Protein 4P0G (pdb70)

Sequence (429 aa):
APTALERVQKEGVLRVITRNSPATYFQDRNGETGFEYELAKRFAERLGVELKIETADNLDDLYAQLSSREGGPALAAAGLTPGREDDASVRYSHTYLDVTPQIIYRNGQQRPTRPEDLVGKRIMVLKGSSHAEQLAELKKQYPELKYEESDAVEVVDLLRMVDVGDIDLTLVDSNELAMMNQVYFPNVRVAFDFGEARGLAWALPGGDDDDSLMNEVNAFLDQAKKEGLLQRLKDRYYGHVDVLGYVGAYTFAQQHLQQRLPRYESHFKQSGKQLDTTDWRLLAAIGYQESLWQPGATSKTGVRGLMMLTNRTAQQAMGVSNRLDPKQSIQQGGSKYFVQIRSSELPESIKEPDRSWFALAAYNIGGAHLEDARKMAEKEGLNPNKWLDVKKMLPRLAQKQWYAKTRYGYARGGEETVHFVQNVRRYYDILTWVTQPQ

Structure (mmCIF, N/CA/C/O backbone):
data_4P0G
#
_entry.id   4P0G
#
_cell.length_a   58.325
_cell.length_b   82.239
_cell.length_c   95.207
_cell.angle_alpha   90.000
_cell.angle_beta   90.000
_cell.angle_gamma   90.000
#
_symmetry.space_group_name_H-M   'P 21 21 21'
#
loop_
_entity.id
_entity.type
_entity.pdbx_description
1 polymer 'Membrane-bound lytic murein transglycosylase F'
2 branched '2-acetamido-2-deoxy-beta-D-glucopyranose-(1-4)-N-acetyl-beta-muramic acid'
3 non-polymer 4-O-(4-O-SULFONYL-N-ACETYLGLUCOSAMININYL)-5-METHYLHYDROXY-L-PROLINE-TAURINE
4 non-polymer 'MAGNESIUM ION'
5 non-polymer 'CHLORIDE ION'
6 water water
#
loop_
_atom_site.group_PDB
_atom_site.id
_atom_site.type_symbol
_atom_site.label_atom_id
_atom_site.label_alt_id
_atom_site.label_comp_id
_atom_site.label_asym_id
_atom_site.label_entity_id
_atom_site.label_seq_id
_atom_site.pdbx_PDB_ins_code
_atom_site.Cartn_x
_atom_site.Cartn_y
_atom_site.Cartn_z
_atom_site.occupancy
_atom_site.B_iso_or_equiv
_atom_site.auth_seq_id
_atom_site.auth_comp_id
_atom_site.auth_asym_id
_atom_site.auth_atom_id
_atom_site.pdbx_PDB_model_num
ATOM 1 N N . ALA A 1 7 ? 21.752 32.480 3.080 1.00 43.75 32 ALA A N 1
ATOM 2 C CA . ALA A 1 7 ? 21.055 31.925 1.924 1.00 53.34 32 ALA A CA 1
ATOM 3 C C . ALA A 1 7 ? 20.708 30.456 2.165 1.00 45.15 32 ALA A C 1
ATOM 4 O O . ALA A 1 7 ? 21.431 29.756 2.875 1.00 41.09 32 ALA A O 1
ATOM 6 N N . PRO A 1 8 ? 19.590 29.985 1.587 1.00 42.86 33 PRO A N 1
ATOM 7 C CA . PRO A 1 8 ? 19.205 28.588 1.816 1.00 40.21 33 PRO A CA 1
ATOM 8 C C . PRO A 1 8 ? 20.146 27.587 1.155 1.00 33.51 33 PRO A C 1
ATOM 9 O O . PRO A 1 8 ? 20.567 27.780 0.015 1.00 31.04 33 PRO A O 1
ATOM 13 N N . THR A 1 9 ? 20.472 26.526 1.883 1.00 32.76 34 THR A N 1
ATOM 14 C CA . THR A 1 9 ? 21.279 25.443 1.338 1.00 26.64 34 THR A CA 1
ATOM 15 C C . THR A 1 9 ? 20.480 24.642 0.317 1.00 28.55 34 THR A C 1
ATOM 16 O O . THR A 1 9 ? 19.265 24.810 0.190 1.00 23.28 34 THR A O 1
ATOM 20 N N . ALA A 1 10 ? 21.171 23.770 -0.409 1.00 25.90 35 ALA A N 1
ATOM 21 C CA . ALA A 1 10 ? 20.521 22.904 -1.383 1.00 31.66 35 ALA A CA 1
ATOM 22 C C . ALA A 1 10 ? 19.454 22.053 -0.700 1.00 24.33 35 ALA A C 1
ATOM 23 O O . ALA A 1 10 ? 18.345 21.897 -1.217 1.00 24.26 35 ALA A O 1
ATOM 25 N N . LEU A 1 11 ? 19.796 21.518 0.469 1.00 23.54 36 LEU A N 1
ATOM 26 C CA . LEU A 1 11 ? 18.879 20.672 1.225 1.00 22.77 36 LEU A CA 1
ATOM 27 C C . LEU A 1 11 ? 17.683 21.479 1.715 1.00 29.63 36 LEU A C 1
ATOM 28 O O . LEU A 1 11 ? 16.548 21.000 1.700 1.00 24.88 36 LEU A O 1
ATOM 33 N N . GLU A 1 12 ? 17.943 22.711 2.142 1.00 29.56 37 GLU A N 1
ATOM 34 C CA . GLU A 1 12 ? 16.885 23.585 2.630 1.00 27.66 37 GLU A CA 1
ATOM 35 C C . GLU A 1 12 ? 15.929 23.976 1.504 1.00 26.61 37 GLU A C 1
ATOM 36 O O . GLU A 1 12 ? 14.719 24.051 1.714 1.00 27.83 37 GLU A O 1
ATOM 42 N N . ARG A 1 13 ? 16.465 24.220 0.311 1.00 26.25 38 ARG A N 1
ATOM 43 C CA . ARG A 1 13 ? 15.624 24.519 -0.841 1.00 23.02 38 ARG A CA 1
ATOM 44 C C . ARG A 1 13 ? 14.650 23.368 -1.095 1.00 33.02 38 ARG A C 1
ATOM 45 O O . ARG A 1 13 ? 13.450 23.584 -1.273 1.00 29.35 38 ARG A O 1
ATOM 53 N N . VAL A 1 14 ? 15.178 22.147 -1.110 1.00 29.67 39 VAL A N 1
ATOM 54 C CA . VAL A 1 14 ? 14.364 20.958 -1.346 1.00 26.94 39 VAL A CA 1
ATOM 55 C C . VAL A 1 14 ? 13.276 20.829 -0.284 1.00 29.94 39 VAL A C 1
ATOM 56 O O . VAL A 1 14 ? 12.097 20.675 -0.608 1.00 26.79 39 VAL A O 1
ATOM 60 N N . GLN A 1 15 ? 13.684 20.895 0.978 1.00 21.73 40 GLN A N 1
ATOM 61 C CA . GLN A 1 15 ? 12.762 20.773 2.104 1.00 27.42 40 GLN A CA 1
ATOM 62 C C . GLN A 1 15 ? 11.688 21.850 2.057 1.00 27.69 40 GLN A C 1
ATOM 63 O O . GLN A 1 15 ? 10.509 21.572 2.271 1.00 31.22 40 GLN A O 1
ATOM 69 N N . LYS A 1 16 ? 12.099 23.080 1.766 1.00 27.14 41 LYS A N 1
ATOM 70 C CA . LYS A 1 16 ? 11.164 24.192 1.687 1.00 32.21 41 LYS A CA 1
ATOM 71 C C . LYS A 1 16 ? 10.145 23.964 0.580 1.00 28.83 41 LYS A C 1
ATOM 72 O O . LYS A 1 16 ? 8.941 24.117 0.794 1.00 29.84 41 LYS A O 1
ATOM 78 N N . GLU A 1 17 ? 10.631 23.589 -0.600 1.00 26.22 42 GLU A N 1
ATOM 79 C CA . GLU A 1 17 ? 9.767 23.371 -1.759 1.00 27.90 42 GLU A CA 1
ATOM 80 C C . GLU A 1 17 ? 8.934 22.094 -1.613 1.00 22.10 42 GLU A C 1
ATOM 81 O O . GLU A 1 17 ? 7.918 21.936 -2.278 1.00 31.28 42 GLU A O 1
ATOM 87 N N . GLY A 1 18 ? 9.362 21.195 -0.732 1.00 23.88 43 GLY A N 1
ATOM 88 C CA . GLY A 1 18 ? 8.625 19.972 -0.470 1.00 19.59 43 GLY A CA 1
ATOM 89 C C . GLY A 1 18 ? 8.766 18.935 -1.574 1.00 23.27 43 GLY A C 1
ATOM 90 O O . GLY A 1 18 ? 8.034 17.946 -1.604 1.00 20.45 43 GLY A O 1
ATOM 91 N N . VAL A 1 19 ? 9.721 19.160 -2.474 1.00 20.38 44 VAL A N 1
ATOM 92 C CA . VAL A 1 19 ? 9.909 18.315 -3.652 1.00 18.18 44 VAL A CA 1
ATOM 93 C C . VAL A 1 19 ? 11.392 18.095 -3.933 1.00 20.81 44 VAL A C 1
ATOM 94 O O . VAL A 1 19 ? 12.182 19.037 -3.880 1.00 20.31 44 VAL A O 1
ATOM 98 N N . LEU A 1 20 ? 11.753 16.847 -4.226 1.00 14.65 45 LEU A N 1
ATOM 99 C CA . LEU A 1 20 ? 13.078 16.515 -4.758 1.00 14.28 45 LEU A CA 1
ATOM 100 C C . LEU A 1 20 ? 12.976 16.253 -6.262 1.00 13.45 45 LEU A C 1
ATOM 101 O O . LEU A 1 20 ? 12.383 15.264 -6.690 1.00 14.09 45 LEU A O 1
ATOM 106 N N . ARG A 1 21 ? 13.552 17.145 -7.062 1.00 12.38 46 ARG A N 1
ATOM 107 C CA . ARG A 1 21 ? 13.583 16.967 -8.508 1.00 9.78 46 ARG A CA 1
ATOM 108 C C . ARG A 1 21 ? 14.810 16.148 -8.898 1.00 12.64 46 ARG A C 1
ATOM 109 O O . ARG A 1 21 ? 15.948 16.520 -8.598 1.00 11.54 46 ARG A O 1
ATOM 117 N N . VAL A 1 22 ? 14.553 15.026 -9.560 1.00 11.00 47 VAL A N 1
ATOM 118 C CA . VAL A 1 22 ? 15.589 14.078 -9.959 1.00 12.40 47 VAL A CA 1
ATOM 119 C C . VAL A 1 22 ? 15.573 13.903 -11.469 1.00 10.40 47 VAL A C 1
ATOM 120 O O . VAL A 1 22 ? 14.530 13.588 -12.050 1.00 11.12 47 VAL A O 1
ATOM 124 N N . ILE A 1 23 ? 16.717 14.113 -12.114 1.00 11.29 48 ILE A N 1
ATOM 125 C CA . ILE A 1 23 ? 16.781 13.932 -13.553 1.00 8.68 48 ILE A CA 1
ATOM 126 C C . ILE A 1 23 ? 17.397 12.571 -13.885 1.00 11.94 48 ILE A C 1
ATOM 127 O O . ILE A 1 23 ? 18.329 12.110 -13.231 1.00 10.66 48 ILE A O 1
ATOM 132 N N . THR A 1 24 ? 16.844 11.918 -14.899 1.00 8.72 49 THR A N 1
ATOM 133 C CA . THR A 1 24 ? 17.265 10.574 -15.251 1.00 9.17 49 THR A CA 1
ATOM 134 C C . THR A 1 24 ? 17.069 10.336 -16.747 1.00 11.90 49 THR A C 1
ATOM 135 O O . THR A 1 24 ? 16.706 11.252 -17.487 1.00 11.23 49 THR A O 1
ATOM 139 N N . ARG A 1 25 ? 17.319 9.109 -17.187 1.00 11.07 50 ARG A N 1
ATOM 140 C CA . ARG A 1 25 ? 16.996 8.708 -18.554 1.00 7.04 50 ARG A CA 1
ATOM 141 C C . ARG A 1 25 ? 15.648 7.987 -18.574 1.00 10.41 50 ARG A C 1
ATOM 142 O O . ARG A 1 25 ? 15.223 7.418 -17.568 1.00 8.78 50 ARG A O 1
ATOM 150 N N . ASN A 1 26 ? 14.974 8.025 -19.720 1.00 8.17 51 ASN A N 1
ATOM 151 C CA . ASN A 1 26 ? 13.750 7.265 -19.921 1.00 8.53 51 ASN A CA 1
ATOM 152 C C . ASN A 1 26 ? 14.110 5.909 -20.500 1.00 9.18 51 ASN A C 1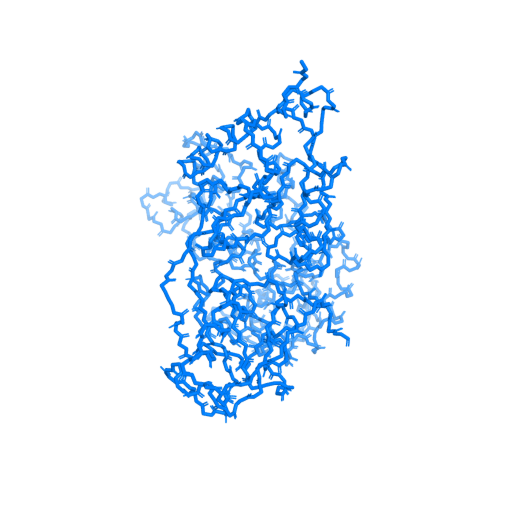
ATOM 153 O O . ASN A 1 26 ? 14.315 5.773 -21.704 1.00 11.51 51 ASN A O 1
ATOM 158 N N . SER A 1 27 ? 14.203 4.912 -19.626 1.00 9.74 52 SER A N 1
ATOM 159 C CA . SER A 1 27 ? 14.565 3.560 -20.026 1.00 10.02 52 SER A CA 1
ATOM 160 C C . SER A 1 27 ? 14.230 2.612 -18.886 1.00 9.94 52 SER A C 1
ATOM 161 O O . SER A 1 27 ? 14.283 3.007 -17.721 1.00 9.43 52 SER A O 1
ATOM 164 N N . PRO A 1 28 ? 13.889 1.354 -19.208 1.00 9.28 53 PRO A N 1
ATOM 165 C CA . PRO A 1 28 ? 13.572 0.399 -18.135 1.00 11.13 53 PRO A CA 1
ATOM 166 C C . PRO A 1 28 ? 14.625 0.318 -17.028 1.00 11.13 53 PRO A C 1
ATOM 167 O O . PRO A 1 28 ? 14.260 0.154 -15.870 1.00 10.42 53 PRO A O 1
ATOM 171 N N . ALA A 1 29 ? 15.900 0.444 -17.372 1.00 8.78 54 ALA A N 1
ATOM 172 C CA . ALA A 1 29 ? 16.968 0.383 -16.375 1.00 9.46 54 ALA A CA 1
ATOM 173 C C . ALA A 1 29 ? 16.896 1.509 -15.345 1.00 9.88 54 ALA A C 1
ATOM 174 O O . ALA A 1 29 ? 17.314 1.336 -14.204 1.00 11.29 54 ALA A O 1
ATOM 176 N N . THR A 1 30 ? 16.394 2.668 -15.747 1.00 8.80 55 THR A N 1
ATOM 177 C CA . THR A 1 30 ? 16.461 3.846 -14.885 1.00 6.78 55 THR A CA 1
ATOM 178 C C . THR A 1 30 ? 15.087 4.324 -14.419 1.00 8.21 55 THR A C 1
ATOM 179 O O . THR A 1 30 ? 14.841 4.447 -13.213 1.00 10.04 55 THR A O 1
ATOM 183 N N . TYR A 1 31 ? 14.208 4.599 -15.373 1.00 10.49 56 TYR A N 1
ATOM 184 C CA . TYR A 1 31 ? 12.870 5.130 -15.115 1.00 8.53 56 TYR A CA 1
ATOM 185 C C . TYR A 1 31 ? 11.991 4.823 -16.323 1.00 12.61 56 TYR A C 1
ATOM 186 O O . TYR A 1 31 ? 12.377 5.101 -17.453 1.00 11.47 56 TYR A O 1
ATOM 195 N N . PHE A 1 32 ? 10.810 4.260 -16.083 1.00 9.58 57 PHE A N 1
ATOM 196 C CA . PHE A 1 32 ? 9.981 3.741 -17.157 1.00 12.06 57 PHE A CA 1
ATOM 197 C C . PHE A 1 32 ? 8.518 3.813 -16.779 1.00 10.69 57 PHE A C 1
ATOM 198 O O . PHE A 1 32 ? 8.137 3.454 -15.660 1.00 10.24 57 PHE A O 1
ATOM 206 N N . GLN A 1 33 ? 7.712 4.285 -17.726 1.00 12.02 58 GLN A N 1
ATOM 207 C CA . GLN A 1 33 ? 6.279 4.455 -17.540 1.00 10.39 58 GLN A CA 1
ATOM 208 C C . GLN A 1 33 ? 5.514 3.356 -18.253 1.00 14.11 58 GLN A C 1
ATOM 209 O O . GLN A 1 33 ? 5.826 2.998 -19.387 1.00 16.54 58 GLN A O 1
ATOM 215 N N . ASP A 1 34 ? 4.512 2.826 -17.568 1.00 17.55 59 ASP A N 1
ATOM 216 C CA . ASP A 1 34 ? 3.603 1.849 -18.136 1.00 17.01 59 ASP A CA 1
ATOM 217 C C . ASP A 1 34 ? 2.262 2.068 -17.444 1.00 20.49 59 ASP A C 1
ATOM 218 O O . ASP A 1 34 ? 2.229 2.560 -16.320 1.00 30.99 59 ASP A O 1
ATOM 223 N N . ARG A 1 35 ? 1.168 1.746 -18.127 1.00 26.87 60 ARG A N 1
ATOM 224 C CA . ARG A 1 35 ? -0.178 1.975 -17.596 1.00 26.08 60 ARG A CA 1
ATOM 225 C C . ARG A 1 35 ? -0.328 1.667 -16.104 1.00 35.86 60 ARG A C 1
ATOM 226 O O . ARG A 1 35 ? -1.059 2.355 -15.395 1.00 34.13 60 ARG A O 1
ATOM 234 N N . ASN A 1 36 ? 0.379 0.644 -15.629 1.00 44.78 61 ASN A N 1
ATOM 235 C CA . ASN A 1 36 ? 0.266 0.213 -14.236 1.00 36.00 61 ASN A CA 1
ATOM 236 C C . ASN A 1 36 ? 1.164 0.987 -13.267 1.00 40.40 61 ASN A C 1
ATOM 237 O O . ASN A 1 36 ? 1.151 0.714 -12.064 1.00 38.72 61 ASN A O 1
ATOM 242 N N . GLY A 1 37 ? 1.942 1.940 -13.782 1.00 35.85 62 GLY A N 1
ATOM 243 C CA . GLY A 1 37 ? 2.753 2.792 -12.929 1.00 21.90 62 GLY A CA 1
ATOM 244 C C . GLY A 1 37 ? 4.120 3.186 -13.461 1.00 26.89 62 GLY A C 1
ATOM 245 O O . GLY A 1 37 ? 4.346 3.270 -14.665 1.00 23.99 62 GLY A O 1
ATOM 246 N N . GLU A 1 38 ? 5.021 3.469 -12.525 1.00 14.66 63 GLU A N 1
ATOM 247 C CA . GLU A 1 38 ? 6.398 3.834 -12.826 1.00 11.58 63 GLU A CA 1
ATOM 248 C C . GLU A 1 38 ? 7.326 2.825 -12.163 1.00 11.39 63 GLU A C 1
ATOM 249 O O . GLU A 1 38 ? 7.085 2.397 -11.034 1.00 13.25 63 GLU A O 1
ATOM 255 N N . THR A 1 39 ? 8.387 2.449 -12.874 1.00 10.91 64 THR A N 1
ATOM 256 C CA . THR A 1 39 ? 9.381 1.514 -12.364 1.00 12.06 64 THR A CA 1
ATOM 257 C C . THR A 1 39 ? 10.761 1.976 -12.797 1.00 10.39 64 THR A C 1
ATOM 258 O O . THR A 1 39 ? 10.881 2.945 -13.545 1.00 11.36 64 THR A O 1
ATOM 262 N N . GLY A 1 40 ? 11.784 1.265 -12.330 1.00 10.01 65 GLY A N 1
ATOM 263 C CA . GLY A 1 40 ? 13.164 1.563 -12.659 1.00 8.14 65 GLY A CA 1
ATOM 264 C C . GLY A 1 40 ? 14.042 1.512 -11.424 1.00 8.61 65 GLY A C 1
ATOM 265 O O . GLY A 1 40 ? 13.621 1.872 -10.336 1.00 9.49 65 GLY A O 1
ATOM 266 N N . PHE A 1 41 ? 15.276 1.066 -11.600 1.00 8.84 66 PHE A N 1
ATOM 267 C CA . PHE A 1 41 ? 16.219 0.984 -10.491 1.00 9.45 66 PHE A CA 1
ATOM 268 C C . PHE A 1 41 ? 16.418 2.361 -9.864 1.00 9.61 66 PHE A C 1
ATOM 269 O O . PHE A 1 41 ? 16.332 2.525 -8.637 1.00 11.49 66 PHE A O 1
ATOM 277 N N . GLU A 1 42 ? 16.691 3.354 -10.706 1.00 8.79 67 GLU A N 1
ATOM 278 C CA . GLU A 1 42 ? 16.938 4.709 -10.225 1.00 10.85 67 GLU A CA 1
ATOM 279 C C . GLU A 1 42 ? 15.656 5.340 -9.672 1.00 9.99 67 GLU A C 1
ATOM 280 O O . GLU A 1 42 ? 15.672 6.015 -8.642 1.00 11.77 67 GLU A O 1
ATOM 286 N N . TYR A 1 43 ? 14.540 5.107 -10.352 1.00 10.11 68 TYR A N 1
ATOM 287 C CA . TYR A 1 43 ? 13.254 5.609 -9.878 1.00 8.95 68 TYR A CA 1
ATOM 288 C C . TYR A 1 43 ? 12.952 5.147 -8.447 1.00 8.85 68 TYR A C 1
ATOM 289 O O . TYR A 1 43 ? 12.620 5.957 -7.589 1.00 10.28 68 TYR A O 1
ATOM 298 N N . GLU A 1 44 ? 13.079 3.848 -8.190 1.00 12.63 69 GLU A N 1
ATOM 299 C CA . GLU A 1 44 ? 12.748 3.313 -6.878 1.00 12.98 69 GLU A CA 1
ATOM 300 C C . GLU A 1 44 ? 13.737 3.796 -5.821 1.00 11.87 69 GLU A C 1
ATOM 301 O O . GLU A 1 44 ? 13.358 4.111 -4.695 1.00 14.33 69 GLU A O 1
ATOM 307 N N . LEU A 1 45 ? 15.007 3.875 -6.187 1.00 10.44 70 LEU A N 1
ATOM 308 C CA . LEU A 1 45 ? 16.031 4.289 -5.235 1.00 11.63 70 LEU A CA 1
ATOM 309 C C . LEU A 1 45 ? 15.848 5.764 -4.865 1.00 11.16 70 LEU A C 1
ATOM 310 O O . LEU A 1 45 ? 15.949 6.149 -3.691 1.00 13.76 70 LEU A O 1
ATOM 315 N N . ALA A 1 46 ? 15.538 6.589 -5.863 1.00 11.61 71 ALA A N 1
ATOM 316 C CA . ALA A 1 46 ? 15.312 8.018 -5.646 1.00 11.50 71 ALA A CA 1
ATOM 317 C C . ALA A 1 46 ? 14.016 8.278 -4.888 1.00 12.66 71 ALA A C 1
ATOM 318 O O . ALA A 1 46 ? 13.914 9.229 -4.113 1.00 14.46 71 ALA A O 1
ATOM 320 N N . LYS A 1 47 ? 13.017 7.440 -5.135 1.00 11.94 72 LYS A N 1
ATOM 321 C CA . LYS A 1 47 ? 11.759 7.524 -4.410 1.00 13.71 72 LYS A CA 1
ATOM 322 C C . LYS A 1 47 ? 11.985 7.245 -2.924 1.00 14.96 72 LYS A C 1
ATOM 323 O O . LYS A 1 47 ? 11.433 7.936 -2.068 1.00 18.97 72 LYS A O 1
ATOM 329 N N . ARG A 1 48 ? 12.814 6.251 -2.613 1.00 14.98 73 ARG A N 1
ATOM 330 C CA . ARG A 1 48 ? 13.145 5.973 -1.216 1.00 17.94 73 ARG A CA 1
ATOM 331 C C . ARG A 1 48 ? 13.909 7.138 -0.586 1.00 20.01 73 ARG A C 1
ATOM 332 O O . ARG A 1 48 ? 13.685 7.473 0.576 1.00 20.97 73 ARG A O 1
ATOM 340 N N . PHE A 1 49 ? 14.811 7.759 -1.339 1.00 13.57 74 PHE A N 1
ATOM 341 C CA . PHE A 1 49 ? 15.550 8.901 -0.817 1.00 16.21 74 PHE A CA 1
ATOM 342 C C . PHE A 1 49 ? 14.619 10.087 -0.530 1.00 15.83 74 PHE A C 1
ATOM 343 O O . PHE A 1 49 ? 14.738 10.730 0.509 1.00 19.70 74 PHE A O 1
ATOM 351 N N . ALA A 1 50 ? 13.684 10.371 -1.435 1.00 12.88 75 ALA A N 1
ATOM 352 C CA . ALA A 1 50 ? 12.736 11.464 -1.236 1.00 15.03 75 ALA A CA 1
ATOM 353 C C . ALA A 1 50 ? 11.900 11.224 0.018 1.00 18.10 75 ALA A C 1
ATOM 354 O O . ALA A 1 50 ? 11.601 12.158 0.766 1.00 18.23 75 ALA A O 1
ATOM 356 N N . GLU A 1 51 ? 11.543 9.963 0.243 1.00 21.09 76 GLU A N 1
ATOM 357 C CA . GLU A 1 51 ? 10.781 9.571 1.423 1.00 22.04 76 GLU A CA 1
ATOM 358 C C . GLU A 1 51 ? 11.605 9.803 2.689 1.00 23.10 76 GLU A C 1
ATOM 359 O O . GLU A 1 51 ? 11.089 10.294 3.704 1.00 23.36 76 GLU A O 1
ATOM 365 N N . ARG A 1 52 ? 12.889 9.470 2.622 1.00 22.87 77 ARG A N 1
ATOM 366 C CA . ARG A 1 52 ? 13.801 9.712 3.734 1.00 18.84 77 ARG A CA 1
ATOM 367 C C . ARG A 1 52 ? 13.810 11.192 4.096 1.00 23.62 77 ARG A C 1
ATOM 368 O O . ARG A 1 52 ? 13.834 11.554 5.273 1.00 28.37 77 ARG A O 1
ATOM 376 N N . LEU A 1 53 ? 13.787 12.039 3.075 1.00 19.76 78 LEU A N 1
ATOM 377 C CA . LEU A 1 53 ? 13.803 13.485 3.262 1.00 21.00 78 LEU A CA 1
ATOM 378 C C . LEU A 1 53 ? 12.430 14.037 3.614 1.00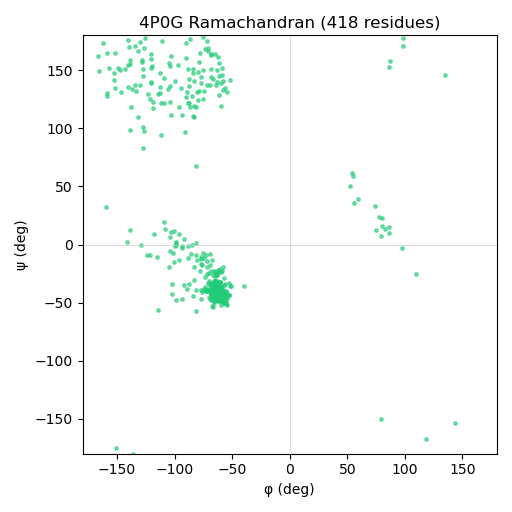 20.27 78 LEU A C 1
ATOM 379 O O . LEU A 1 53 ? 12.307 15.194 4.028 1.00 25.16 78 LEU A O 1
ATOM 384 N N . GLY A 1 54 ? 11.400 13.218 3.432 1.00 20.24 79 GLY A N 1
ATOM 385 C CA . GLY A 1 54 ? 10.037 13.634 3.697 1.00 24.86 79 GLY A CA 1
ATOM 386 C C . GLY A 1 54 ? 9.512 14.581 2.637 1.00 26.10 79 GLY A C 1
ATOM 387 O O . GLY A 1 54 ? 8.726 15.472 2.935 1.00 19.47 79 GLY A O 1
ATOM 388 N N . VAL A 1 55 ? 9.952 14.394 1.396 1.00 20.10 80 VAL A N 1
ATOM 389 C CA . VAL A 1 55 ? 9.495 15.230 0.292 1.00 19.22 80 VAL A CA 1
ATOM 390 C C . VAL A 1 55 ? 8.965 14.376 -0.856 1.00 16.97 80 VAL A C 1
ATOM 391 O O . VAL A 1 55 ? 9.130 13.157 -0.871 1.00 19.76 80 VAL A O 1
ATOM 395 N N . GLU A 1 56 ? 8.316 15.036 -1.802 1.00 17.20 81 GLU A N 1
ATOM 396 C CA . GLU A 1 56 ? 7.774 14.377 -2.980 1.00 21.15 81 GLU A CA 1
ATOM 397 C C . GLU A 1 56 ? 8.861 14.206 -4.033 1.00 17.75 81 GLU A C 1
ATOM 398 O O . GLU A 1 56 ? 9.678 15.099 -4.229 1.00 22.13 81 GLU A O 1
ATOM 404 N N . LEU A 1 57 ? 8.861 13.063 -4.708 1.00 18.02 82 LEU A N 1
ATOM 405 C CA . LEU A 1 57 ? 9.749 12.860 -5.842 1.00 13.81 82 LEU A CA 1
ATOM 406 C C . LEU A 1 57 ? 9.116 13.417 -7.106 1.00 15.60 82 LEU A C 1
ATOM 407 O O . LEU A 1 57 ? 7.964 13.112 -7.423 1.00 17.58 82 LEU A O 1
ATOM 412 N N . LYS A 1 58 ? 9.863 14.257 -7.817 1.00 15.52 83 LYS A N 1
ATOM 413 C CA . LYS A 1 58 ? 9.488 14.669 -9.162 1.00 12.19 83 LYS A CA 1
ATOM 414 C C . LYS A 1 58 ? 10.562 14.229 -10.152 1.00 17.05 83 LYS A C 1
ATOM 415 O O . LYS A 1 58 ? 11.705 14.669 -10.070 1.00 14.27 83 LYS A O 1
ATOM 421 N N . ILE A 1 59 ? 10.184 13.362 -11.083 1.00 13.50 84 ILE A N 1
ATOM 422 C CA . ILE A 1 59 ? 11.106 12.874 -12.100 1.00 12.66 84 ILE A CA 1
ATOM 423 C C . ILE A 1 59 ? 11.109 13.766 -13.327 1.00 12.33 84 ILE A C 1
ATOM 424 O O . ILE A 1 59 ? 10.056 14.119 -13.863 1.00 13.00 84 ILE A O 1
ATOM 429 N N . GLU A 1 60 ? 12.313 14.128 -13.757 1.00 9.55 85 GLU A N 1
ATOM 430 C CA . GLU A 1 60 ? 12.535 14.795 -15.022 1.00 12.93 85 GLU A CA 1
ATOM 431 C C . GLU A 1 60 ? 13.448 13.889 -15.834 1.00 16.00 85 GLU A C 1
ATOM 432 O O . GLU A 1 60 ? 14.183 13.085 -15.257 1.00 13.10 85 GLU A O 1
ATOM 438 N N . THR A 1 61 ? 13.371 13.976 -17.158 1.00 12.83 86 THR A N 1
ATOM 439 C CA . THR A 1 61 ? 14.201 13.133 -18.011 1.00 10.48 86 THR A CA 1
ATOM 440 C C . THR A 1 61 ? 14.957 13.946 -19.055 1.00 11.51 86 THR A C 1
ATOM 441 O O . THR A 1 61 ? 14.579 15.078 -19.397 1.00 11.12 86 THR A O 1
ATOM 445 N N . ALA A 1 62 ? 16.054 13.356 -19.525 1.00 10.00 87 ALA A N 1
ATOM 446 C CA . ALA A 1 62 ? 16.895 13.937 -20.562 1.00 11.16 87 ALA A CA 1
ATOM 447 C C . ALA A 1 62 ? 17.077 12.916 -21.670 1.00 10.30 87 ALA A C 1
ATOM 448 O O . ALA A 1 62 ? 17.052 11.707 -21.416 1.00 9.45 87 ALA A O 1
ATOM 450 N N . ASP A 1 63 ? 17.270 13.394 -22.895 1.00 10.40 88 ASP A N 1
ATOM 451 C CA . ASP A 1 63 ? 17.317 12.503 -24.048 1.00 9.35 88 ASP A CA 1
ATOM 452 C C . ASP A 1 63 ? 18.703 11.947 -24.349 1.00 8.66 88 ASP A C 1
ATOM 453 O O . ASP A 1 63 ? 18.846 11.041 -25.172 1.00 10.44 88 ASP A O 1
ATOM 458 N N . ASN A 1 64 ? 19.713 12.503 -23.698 1.00 10.59 89 ASN A N 1
ATOM 459 C CA . ASN A 1 64 ? 21.091 12.045 -23.824 1.00 10.82 89 ASN A CA 1
ATOM 460 C C . ASN A 1 64 ? 21.887 12.598 -22.643 1.00 11.77 89 ASN A C 1
ATOM 461 O O . ASN A 1 64 ? 21.363 13.387 -21.856 1.00 11.17 89 ASN A O 1
ATOM 466 N N . LEU A 1 65 ? 23.137 12.180 -22.495 1.00 9.64 90 LEU A N 1
ATOM 467 C CA . LEU A 1 65 ? 23.904 12.555 -21.318 1.00 8.86 90 LEU A CA 1
ATOM 468 C C . LEU A 1 65 ? 24.306 14.028 -21.306 1.00 10.48 90 LEU A C 1
ATOM 469 O O . LEU A 1 65 ? 24.323 14.667 -20.249 1.00 11.42 90 LEU A O 1
ATOM 474 N N . ASP A 1 66 ? 24.651 14.566 -22.467 1.00 14.51 91 ASP A N 1
ATOM 475 C CA . ASP A 1 66 ? 25.016 15.974 -22.544 1.00 11.26 91 ASP A CA 1
ATOM 476 C C . ASP A 1 66 ? 23.869 16.834 -22.008 1.00 11.18 91 ASP A C 1
ATOM 477 O O . ASP A 1 66 ? 24.090 17.726 -21.179 1.00 11.23 91 ASP A O 1
ATOM 482 N N . ASP A 1 67 ? 22.646 16.536 -22.450 1.00 12.50 92 ASP A N 1
ATOM 483 C CA . ASP A 1 67 ? 21.447 17.254 -21.995 1.00 12.03 92 ASP A CA 1
ATOM 484 C C . ASP A 1 67 ? 21.237 17.065 -20.493 1.00 14.67 92 ASP A C 1
ATOM 485 O O . ASP A 1 67 ? 20.889 18.010 -19.777 1.00 12.43 92 ASP A O 1
ATOM 490 N N . LEU A 1 68 ? 21.428 15.833 -20.025 1.00 11.65 93 LEU A N 1
ATOM 491 C CA . LEU A 1 68 ? 21.272 15.525 -18.609 1.00 11.48 93 LEU A CA 1
ATOM 492 C C . LEU A 1 68 ? 22.188 16.401 -17.765 1.00 11.56 93 LEU A C 1
ATOM 493 O O . LEU A 1 68 ? 21.759 17.026 -16.795 1.00 11.06 93 LEU A O 1
ATOM 498 N N . TYR A 1 69 ? 23.460 16.450 -18.136 1.00 10.90 94 TYR A N 1
ATOM 499 C CA . TYR A 1 69 ? 24.424 17.216 -17.376 1.00 9.92 94 TYR A CA 1
ATOM 500 C C . TYR A 1 69 ? 24.192 18.723 -17.546 1.00 12.16 94 TYR A C 1
ATOM 501 O O . TYR A 1 69 ? 24.406 19.486 -16.607 1.00 13.46 94 TYR A O 1
ATOM 510 N N . ALA A 1 70 ? 23.736 19.142 -18.723 1.00 12.32 95 ALA A N 1
ATOM 511 C CA . ALA A 1 70 ? 23.401 20.552 -18.949 1.00 15.46 95 ALA A CA 1
ATOM 512 C C . ALA A 1 70 ? 22.251 20.987 -18.049 1.00 15.37 95 ALA A C 1
ATOM 513 O O . ALA A 1 70 ? 22.271 22.077 -17.474 1.00 15.10 95 ALA A O 1
ATOM 515 N N . GLN A 1 71 ? 21.239 20.134 -17.931 1.00 13.03 96 GLN A N 1
ATOM 516 C CA . GLN A 1 71 ? 20.105 20.429 -17.062 1.00 14.50 96 GLN A CA 1
ATOM 517 C C . GLN A 1 71 ? 20.557 20.556 -15.614 1.00 12.89 96 GLN A C 1
ATOM 518 O O . GLN A 1 71 ? 20.160 21.481 -14.901 1.00 13.03 96 GLN A O 1
ATOM 524 N N . LEU A 1 72 ? 21.401 19.626 -15.176 1.00 11.44 97 LEU A N 1
ATOM 525 C CA . LEU A 1 72 ? 21.876 19.622 -13.801 1.00 10.12 97 LEU A CA 1
ATOM 526 C C . LEU A 1 72 ? 22.648 20.905 -13.468 1.00 11.84 97 LEU A C 1
ATOM 527 O O . LEU A 1 72 ? 22.565 21.405 -12.344 1.00 13.55 97 LEU A O 1
ATOM 532 N N . SER A 1 73 ? 23.341 21.458 -14.461 1.00 15.02 98 SER A N 1
ATOM 533 C CA A SER A 1 73 ? 24.180 22.636 -14.265 0.57 15.90 98 SER A CA 1
ATOM 534 C CA B SER A 1 73 ? 24.177 22.635 -14.244 0.43 15.93 98 SER A CA 1
ATOM 535 C C . SER A 1 73 ? 23.472 23.945 -14.598 1.00 16.79 98 SER A C 1
ATOM 536 O O . SER A 1 73 ? 24.076 25.008 -14.529 1.00 16.58 98 SER A O 1
ATOM 541 N N . ARG A 1 74 ? 22.193 23.879 -14.960 1.00 12.75 99 ARG A N 1
ATOM 542 C CA . ARG A 1 74 ? 21.466 25.102 -15.306 1.00 15.16 99 ARG A CA 1
ATOM 543 C C . ARG A 1 74 ? 20.819 25.748 -14.087 1.00 12.90 99 ARG A C 1
ATOM 544 O O . ARG A 1 74 ? 20.450 25.082 -13.114 1.00 12.89 99 ARG A O 1
ATOM 552 N N . GLU A 1 75 ? 20.685 27.067 -14.151 1.00 16.32 100 GLU A N 1
ATOM 553 C CA . GLU A 1 75 ? 19.956 27.800 -13.134 1.00 14.71 100 GLU A CA 1
ATOM 554 C C . GLU A 1 75 ? 18.523 27.297 -13.142 1.00 11.33 100 GLU A C 1
ATOM 555 O O . GLU A 1 75 ? 17.897 27.226 -14.197 1.00 12.99 100 GLU A O 1
ATOM 561 N N . GLY A 1 76 ? 18.029 26.927 -11.965 1.00 18.37 101 GLY A N 1
ATOM 562 C CA . GLY A 1 76 ? 16.686 26.403 -11.825 1.00 22.19 101 GLY A CA 1
ATOM 563 C C . GLY A 1 76 ? 16.601 24.922 -12.143 1.00 16.53 101 GLY A C 1
ATOM 564 O O . GLY A 1 76 ? 15.504 24.380 -12.305 1.00 14.24 101 GLY A O 1
ATOM 565 N N . GLY A 1 77 ? 17.755 24.265 -12.225 1.00 14.45 102 GLY A N 1
ATOM 566 C CA . GLY A 1 77 ? 17.816 22.847 -12.552 1.00 15.40 102 GLY A CA 1
ATOM 567 C C . GLY A 1 77 ? 17.418 21.918 -11.417 1.00 11.19 102 GLY A C 1
ATOM 568 O O . GLY A 1 77 ? 17.104 22.359 -10.309 1.00 14.30 102 GLY A O 1
ATOM 569 N N . PRO A 1 78 ? 17.441 20.604 -11.687 1.00 11.69 103 PRO A N 1
ATOM 570 C CA . PRO A 1 78 ? 17.055 19.593 -10.703 1.00 11.60 103 PRO A CA 1
ATOM 571 C C . PRO A 1 78 ? 18.086 19.457 -9.591 1.00 13.80 103 PRO A C 1
ATOM 572 O O . PRO A 1 78 ? 19.203 19.968 -9.723 1.00 11.71 103 PRO A O 1
ATOM 576 N N . ALA A 1 79 ? 17.712 18.779 -8.510 1.00 11.99 104 ALA A N 1
ATOM 577 C CA . ALA A 1 79 ? 18.582 18.626 -7.343 1.00 13.33 104 ALA A CA 1
ATOM 578 C C . ALA A 1 79 ? 19.742 17.667 -7.604 1.00 11.90 104 ALA A C 1
ATOM 579 O O . ALA A 1 79 ? 20.866 17.913 -7.170 1.00 12.15 104 ALA A O 1
ATOM 581 N N . LEU A 1 80 ? 19.461 16.574 -8.310 1.00 10.27 105 LEU A N 1
ATOM 582 C CA . LEU A 1 80 ? 20.475 15.561 -8.595 1.00 9.31 105 LEU A CA 1
ATOM 583 C C . LEU A 1 80 ? 20.070 14.734 -9.805 1.00 12.52 105 LEU A C 1
ATOM 584 O O . LEU A 1 80 ? 18.917 14.777 -10.246 1.00 10.82 105 LEU A O 1
ATOM 589 N N . ALA A 1 81 ? 21.039 14.003 -10.344 1.00 10.84 106 ALA A N 1
ATOM 590 C CA . ALA A 1 81 ? 20.813 13.086 -11.450 1.00 10.38 106 ALA A CA 1
ATOM 591 C C . ALA A 1 81 ? 21.059 11.659 -10.967 1.00 10.98 106 ALA A C 1
ATOM 592 O O . ALA A 1 81 ? 22.091 11.369 -10.355 1.00 10.07 106 ALA A O 1
ATOM 594 N N . ALA A 1 82 ? 20.087 10.789 -11.236 1.00 8.97 107 ALA A N 1
ATOM 595 C CA . ALA A 1 82 ? 20.141 9.376 -10.878 1.00 8.89 107 ALA A CA 1
ATOM 596 C C . ALA A 1 82 ? 19.855 8.603 -12.157 1.00 11.54 107 ALA A C 1
ATOM 597 O O . ALA A 1 82 ? 18.706 8.505 -12.581 1.00 10.58 107 ALA A O 1
ATOM 599 N N . ALA A 1 83 ? 20.904 8.081 -12.785 1.00 7.35 108 ALA A N 1
ATOM 600 C CA . ALA A 1 83 ? 20.794 7.645 -14.166 1.00 7.70 108 ALA A CA 1
ATOM 601 C C . ALA A 1 83 ? 21.872 6.654 -14.574 1.00 7.46 108 ALA A C 1
ATOM 602 O O . ALA A 1 83 ? 22.269 6.630 -15.729 1.00 10.12 108 ALA A O 1
ATOM 604 N N . GLY A 1 84 ? 22.332 5.818 -13.650 1.00 6.62 109 GLY A N 1
ATOM 605 C CA . GLY A 1 84 ? 23.361 4.849 -13.977 1.00 9.81 109 GLY A CA 1
ATOM 606 C C . GLY A 1 84 ? 24.631 5.511 -14.486 1.00 9.64 109 GLY A C 1
ATOM 607 O O . GLY A 1 84 ? 25.292 5.006 -15.384 1.00 10.13 109 GLY A O 1
ATOM 608 N N . LEU A 1 85 ? 24.988 6.634 -13.877 1.00 8.33 110 LEU A N 1
ATOM 609 C CA . LEU A 1 85 ? 26.106 7.456 -14.344 1.00 10.62 110 LEU A CA 1
ATOM 610 C C . LEU A 1 85 ? 27.468 6.944 -13.900 1.00 11.47 110 LEU A C 1
ATOM 611 O O . LEU A 1 85 ? 27.688 6.662 -12.714 1.00 10.58 110 LEU A O 1
ATOM 616 N N . THR A 1 86 ? 28.385 6.855 -14.857 1.00 11.44 111 THR A N 1
ATOM 617 C CA . THR A 1 86 ? 29.784 6.559 -14.572 1.00 8.13 111 THR A CA 1
ATOM 618 C C . THR A 1 86 ? 30.554 7.877 -14.492 1.00 12.16 111 THR A C 1
ATOM 619 O O . THR A 1 86 ? 30.607 8.621 -15.467 1.00 12.75 111 THR A O 1
ATOM 623 N N . PRO A 1 87 ? 31.144 8.176 -13.327 1.00 12.64 112 PRO A N 1
ATOM 624 C CA . PRO A 1 87 ? 31.941 9.401 -13.217 1.00 15.01 112 PRO A CA 1
ATOM 625 C C . PRO A 1 87 ? 33.077 9.436 -14.240 1.00 18.71 112 PRO A C 1
ATOM 626 O O . PRO A 1 87 ? 33.687 8.407 -14.508 1.00 18.06 112 PRO A O 1
ATOM 630 N N . GLY A 1 88 ? 33.339 10.607 -14.812 1.00 20.07 113 GLY A N 1
ATOM 631 C CA . GLY A 1 88 ? 34.377 10.748 -15.819 1.00 30.18 113 GLY A CA 1
ATOM 632 C C . GLY A 1 88 ? 35.753 10.549 -15.217 1.00 23.64 113 GLY A C 1
ATOM 633 O O . GLY A 1 88 ? 35.915 10.596 -14.000 1.00 22.42 113 GLY A O 1
ATOM 634 N N . ARG A 1 89 ? 36.749 10.328 -16.064 1.00 37.60 114 ARG A N 1
ATOM 635 C CA . ARG A 1 89 ? 38.092 10.066 -15.567 1.00 41.04 114 ARG A CA 1
ATOM 636 C C . ARG A 1 89 ? 38.680 11.301 -14.889 1.00 44.73 114 ARG A C 1
ATOM 637 O O . ARG A 1 89 ? 39.434 11.180 -13.921 1.00 39.19 114 ARG A O 1
ATOM 645 N N . GLU A 1 90 ? 38.322 12.482 -15.390 1.00 37.92 115 GLU A N 1
ATOM 646 C CA . GLU A 1 90 ? 38.809 13.742 -14.825 1.00 40.55 115 GLU A CA 1
ATOM 647 C C . GLU A 1 90 ? 37.711 14.503 -14.087 1.00 31.32 115 GLU A C 1
ATOM 648 O O . GLU A 1 90 ? 36.555 14.504 -14.514 1.00 28.34 115 GLU A O 1
ATOM 654 N N . ASP A 1 91 ? 38.083 15.155 -12.988 1.00 26.12 116 ASP A N 1
ATOM 655 C CA . ASP A 1 91 ? 37.185 16.079 -12.303 1.00 29.43 116 ASP A CA 1
ATOM 656 C C . ASP A 1 91 ? 36.799 17.231 -13.223 1.00 28.28 116 ASP A C 1
ATOM 657 O O . ASP A 1 91 ? 37.592 17.683 -14.050 1.00 23.74 116 ASP A O 1
ATOM 662 N N . ASP A 1 92 ? 35.563 17.688 -13.078 1.00 22.82 117 ASP A N 1
ATOM 663 C CA . ASP A 1 92 ? 35.095 18.888 -13.747 1.00 17.44 117 ASP A CA 1
ATOM 664 C C . ASP A 1 92 ? 34.289 19.665 -12.727 1.00 16.76 117 ASP A C 1
ATOM 665 O O . ASP A 1 92 ? 33.473 19.086 -12.016 1.00 19.88 117 ASP A O 1
ATOM 670 N N . ALA A 1 93 ? 34.525 20.970 -12.640 1.00 16.38 118 ALA A N 1
ATOM 671 C CA . ALA A 1 93 ? 33.888 21.797 -11.626 1.00 15.20 118 ALA A CA 1
ATOM 672 C C . ALA A 1 93 ? 32.360 21.803 -11.727 1.00 13.89 118 ALA A C 1
ATOM 673 O O . ALA A 1 93 ? 31.675 22.128 -10.759 1.00 18.09 118 ALA A O 1
ATOM 675 N N . SER A 1 94 ? 31.835 21.463 -12.899 1.00 16.82 119 SER A N 1
ATOM 676 C CA . SER A 1 94 ? 30.399 21.551 -13.146 1.00 15.69 119 SER A CA 1
ATOM 677 C C . SER A 1 94 ? 29.602 20.445 -12.466 1.00 16.88 119 SER A C 1
ATOM 678 O O . SER A 1 94 ? 28.371 20.507 -12.422 1.00 15.87 119 SER A O 1
ATOM 681 N N . VAL A 1 95 ? 30.282 19.428 -11.947 1.00 15.54 120 VAL A N 1
ATOM 682 C CA . VAL A 1 95 ? 29.567 18.252 -11.453 1.00 16.94 120 VAL A CA 1
ATOM 683 C C . VAL A 1 95 ? 30.341 17.531 -10.353 1.00 16.50 120 VAL A C 1
ATOM 684 O O . VAL A 1 95 ? 31.576 17.451 -10.377 1.00 15.90 120 VAL A O 1
ATOM 688 N N . ARG A 1 96 ? 29.591 17.046 -9.366 1.00 13.39 121 ARG A N 1
ATOM 689 C CA . ARG A 1 96 ? 30.137 16.274 -8.258 1.00 10.69 121 ARG A CA 1
ATOM 690 C C . ARG A 1 96 ? 29.373 14.967 -8.116 1.00 15.49 121 ARG A C 1
ATOM 691 O O . ARG A 1 96 ? 28.162 14.937 -8.329 1.00 14.49 121 ARG A O 1
ATOM 699 N N . TYR A 1 97 ? 30.069 13.898 -7.736 1.00 11.88 122 TYR A N 1
ATOM 700 C CA . TYR A 1 97 ? 29.437 12.589 -7.650 1.00 11.83 122 TYR A CA 1
ATOM 701 C C . TYR A 1 97 ? 29.336 12.085 -6.220 1.00 15.38 122 TYR A C 1
ATOM 702 O O . TYR A 1 97 ? 30.190 12.367 -5.367 1.00 13.08 122 TYR A O 1
ATOM 711 N N . SER A 1 98 ? 28.268 11.333 -5.980 1.00 13.69 123 SER A N 1
ATOM 712 C CA . SER A 1 98 ? 28.045 10.645 -4.715 1.00 13.94 123 SER A CA 1
ATOM 713 C C . SER A 1 98 ? 28.993 9.477 -4.561 1.00 11.54 123 SER A C 1
ATOM 714 O O . SER A 1 98 ? 29.741 9.150 -5.484 1.00 12.35 123 SER A O 1
ATOM 717 N N . HIS A 1 99 ? 28.945 8.838 -3.397 1.00 13.02 124 HIS A N 1
ATOM 718 C CA . HIS A 1 99 ? 29.536 7.520 -3.234 1.00 15.32 124 HIS A CA 1
ATOM 719 C C . HIS A 1 99 ? 28.883 6.569 -4.224 1.00 14.75 124 HIS A C 1
ATOM 720 O O . HIS A 1 99 ? 27.727 6.756 -4.596 1.00 11.36 124 HIS A O 1
ATOM 727 N N . THR A 1 100 ? 29.606 5.542 -4.638 1.00 16.94 125 THR A N 1
ATOM 728 C CA . THR A 1 100 ? 29.076 4.651 -5.663 1.00 13.50 125 THR A CA 1
ATOM 729 C C . THR A 1 100 ? 28.178 3.586 -5.036 1.00 17.83 125 THR A C 1
ATOM 730 O O . THR A 1 100 ? 28.354 3.210 -3.872 1.00 19.05 125 THR A O 1
ATOM 734 N N . TYR A 1 101 ? 27.201 3.122 -5.809 1.00 13.71 126 TYR A N 1
ATOM 735 C CA . TYR A 1 101 ? 26.164 2.234 -5.286 1.00 11.83 126 TYR A CA 1
ATOM 736 C C . TYR A 1 101 ? 25.964 0.977 -6.126 1.00 12.46 126 TYR A C 1
ATOM 737 O O . TYR A 1 101 ? 25.138 0.130 -5.796 1.00 16.75 126 TYR A O 1
ATOM 746 N N . LEU A 1 102 ? 26.719 0.844 -7.209 1.00 12.15 127 LEU A N 1
ATOM 747 C CA . LEU A 1 102 ? 26.663 -0.367 -8.005 1.00 11.61 127 LEU A CA 1
ATOM 748 C C . LEU A 1 102 ? 27.930 -0.477 -8.826 1.00 13.10 127 LEU A C 1
ATOM 749 O O . LEU A 1 102 ? 28.303 0.468 -9.504 1.00 14.78 127 LEU A O 1
ATOM 754 N N . ASP A 1 103 ? 28.602 -1.624 -8.735 1.00 13.62 128 ASP A N 1
ATOM 755 C CA . ASP A 1 103 ? 29.749 -1.908 -9.586 1.00 10.25 128 ASP A CA 1
ATOM 756 C C . ASP A 1 103 ? 29.286 -2.601 -10.857 1.00 13.79 128 ASP A C 1
ATOM 757 O O . ASP A 1 103 ? 28.584 -3.610 -10.799 1.00 15.05 128 ASP A O 1
ATOM 762 N N . VAL A 1 104 ? 29.677 -2.046 -11.999 1.00 12.57 129 VAL A N 1
ATOM 763 C CA . VAL A 1 104 ? 29.366 -2.634 -13.294 1.00 11.35 129 VAL A CA 1
ATOM 764 C C . VAL A 1 104 ? 30.644 -2.771 -14.105 1.00 12.19 129 VAL A C 1
ATOM 765 O O . VAL A 1 104 ? 31.633 -2.092 -13.842 1.00 14.82 129 VAL A O 1
ATOM 769 N N . THR A 1 105 ? 30.608 -3.654 -15.091 1.00 13.71 130 THR A N 1
ATOM 770 C CA . THR A 1 105 ? 31.758 -3.902 -15.948 1.00 13.13 130 THR A CA 1
ATOM 771 C C . THR A 1 105 ? 31.407 -3.555 -17.393 1.00 11.01 130 THR A C 1
ATOM 772 O O . THR A 1 105 ? 30.437 -4.096 -17.940 1.00 10.19 130 THR A O 1
ATOM 776 N N . PRO A 1 106 ? 32.173 -2.641 -18.016 1.00 12.27 131 PRO A N 1
ATOM 777 C CA . PRO A 1 106 ? 31.904 -2.390 -19.436 1.00 9.00 131 PRO A CA 1
ATOM 778 C C . PRO A 1 106 ? 32.178 -3.620 -20.267 1.00 12.79 131 PRO A C 1
ATOM 779 O O . PRO A 1 106 ? 33.178 -4.308 -20.033 1.00 10.51 131 PRO A O 1
ATOM 783 N N . GLN A 1 107 ? 31.290 -3.903 -21.215 1.00 8.08 132 GLN A N 1
ATOM 784 C CA . GLN A 1 107 ? 31.433 -5.077 -22.058 1.00 9.07 132 GLN A CA 1
ATOM 785 C C . GLN A 1 107 ? 31.208 -4.732 -23.516 1.00 11.01 132 GLN A C 1
ATOM 786 O O . GLN A 1 107 ? 30.248 -4.048 -23.871 1.00 11.54 132 GLN A O 1
ATOM 792 N N . ILE A 1 108 ? 32.121 -5.197 -24.359 1.00 9.62 133 ILE A N 1
ATOM 793 C CA . ILE A 1 108 ? 31.927 -5.156 -25.797 1.00 11.32 133 ILE A CA 1
ATOM 794 C C . ILE A 1 108 ? 30.919 -6.242 -26.145 1.00 11.29 133 ILE A C 1
ATOM 795 O O . ILE A 1 108 ? 31.038 -7.381 -25.683 1.00 10.20 133 ILE A O 1
ATOM 800 N N . ILE A 1 109 ? 29.924 -5.868 -26.944 1.00 10.89 134 ILE A N 1
ATOM 801 C CA . ILE A 1 109 ? 28.830 -6.747 -27.338 1.00 9.48 134 ILE A CA 1
ATOM 802 C C . ILE A 1 109 ? 28.913 -7.040 -28.824 1.00 10.32 134 ILE A C 1
ATOM 803 O O . ILE A 1 109 ? 29.060 -6.114 -29.619 1.00 11.00 134 ILE A O 1
ATOM 808 N N . TYR A 1 110 ? 28.829 -8.315 -29.199 1.00 9.62 135 TYR A N 1
ATOM 809 C CA . TYR A 1 110 ? 28.837 -8.694 -30.616 1.00 10.32 135 TYR A CA 1
ATOM 810 C C . TYR A 1 110 ? 27.630 -9.560 -30.980 1.00 12.70 135 TYR A C 1
ATOM 811 O O . TYR A 1 110 ? 26.803 -9.892 -30.128 1.00 9.78 135 TYR A O 1
ATOM 820 N N . ARG A 1 111 ? 27.532 -9.916 -32.258 1.00 11.64 136 ARG A N 1
ATOM 821 C CA . ARG A 1 111 ? 26.404 -10.696 -32.760 1.00 11.72 136 ARG A CA 1
ATOM 822 C C . ARG A 1 111 ? 26.808 -12.142 -32.996 1.00 13.87 136 ARG A C 1
ATOM 823 O O . ARG A 1 111 ? 27.742 -12.411 -33.752 1.00 12.35 136 ARG A O 1
ATOM 831 N N . ASN A 1 112 ? 26.109 -13.065 -32.346 1.00 11.75 137 ASN A N 1
ATOM 832 C CA . ASN A 1 112 ? 26.307 -14.489 -32.594 1.00 12.79 137 ASN A CA 1
ATOM 833 C C . ASN A 1 112 ? 26.145 -14.765 -34.084 1.00 11.31 137 ASN A C 1
ATOM 834 O O . ASN A 1 112 ? 25.181 -14.315 -34.695 1.00 11.96 137 ASN A O 1
ATOM 839 N N . GLY A 1 113 ? 27.093 -15.497 -34.666 1.00 9.98 138 GLY A N 1
ATOM 840 C CA . GLY A 1 113 ? 27.137 -15.692 -36.108 1.00 13.09 138 GLY A CA 1
ATOM 841 C C . GLY A 1 113 ? 28.300 -14.966 -36.758 1.00 19.44 138 GLY A C 1
ATOM 842 O O . GLY A 1 113 ? 28.749 -15.348 -37.839 1.00 17.37 138 GLY A O 1
ATOM 843 N N . GLN A 1 114 ? 28.767 -13.903 -36.107 1.00 10.95 139 GLN A N 1
ATOM 844 C CA . GLN A 1 114 ? 29.984 -13.202 -36.516 1.00 10.62 139 GLN A CA 1
ATOM 845 C C . GLN A 1 114 ? 31.138 -13.588 -35.599 1.00 12.99 139 GLN A C 1
ATOM 846 O O . GLN A 1 114 ? 30.920 -14.098 -34.509 1.00 12.50 139 GLN A O 1
ATOM 852 N N . GLN A 1 115 ? 32.368 -13.344 -36.034 1.00 12.72 140 GLN A N 1
ATOM 853 C CA . GLN A 1 115 ? 33.524 -13.699 -35.225 1.00 13.30 140 GLN A CA 1
ATOM 854 C C . GLN A 1 115 ? 33.642 -12.762 -34.032 1.00 14.85 140 GLN A C 1
ATOM 855 O O . GLN A 1 115 ? 33.463 -11.548 -34.150 1.00 15.18 140 GLN A O 1
ATOM 861 N N . ARG A 1 116 ? 33.943 -13.354 -32.882 1.00 11.18 141 ARG A N 1
ATOM 862 C CA . ARG A 1 116 ? 34.007 -12.639 -31.618 1.00 12.36 141 ARG A CA 1
ATOM 863 C C . ARG A 1 116 ? 35.339 -11.911 -31.454 1.00 16.31 141 ARG A C 1
ATOM 864 O O . ARG A 1 116 ? 36.390 -12.549 -31.406 1.00 14.78 141 ARG A O 1
ATOM 872 N N . PRO A 1 117 ? 35.310 -10.575 -31.350 1.00 14.68 142 PRO A N 1
ATOM 873 C CA . PRO A 1 117 ? 36.569 -9.909 -31.003 1.00 13.98 142 PRO A CA 1
ATOM 874 C C . PRO A 1 117 ? 36.933 -10.265 -29.563 1.00 15.66 142 PRO A C 1
ATOM 875 O O . PRO A 1 117 ? 36.016 -10.409 -28.761 1.00 16.15 142 PRO A O 1
ATOM 879 N N . THR A 1 118 ? 38.214 -10.435 -29.240 1.00 14.67 143 THR A N 1
ATOM 880 C CA . THR A 1 118 ? 38.589 -10.924 -27.916 1.00 14.56 143 THR A CA 1
ATOM 881 C C . THR A 1 118 ? 39.497 -9.973 -27.154 1.00 14.05 143 THR A C 1
ATOM 882 O O . THR A 1 118 ? 39.760 -10.189 -25.975 1.00 18.02 143 THR A O 1
ATOM 886 N N . ARG A 1 119 ? 39.990 -8.937 -27.826 1.00 15.75 144 ARG A N 1
ATOM 887 C CA . ARG A 1 119 ? 40.785 -7.920 -27.150 1.00 17.94 144 ARG A CA 1
ATOM 888 C C . ARG A 1 119 ? 40.645 -6.572 -27.851 1.00 14.98 144 ARG A C 1
ATOM 889 O O . ARG A 1 119 ? 40.151 -6.508 -28.973 1.00 17.02 144 ARG A O 1
ATOM 897 N N . PRO A 1 120 ? 41.059 -5.487 -27.176 1.00 18.85 145 PRO A N 1
ATOM 898 C CA . PRO A 1 120 ? 40.850 -4.140 -27.713 1.00 16.52 145 PRO A CA 1
ATOM 899 C C . PRO A 1 120 ? 41.342 -3.941 -29.149 1.00 18.73 145 PRO A C 1
ATOM 900 O O . PRO A 1 120 ? 40.683 -3.225 -29.890 1.00 15.59 145 PRO A O 1
ATOM 904 N N . GLU A 1 121 ? 42.450 -4.563 -29.543 1.00 20.69 146 GLU A N 1
ATOM 905 C CA . GLU A 1 121 ? 42.972 -4.365 -30.899 1.00 18.32 146 GLU A CA 1
ATOM 906 C C . GLU A 1 121 ? 42.006 -4.879 -31.970 1.00 18.24 146 GLU A C 1
ATOM 907 O O . GLU A 1 121 ? 42.017 -4.396 -33.102 1.00 22.28 146 GLU A O 1
ATOM 913 N N . ASP A 1 122 ? 41.173 -5.852 -31.610 1.00 15.14 147 ASP A N 1
ATOM 914 C CA . ASP A 1 122 ? 40.208 -6.440 -32.538 1.00 15.78 147 ASP A CA 1
ATOM 915 C C . ASP A 1 122 ? 39.043 -5.499 -32.855 1.00 19.48 147 ASP A C 1
ATOM 916 O O . ASP A 1 122 ? 38.226 -5.794 -33.727 1.00 19.70 147 ASP A O 1
ATOM 921 N N . LEU A 1 123 ? 38.946 -4.387 -32.137 1.00 16.29 148 LEU A N 1
ATOM 922 C CA . LEU A 1 123 ? 37.838 -3.459 -32.348 1.00 13.44 148 LEU A CA 1
ATOM 923 C C . LEU A 1 123 ? 38.056 -2.625 -33.604 1.00 19.16 148 LEU A C 1
ATOM 924 O O . LEU A 1 123 ? 37.122 -2.024 -34.130 1.00 14.46 148 LEU A O 1
ATOM 929 N N . VAL A 1 124 ? 39.291 -2.597 -34.092 1.00 18.02 149 VAL A N 1
ATOM 930 C CA . VAL A 1 124 ? 39.577 -1.923 -35.353 1.00 19.12 149 VAL A CA 1
ATOM 931 C C . VAL A 1 124 ? 38.885 -2.671 -36.495 1.00 17.30 149 VAL A C 1
ATOM 932 O O . VAL A 1 124 ? 38.773 -3.907 -36.474 1.00 15.19 149 VAL A O 1
ATOM 936 N N . GLY A 1 125 ? 38.378 -1.915 -37.467 1.00 17.40 150 GLY A N 1
ATOM 937 C CA . GLY A 1 125 ? 37.757 -2.489 -38.644 1.00 21.27 150 GLY A CA 1
ATOM 938 C C . GLY A 1 125 ? 36.329 -2.951 -38.429 1.00 18.67 150 GLY A C 1
ATOM 939 O O . GLY A 1 125 ? 35.831 -3.797 -39.166 1.00 21.98 150 GLY A O 1
ATOM 940 N N . LYS A 1 126 ? 35.674 -2.387 -37.418 1.00 15.28 151 LYS A N 1
ATOM 941 C CA . LYS A 1 126 ? 34.307 -2.759 -37.066 1.00 19.14 151 LYS A CA 1
ATOM 942 C C . LYS A 1 126 ? 33.366 -1.565 -37.154 1.00 12.69 151 LYS A C 1
ATOM 943 O O . LYS A 1 126 ? 33.784 -0.420 -36.964 1.00 14.58 151 LYS A O 1
ATOM 949 N N . ARG A 1 127 ? 32.098 -1.847 -37.436 1.00 15.91 152 ARG A N 1
ATOM 950 C CA . ARG A 1 127 ? 31.032 -0.860 -37.294 1.00 11.37 152 ARG A CA 1
ATOM 951 C C . ARG A 1 127 ? 30.593 -0.850 -35.830 1.00 13.16 152 ARG A C 1
ATOM 952 O O . ARG A 1 127 ? 29.997 -1.816 -35.357 1.00 12.79 152 ARG A O 1
ATOM 960 N N . ILE A 1 128 ? 30.913 0.230 -35.125 1.00 14.41 153 ILE A N 1
ATOM 961 C CA . ILE A 1 128 ? 30.627 0.371 -33.701 1.00 11.73 153 ILE A CA 1
ATOM 962 C C . ILE A 1 128 ? 29.748 1.580 -33.464 1.00 13.91 153 ILE A C 1
ATOM 963 O O . ILE A 1 128 ? 29.957 2.625 -34.083 1.00 13.76 153 ILE A O 1
ATOM 968 N N . MET A 1 129 ? 28.770 1.451 -32.574 1.00 12.96 154 MET A N 1
ATOM 969 C CA . MET A 1 129 ? 28.029 2.621 -32.121 1.00 13.42 154 MET A CA 1
ATOM 970 C C . MET A 1 129 ? 27.862 2.605 -30.607 1.00 11.39 154 MET A C 1
ATOM 971 O O . MET A 1 129 ? 27.586 1.567 -30.008 1.00 12.69 154 MET A O 1
ATOM 976 N N . VAL A 1 130 ? 28.056 3.774 -30.007 1.00 10.58 155 VAL A N 1
ATOM 977 C CA . VAL A 1 130 ? 27.914 3.969 -28.574 1.00 10.06 155 VAL A CA 1
ATOM 978 C C . VAL A 1 130 ? 27.105 5.237 -28.313 1.00 10.72 155 VAL A C 1
ATOM 979 O O . VAL A 1 130 ? 26.824 6.001 -29.238 1.00 12.25 155 VAL A O 1
ATOM 983 N N . LEU A 1 131 ? 26.720 5.459 -27.065 1.00 9.18 156 LEU A N 1
ATOM 984 C CA . LEU A 1 131 ? 25.998 6.677 -26.717 1.00 10.85 156 LEU A CA 1
ATOM 985 C C . LEU A 1 131 ? 26.963 7.849 -26.592 1.00 12.39 156 LEU A C 1
ATOM 986 O O . LEU A 1 131 ? 27.996 7.763 -25.917 1.00 12.17 156 LEU A O 1
ATOM 991 N N . LYS A 1 132 ? 26.600 8.954 -27.228 1.00 12.43 157 LYS A N 1
ATOM 992 C CA . LYS A 1 132 ? 27.386 10.182 -27.144 1.00 13.19 157 LYS A CA 1
ATOM 993 C C . LYS A 1 132 ? 27.441 10.716 -25.713 1.00 11.16 157 LYS A C 1
ATOM 994 O O . LYS A 1 132 ? 26.452 10.677 -24.976 1.00 14.72 157 LYS A O 1
ATOM 1000 N N . GLY A 1 133 ? 28.613 11.205 -25.325 1.00 13.29 158 GLY A N 1
ATOM 1001 C CA . GLY A 1 133 ? 28.807 11.787 -24.012 1.00 15.52 158 GLY A CA 1
ATOM 1002 C C . GLY A 1 133 ? 28.996 10.764 -22.905 1.00 12.55 158 GLY A C 1
ATOM 1003 O O . GLY A 1 133 ? 29.034 11.124 -21.732 1.00 17.07 158 GLY A O 1
ATOM 1004 N N . SER A 1 134 ? 29.121 9.495 -23.282 1.00 11.95 159 SER A N 1
ATOM 1005 C CA . SER A 1 134 ? 29.230 8.415 -22.307 1.00 16.13 159 SER A CA 1
ATOM 1006 C C . SER A 1 134 ? 30.680 8.117 -21.917 1.00 14.78 159 SER A C 1
ATOM 1007 O O . SER A 1 134 ? 31.625 8.474 -22.637 1.00 14.98 159 SER A O 1
ATOM 1010 N N . SER A 1 135 ? 30.839 7.451 -20.776 1.00 14.27 160 SER A N 1
ATOM 1011 C CA . SER A 1 135 ? 32.131 6.903 -20.366 1.00 14.08 160 SER A CA 1
ATOM 1012 C C . SER A 1 135 ? 32.612 5.860 -21.384 1.00 16.78 160 SER A C 1
ATOM 1013 O O . SER A 1 135 ? 33.811 5.719 -21.640 1.00 15.39 160 SER A O 1
ATOM 1016 N N . HIS A 1 136 ? 31.669 5.140 -21.985 1.00 10.63 161 HIS A N 1
ATOM 1017 C CA . HIS A 1 136 ? 31.993 4.174 -23.029 1.00 10.77 161 HIS A CA 1
ATOM 1018 C C . HIS A 1 136 ? 32.639 4.836 -24.246 1.00 16.77 161 HIS A C 1
ATOM 1019 O O . HIS A 1 136 ? 33.614 4.329 -24.802 1.00 14.30 161 HIS A O 1
ATOM 1026 N N . ALA A 1 137 ? 32.090 5.967 -24.665 1.00 11.22 162 ALA A N 1
ATOM 1027 C CA . ALA A 1 137 ? 32.697 6.738 -25.744 1.00 13.41 162 ALA A CA 1
ATOM 1028 C C . ALA A 1 137 ? 34.117 7.185 -25.369 1.00 12.59 162 ALA A C 1
ATOM 1029 O O . ALA A 1 137 ? 35.020 7.144 -26.208 1.00 16.57 162 ALA A O 1
ATOM 1031 N N . GLU A 1 138 ? 34.304 7.624 -24.128 1.00 16.08 163 GLU A N 1
ATOM 1032 C CA . GLU A 1 138 ? 35.635 8.021 -23.645 1.00 16.10 163 GLU A CA 1
ATOM 1033 C C . GLU A 1 138 ? 36.601 6.841 -23.727 1.00 17.35 163 GLU A C 1
ATOM 1034 O O . GLU A 1 138 ? 37.765 6.999 -24.097 1.00 18.98 163 GLU A O 1
ATOM 1040 N N . GLN A 1 139 ? 36.124 5.658 -23.353 1.00 15.96 164 GLN A N 1
ATOM 1041 C CA . GLN A 1 139 ? 36.953 4.458 -23.425 1.00 18.04 164 GLN A CA 1
ATOM 1042 C C . GLN A 1 139 ? 37.492 4.246 -24.833 1.00 13.38 164 GLN A C 1
ATOM 1043 O O . GLN A 1 139 ? 38.667 3.905 -25.021 1.00 17.36 164 GLN A O 1
ATOM 1049 N N . LEU A 1 140 ? 36.627 4.430 -25.822 1.00 14.57 165 LEU A N 1
ATOM 1050 C CA . LEU A 1 140 ? 37.005 4.224 -27.213 1.00 15.76 165 LEU A CA 1
ATOM 1051 C C . LEU A 1 140 ? 37.891 5.362 -27.707 1.00 17.60 165 LEU A C 1
ATOM 1052 O O . LEU A 1 140 ? 38.800 5.135 -28.505 1.00 18.99 165 LEU A O 1
ATOM 1057 N N . ALA A 1 141 ? 37.620 6.583 -27.249 1.00 14.80 166 ALA A N 1
ATOM 1058 C CA . ALA A 1 141 ? 38.462 7.716 -27.633 1.00 16.82 166 ALA A CA 1
ATOM 1059 C C . ALA A 1 141 ? 39.891 7.463 -27.162 1.00 20.48 166 ALA A C 1
ATOM 1060 O O . ALA A 1 141 ? 40.858 7.729 -27.881 1.00 22.03 166 ALA A O 1
ATOM 1062 N N . GLU A 1 142 ? 40.015 6.931 -25.951 1.00 16.82 167 GLU A N 1
ATOM 1063 C CA . GLU A 1 142 ? 41.322 6.637 -25.382 1.00 18.37 167 GLU A CA 1
ATOM 1064 C C . GLU A 1 142 ? 41.998 5.529 -26.187 1.00 26.13 167 GLU A C 1
ATOM 1065 O O . GLU A 1 142 ? 43.196 5.592 -26.469 1.00 21.90 167 GLU A O 1
ATOM 1071 N N . LEU A 1 143 ? 41.224 4.518 -26.572 1.00 15.97 168 LEU A N 1
ATOM 1072 C CA . LEU A 1 143 ? 41.760 3.426 -27.378 1.00 19.37 168 LEU A CA 1
ATOM 1073 C C . LEU A 1 143 ? 42.238 3.929 -28.741 1.00 21.41 168 LEU A C 1
ATOM 1074 O O . LEU A 1 143 ? 43.245 3.451 -29.272 1.00 22.88 168 LEU A O 1
ATOM 1079 N N . LYS A 1 144 ? 41.517 4.897 -29.300 1.00 16.69 169 LYS A N 1
ATOM 1080 C CA . LYS A 1 144 ? 41.822 5.408 -30.635 1.00 17.49 169 LYS A CA 1
ATOM 1081 C C . LYS A 1 144 ? 43.190 6.087 -30.665 1.00 23.47 169 LYS A C 1
ATOM 1082 O O . LYS A 1 144 ? 43.824 6.168 -31.712 1.00 22.38 169 LYS A O 1
ATOM 1088 N N . LYS A 1 145 ? 43.638 6.584 -29.520 1.00 23.37 170 LYS A N 1
ATOM 1089 C CA . LYS A 1 145 ? 44.980 7.156 -29.428 1.00 27.03 170 LYS A CA 1
ATOM 1090 C C . LYS A 1 145 ? 46.031 6.078 -29.652 1.00 33.22 170 LYS A C 1
ATOM 1091 O O . LYS A 1 145 ? 47.109 6.355 -30.177 1.00 31.44 170 LYS A O 1
ATOM 1097 N N . GLN A 1 146 ? 45.708 4.850 -29.255 1.00 26.82 171 GLN A N 1
ATOM 1098 C CA . GLN A 1 146 ? 46.633 3.727 -29.394 1.00 26.18 171 GLN A CA 1
ATOM 1099 C C . GLN A 1 146 ? 46.484 3.065 -30.759 1.00 27.70 171 GLN A C 1
ATOM 1100 O O . GLN A 1 146 ? 47.459 2.580 -31.335 1.00 26.34 171 GLN A O 1
ATOM 1106 N N . TYR A 1 147 ? 45.253 3.045 -31.265 1.00 20.74 172 TYR A N 1
ATOM 1107 C CA . TYR A 1 147 ? 44.940 2.450 -32.562 1.00 14.98 172 TYR A CA 1
ATOM 1108 C C . TYR A 1 147 ? 44.190 3.463 -33.423 1.00 27.31 172 TYR A C 1
ATOM 1109 O O . TYR A 1 147 ? 42.961 3.441 -33.471 1.00 21.04 172 TYR A O 1
ATOM 1118 N N . PRO A 1 148 ? 44.927 4.368 -34.098 1.00 25.66 173 PRO A N 1
ATOM 1119 C CA . PRO A 1 148 ? 44.307 5.453 -34.873 1.00 21.81 173 PRO A CA 1
ATOM 1120 C C . PRO A 1 148 ? 43.349 5.004 -35.973 1.00 21.76 173 PRO A C 1
ATOM 1121 O O . PRO A 1 148 ? 42.538 5.810 -36.422 1.00 29.97 173 PRO A O 1
ATOM 1125 N N . GLU A 1 149 ? 43.439 3.754 -36.409 1.00 21.36 174 GLU A N 1
ATOM 1126 C CA . GLU A 1 149 ? 42.513 3.244 -37.414 1.00 20.57 174 GLU A CA 1
ATOM 1127 C C . GLU A 1 149 ? 41.141 2.913 -36.806 1.00 15.65 174 GLU A C 1
ATOM 1128 O O . GLU A 1 149 ? 40.185 2.662 -37.539 1.00 23.45 174 GLU A O 1
ATOM 1134 N N . LEU A 1 150 ? 41.054 2.914 -35.476 1.00 25.70 175 LEU A N 1
ATOM 1135 C CA . LEU A 1 150 ? 39.786 2.651 -34.796 1.00 19.97 175 LEU A CA 1
ATOM 1136 C C . LEU A 1 150 ? 38.712 3.629 -35.257 1.00 16.92 175 LEU A C 1
ATOM 1137 O O . LEU A 1 150 ? 38.958 4.826 -35.342 1.00 21.23 175 LEU A O 1
ATOM 1142 N N . LYS A 1 151 ? 37.526 3.109 -35.550 1.00 18.19 176 LYS A N 1
ATOM 1143 C CA . LYS A 1 151 ? 36.387 3.943 -35.915 1.00 20.16 176 LYS A CA 1
ATOM 1144 C C . LYS A 1 151 ? 35.169 3.551 -35.089 1.00 19.30 176 LYS A C 1
ATOM 1145 O O . LYS A 1 151 ? 34.905 2.371 -34.876 1.00 15.52 176 LYS A O 1
ATOM 1151 N N . TYR A 1 152 ? 34.439 4.555 -34.621 1.00 18.81 177 TYR A N 1
ATOM 1152 C CA . TYR A 1 152 ? 33.193 4.326 -33.900 1.00 13.30 177 TYR A CA 1
ATOM 1153 C C . TYR A 1 152 ? 32.283 5.524 -34.082 1.00 16.88 177 TYR A C 1
ATOM 1154 O O . TYR A 1 152 ? 32.751 6.656 -34.239 1.00 18.46 177 TYR A O 1
ATOM 1163 N N . GLU A 1 153 ? 30.984 5.254 -34.094 1.00 14.32 178 GLU A N 1
ATOM 1164 C CA . GLU A 1 153 ? 29.966 6.293 -34.184 1.00 13.62 178 GLU A CA 1
ATOM 1165 C C . GLU A 1 153 ? 29.327 6.521 -32.816 1.00 16.94 178 GLU A C 1
ATOM 1166 O O . GLU A 1 153 ? 29.334 5.627 -31.952 1.00 12.96 178 GLU A O 1
ATOM 1172 N N . GLU A 1 154 ? 28.814 7.735 -32.614 1.00 15.84 179 GLU A N 1
ATOM 1173 C CA . GLU A 1 154 ? 28.165 8.122 -31.367 1.00 12.24 179 GLU A CA 1
ATOM 1174 C C . GLU A 1 154 ? 26.754 8.604 -31.664 1.00 16.13 179 GLU A C 1
ATOM 1175 O O . GLU A 1 154 ? 26.554 9.443 -32.547 1.00 19.18 179 GLU A O 1
ATOM 1181 N N . SER A 1 155 ? 25.778 8.070 -30.936 1.00 12.65 180 SER A N 1
ATOM 1182 C CA . SER A 1 155 ? 24.397 8.528 -31.051 1.00 12.62 180 SER A CA 1
ATOM 1183 C C . SER A 1 155 ? 23.996 9.366 -29.847 1.00 11.28 180 SER A C 1
ATOM 1184 O O . SER A 1 155 ? 24.255 8.974 -28.711 1.00 13.26 180 SER A O 1
ATOM 1187 N N . ASP A 1 156 ? 23.351 10.507 -30.097 1.00 12.85 181 ASP A N 1
ATOM 1188 C CA . ASP A 1 156 ? 22.802 11.334 -29.019 1.00 15.66 181 ASP A CA 1
ATOM 1189 C C . ASP A 1 156 ? 21.274 11.301 -28.990 1.00 11.79 181 ASP A C 1
ATOM 1190 O O . ASP A 1 156 ? 20.652 12.180 -28.395 1.00 15.19 181 ASP A O 1
ATOM 1195 N N . ALA A 1 157 ? 20.665 10.293 -29.616 1.00 11.94 182 ALA A N 1
ATOM 1196 C CA . ALA A 1 157 ? 19.207 10.257 -29.717 1.00 12.96 182 ALA A CA 1
ATOM 1197 C C . ALA A 1 157 ? 18.586 8.875 -29.500 1.00 10.18 182 ALA A C 1
ATOM 1198 O O . ALA A 1 157 ? 17.403 8.688 -29.783 1.00 12.67 182 ALA A O 1
ATOM 1200 N N . VAL A 1 158 ? 19.361 7.918 -28.993 1.00 8.83 183 VAL A N 1
ATOM 1201 C CA . VAL A 1 158 ? 18.807 6.611 -28.644 1.00 11.13 183 VAL A CA 1
ATOM 1202 C C . VAL A 1 158 ? 19.207 6.206 -27.239 1.00 9.83 183 VAL A C 1
ATOM 1203 O O . VAL A 1 158 ? 19.988 6.893 -26.581 1.00 11.35 183 VAL A O 1
ATOM 1207 N N . GLU A 1 159 ? 18.648 5.082 -26.807 1.00 12.09 184 GLU A N 1
ATOM 1208 C CA . GLU A 1 159 ? 18.955 4.480 -25.516 1.00 10.31 184 GLU A CA 1
ATOM 1209 C C . GLU A 1 159 ? 19.717 3.178 -25.725 1.00 9.94 184 GLU A C 1
ATOM 1210 O O . GLU A 1 159 ? 19.913 2.737 -26.855 1.00 10.53 184 GLU A O 1
ATOM 1216 N N . VAL A 1 160 ? 20.156 2.555 -24.636 1.00 8.96 185 VAL A N 1
ATOM 1217 C CA . VAL A 1 160 ? 21.021 1.397 -24.774 1.00 7.91 185 VAL A CA 1
ATOM 1218 C C . VAL A 1 160 ? 20.269 0.232 -25.432 1.00 9.81 185 VAL A C 1
ATOM 1219 O O . VAL A 1 160 ? 20.860 -0.555 -26.166 1.00 9.47 185 VAL A O 1
ATOM 1223 N N . VAL A 1 161 ? 18.962 0.135 -25.204 1.00 8.68 186 VAL A N 1
ATOM 1224 C CA . VAL A 1 161 ? 18.180 -0.930 -25.826 1.00 10.07 186 VAL A CA 1
ATOM 1225 C C . VAL A 1 161 ? 18.267 -0.848 -27.353 1.00 8.42 186 VAL A C 1
ATOM 1226 O O . VAL A 1 161 ? 18.333 -1.874 -28.035 1.00 9.66 186 VAL A O 1
ATOM 1230 N N . ASP A 1 162 ? 18.308 0.375 -27.877 1.00 9.33 187 ASP A N 1
ATOM 1231 C CA . ASP A 1 162 ? 18.417 0.587 -29.318 1.00 7.82 187 ASP A CA 1
ATOM 1232 C C . ASP A 1 162 ? 19.774 0.159 -29.882 1.00 9.95 187 ASP A C 1
ATOM 1233 O O . ASP A 1 162 ? 19.835 -0.406 -30.968 1.00 10.09 187 ASP A O 1
ATOM 1238 N N . LEU A 1 163 ? 20.852 0.431 -29.153 1.00 9.53 188 LEU A N 1
ATOM 1239 C CA . LEU A 1 163 ? 22.181 -0.013 -29.563 1.00 8.33 188 LEU A CA 1
ATOM 1240 C C . LEU A 1 163 ? 22.240 -1.533 -29.617 1.00 9.48 188 LEU A C 1
ATOM 1241 O O . LEU A 1 163 ? 22.772 -2.115 -30.560 1.00 9.05 188 LEU A O 1
ATOM 1246 N N . LEU A 1 164 ? 21.706 -2.178 -28.585 1.00 8.51 189 LEU A N 1
ATOM 1247 C CA . LEU A 1 164 ? 21.750 -3.625 -28.523 1.00 7.81 189 LEU A CA 1
ATOM 1248 C C . LEU A 1 164 ? 20.901 -4.227 -29.643 1.00 9.62 189 LEU A C 1
ATOM 1249 O O . LEU A 1 164 ? 21.295 -5.217 -30.255 1.00 9.81 189 LEU A O 1
ATOM 1254 N N . ARG A 1 165 ? 19.764 -3.604 -29.949 1.00 9.11 190 ARG A N 1
ATOM 1255 C CA . ARG A 1 165 ? 18.944 -4.036 -31.082 1.00 8.64 190 ARG A CA 1
ATOM 1256 C C . ARG A 1 165 ? 19.739 -3.940 -32.390 1.00 10.02 190 ARG A C 1
ATOM 1257 O O . ARG A 1 165 ? 19.648 -4.823 -33.230 1.00 11.10 190 ARG A O 1
ATOM 1265 N N . MET A 1 166 ? 20.526 -2.876 -32.554 1.00 10.61 191 MET A N 1
ATOM 1266 C CA . MET A 1 166 ? 21.328 -2.718 -33.768 1.00 13.00 191 MET A CA 1
ATOM 1267 C C . MET A 1 166 ? 22.294 -3.879 -33.947 1.00 13.34 191 MET A C 1
ATOM 1268 O O . MET A 1 166 ? 22.503 -4.351 -35.062 1.00 11.26 191 MET A O 1
ATOM 1273 N N . VAL A 1 167 ? 22.889 -4.336 -32.854 1.00 11.61 192 VAL A N 1
ATOM 1274 C CA . VAL A 1 167 ? 23.771 -5.499 -32.923 1.00 10.43 192 VAL A CA 1
ATOM 1275 C C . VAL A 1 167 ? 22.948 -6.736 -33.257 1.00 13.08 192 VAL A C 1
ATOM 1276 O O . VAL A 1 167 ? 23.331 -7.542 -34.110 1.00 11.90 192 VAL A O 1
ATOM 1280 N N . ASP A 1 168 ? 21.805 -6.874 -32.594 1.00 9.89 193 ASP A N 1
ATOM 1281 C CA . ASP A 1 168 ? 20.979 -8.065 -32.733 1.00 10.04 193 ASP A CA 1
ATOM 1282 C C . ASP A 1 168 ? 20.558 -8.330 -34.173 1.00 10.36 193 ASP A C 1
ATOM 1283 O O . ASP A 1 168 ? 20.533 -9.478 -34.611 1.00 13.32 193 ASP A O 1
ATOM 1288 N N . VAL A 1 169 ? 20.236 -7.268 -34.903 1.00 12.24 194 VAL A N 1
ATOM 1289 C CA . VAL A 1 169 ? 19.728 -7.408 -36.264 1.00 16.06 194 VAL A CA 1
ATOM 1290 C C . VAL A 1 169 ? 20.804 -7.169 -37.319 1.00 15.18 194 VAL A C 1
ATOM 1291 O O . VAL A 1 169 ? 20.529 -7.247 -38.511 1.00 17.24 194 VAL A O 1
ATOM 1295 N N . GLY A 1 170 ? 22.016 -6.853 -36.880 1.00 13.14 195 GLY A N 1
ATOM 1296 C CA . GLY A 1 170 ? 23.144 -6.681 -37.783 1.00 14.31 195 GLY A CA 1
ATOM 1297 C C . GLY A 1 170 ? 23.324 -5.302 -38.401 1.00 18.45 195 GLY A C 1
ATOM 1298 O O . GLY A 1 170 ? 24.082 -5.160 -39.366 1.00 18.72 195 GLY A O 1
ATOM 1299 N N . ASP A 1 171 ? 22.652 -4.290 -37.857 1.00 14.80 196 ASP A N 1
ATOM 1300 C CA . ASP A 1 171 ? 22.825 -2.907 -38.325 1.00 13.23 196 ASP A CA 1
ATOM 1301 C C . ASP A 1 171 ? 24.233 -2.396 -38.028 1.00 16.82 196 ASP A C 1
ATOM 1302 O O . ASP A 1 171 ? 24.782 -1.583 -38.776 1.00 17.01 196 ASP A O 1
ATOM 1307 N N . ILE A 1 172 ? 24.787 -2.843 -36.904 1.00 14.95 197 ILE A N 1
ATOM 1308 C CA . ILE A 1 172 ? 26.174 -2.574 -36.552 1.00 11.89 197 ILE A CA 1
ATOM 1309 C C . ILE A 1 172 ? 26.825 -3.893 -36.135 1.00 14.27 197 ILE A C 1
ATOM 1310 O O . ILE A 1 172 ? 26.127 -4.889 -35.915 1.00 14.59 197 ILE A O 1
ATOM 1315 N N . ASP A 1 173 ? 28.152 -3.907 -36.050 1.00 13.69 198 ASP A N 1
ATOM 1316 C CA . ASP A 1 173 ? 28.876 -5.090 -35.595 1.00 13.43 198 ASP A CA 1
ATOM 1317 C C . ASP A 1 173 ? 28.956 -5.167 -34.072 1.00 10.74 198 ASP A C 1
ATOM 1318 O O . ASP A 1 173 ? 28.769 -6.232 -33.491 1.00 10.64 198 ASP A O 1
ATOM 1323 N N . LEU A 1 174 ? 29.260 -4.038 -33.442 1.00 10.18 199 LEU A N 1
ATOM 1324 C CA . LEU A 1 174 ? 29.526 -4.009 -32.009 1.00 10.09 199 LEU A CA 1
ATOM 1325 C C . LEU A 1 174 ? 28.957 -2.793 -31.303 1.00 12.93 199 LEU A C 1
ATOM 1326 O O . LEU A 1 174 ? 28.784 -1.731 -31.892 1.00 12.01 199 LEU A O 1
ATOM 1331 N N . THR A 1 175 ? 28.692 -2.952 -30.013 1.00 10.04 200 THR A N 1
ATOM 1332 C CA . THR A 1 175 ? 28.536 -1.798 -29.144 1.00 9.25 200 THR A CA 1
ATOM 1333 C C . THR A 1 175 ? 29.284 -2.061 -27.839 1.00 12.54 200 THR A C 1
ATOM 1334 O O . THR A 1 175 ? 29.930 -3.108 -27.666 1.00 11.94 200 THR A O 1
ATOM 1338 N N . LEU A 1 176 ? 29.220 -1.076 -26.948 1.00 10.57 201 LEU A N 1
ATOM 1339 C CA . LEU A 1 176 ? 29.908 -1.098 -25.670 1.00 10.70 201 LEU A CA 1
ATOM 1340 C C . LEU A 1 176 ? 28.935 -0.565 -24.634 1.00 10.98 201 LEU A C 1
ATOM 1341 O O . LEU A 1 176 ? 28.462 0.564 -24.747 1.00 10.41 201 LEU A O 1
ATOM 1346 N N . VAL A 1 177 ? 28.604 -1.404 -23.657 1.00 9.82 202 VAL A N 1
ATOM 1347 C CA . VAL A 1 177 ? 27.592 -1.075 -22.659 1.00 7.75 202 VAL A CA 1
ATOM 1348 C C . VAL A 1 177 ? 28.023 -1.555 -21.280 1.00 8.78 202 VAL A C 1
ATOM 1349 O O . VAL A 1 177 ? 28.994 -2.289 -21.164 1.00 10.87 202 VAL A O 1
ATOM 1353 N N . ASP A 1 178 ? 27.310 -1.145 -20.233 1.00 10.69 203 ASP A N 1
ATOM 1354 C CA . ASP A 1 178 ? 27.590 -1.684 -18.903 1.00 11.56 203 ASP A CA 1
ATOM 1355 C C . ASP A 1 178 ? 26.957 -3.066 -18.748 1.00 8.65 203 ASP A C 1
ATOM 1356 O O . ASP A 1 178 ? 25.920 -3.366 -19.327 1.00 9.82 203 ASP A O 1
ATOM 1361 N N . SER A 1 179 ? 27.610 -3.913 -17.964 1.00 8.50 204 SER A N 1
ATOM 1362 C CA . SER A 1 179 ? 27.175 -5.286 -17.787 1.00 10.54 204 SER A CA 1
ATOM 1363 C C . SER A 1 179 ? 25.733 -5.390 -17.287 1.00 8.61 204 SER A C 1
ATOM 1364 O O . SER A 1 179 ? 25.027 -6.323 -17.637 1.00 9.70 204 SER A O 1
ATOM 1367 N N . ASN A 1 180 ? 25.299 -4.449 -16.457 1.00 10.43 205 ASN A N 1
ATOM 1368 C CA . ASN A 1 180 ? 23.929 -4.490 -15.957 1.00 9.36 205 ASN A CA 1
ATOM 1369 C C . ASN A 1 180 ? 22.921 -4.205 -17.081 1.00 9.62 205 ASN A C 1
ATOM 1370 O O . ASN A 1 180 ? 21.828 -4.779 -17.104 1.00 9.91 205 ASN A O 1
ATOM 1375 N N . GLU A 1 181 ? 23.309 -3.344 -18.019 1.00 9.28 206 GLU A N 1
ATOM 1376 C CA . GLU A 1 181 ? 22.484 -3.043 -19.191 1.00 10.88 206 GLU A CA 1
ATOM 1377 C C . GLU A 1 181 ? 22.369 -4.252 -20.113 1.00 8.40 206 GLU A C 1
ATOM 1378 O O . GLU A 1 181 ? 21.303 -4.523 -20.675 1.00 8.88 206 GLU A O 1
ATOM 1384 N N . LEU A 1 182 ? 23.465 -4.981 -20.281 1.00 8.90 207 LEU A N 1
ATOM 1385 C CA . LEU A 1 182 ? 23.432 -6.201 -21.064 1.00 9.53 207 LEU A CA 1
ATOM 1386 C C . LEU A 1 182 ? 22.500 -7.217 -20.399 1.00 9.01 207 LEU A C 1
ATOM 1387 O O . LEU A 1 182 ? 21.630 -7.800 -21.054 1.00 10.02 207 LEU A O 1
ATOM 1392 N N . ALA A 1 183 ? 22.658 -7.416 -19.097 1.00 12.23 208 ALA A N 1
ATOM 1393 C CA . ALA A 1 183 ? 21.833 -8.393 -18.382 1.00 12.49 208 ALA A CA 1
ATOM 1394 C C . ALA A 1 183 ? 20.338 -8.071 -18.497 1.00 12.10 208 ALA A C 1
ATOM 1395 O O . ALA A 1 183 ? 19.508 -8.962 -18.669 1.00 12.50 208 ALA A O 1
ATOM 1397 N N . MET A 1 184 ? 19.992 -6.794 -18.403 1.00 13.88 209 MET A N 1
ATOM 1398 C CA A MET A 1 184 ? 18.596 -6.344 -18.506 0.37 13.29 209 MET A CA 1
ATOM 1399 C CA B ME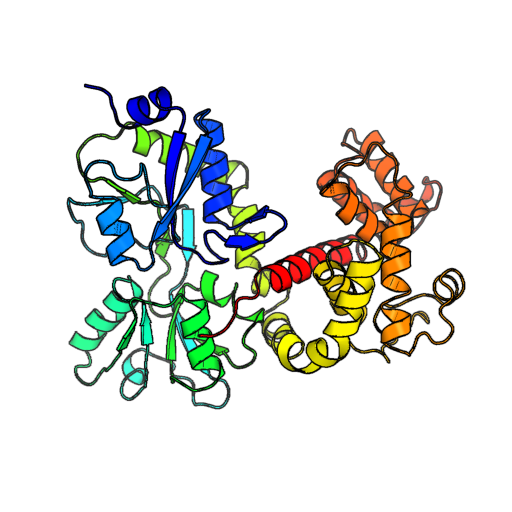T A 1 184 ? 18.609 -6.397 -18.501 0.63 13.38 209 MET A CA 1
ATOM 1400 C C . MET A 1 184 ? 18.031 -6.615 -19.893 1.00 14.04 209 MET A C 1
ATOM 1401 O O . MET A 1 184 ? 16.864 -6.966 -20.036 1.00 10.45 209 MET A O 1
ATOM 1410 N N . ASN A 1 185 ? 18.856 -6.439 -20.915 1.00 10.20 210 ASN A N 1
ATOM 1411 C CA . ASN A 1 185 ? 18.375 -6.491 -22.283 1.00 8.27 210 ASN A CA 1
ATOM 1412 C C . ASN A 1 185 ? 18.638 -7.785 -23.031 1.00 11.29 210 ASN A C 1
ATOM 1413 O O . ASN A 1 185 ? 18.123 -7.974 -24.136 1.00 7.30 210 ASN A O 1
ATOM 1418 N N . GLN A 1 186 ? 19.410 -8.687 -22.429 1.00 8.75 211 GLN A N 1
ATOM 1419 C CA . GLN A 1 186 ? 19.735 -9.951 -23.075 1.00 10.53 211 GLN A CA 1
ATOM 1420 C C . GLN A 1 186 ? 18.462 -10.706 -23.429 1.00 7.79 211 GLN A C 1
ATOM 1421 O O . GLN A 1 186 ? 18.431 -11.457 -24.397 1.00 10.82 211 GLN A O 1
ATOM 1427 N N . VAL A 1 187 ? 17.411 -10.473 -22.649 1.00 8.34 212 VAL A N 1
ATOM 1428 C CA . VAL A 1 187 ? 16.152 -11.190 -22.794 1.00 8.00 212 VAL A CA 1
ATOM 1429 C C . VAL A 1 187 ? 15.336 -10.731 -24.003 1.00 7.74 212 VAL A C 1
ATOM 1430 O O . VAL A 1 187 ? 14.330 -11.358 -24.332 1.00 9.07 212 VAL A O 1
ATOM 1434 N N . TYR A 1 188 ? 15.772 -9.665 -24.672 1.00 9.78 213 TYR A N 1
ATOM 1435 C CA . TYR A 1 188 ? 15.050 -9.157 -25.842 1.00 8.25 213 TYR A CA 1
ATOM 1436 C C . TYR A 1 188 ? 15.757 -9.507 -27.144 1.00 8.55 213 TYR A C 1
ATOM 1437 O O . TYR A 1 188 ? 15.145 -9.483 -28.210 1.00 11.35 213 TYR A O 1
ATOM 1446 N N . PHE A 1 189 ? 17.041 -9.832 -27.055 1.00 8.70 214 PHE A N 1
ATOM 1447 C CA . PHE A 1 189 ? 17.891 -9.927 -28.239 1.00 9.50 214 PHE A CA 1
ATOM 1448 C C . PHE A 1 189 ? 18.587 -11.273 -28.304 1.00 9.86 214 PHE A C 1
ATOM 1449 O O . PHE A 1 189 ? 19.612 -11.478 -27.659 1.00 9.65 214 PHE A O 1
ATOM 1457 N N . PRO A 1 190 ? 18.021 -12.205 -29.088 1.00 9.38 215 PRO A N 1
ATOM 1458 C CA . PRO A 1 190 ? 18.534 -13.577 -29.087 1.00 11.41 215 PRO A CA 1
ATOM 1459 C C . PRO A 1 190 ? 19.949 -13.705 -29.635 1.00 10.39 215 PRO A C 1
ATOM 1460 O O . PRO A 1 190 ? 20.617 -14.674 -29.288 1.00 12.35 215 PRO A O 1
ATOM 1464 N N . ASN A 1 191 ? 20.396 -12.755 -30.455 1.00 11.06 216 ASN A N 1
ATOM 1465 C CA . ASN A 1 191 ? 21.717 -12.858 -31.076 1.00 11.74 216 ASN A CA 1
ATOM 1466 C C . ASN A 1 191 ? 22.845 -12.119 -30.352 1.00 15.49 216 ASN A C 1
ATOM 1467 O O . ASN A 1 191 ? 24.011 -12.356 -30.652 1.00 13.13 216 ASN A O 1
ATOM 1472 N N . VAL A 1 192 ? 22.541 -11.237 -29.404 1.00 12.26 217 VAL A N 1
ATOM 1473 C CA . VAL A 1 192 ? 23.631 -10.492 -28.779 1.00 9.24 217 VAL A CA 1
ATOM 1474 C C . VAL A 1 192 ? 24.361 -11.360 -27.768 1.00 12.33 217 VAL A C 1
ATOM 1475 O O . VAL A 1 192 ? 23.772 -12.201 -27.088 1.00 11.63 217 VAL A O 1
ATOM 1479 N N . ARG A 1 193 ? 25.668 -11.146 -27.717 1.00 12.72 218 ARG A N 1
ATOM 1480 C CA . ARG A 1 193 ? 26.568 -11.902 -26.872 1.00 8.62 218 ARG A CA 1
ATOM 1481 C C . ARG A 1 193 ? 27.635 -10.974 -26.339 1.00 14.23 218 ARG A C 1
ATOM 1482 O O . ARG A 1 193 ? 28.015 -10.009 -27.007 1.00 12.16 218 ARG A O 1
ATOM 1490 N N . VAL A 1 194 ? 28.145 -11.285 -25.155 1.00 11.52 219 VAL A N 1
ATOM 1491 C CA . VAL A 1 194 ? 29.305 -10.584 -24.626 1.00 13.06 219 VAL A CA 1
ATOM 1492 C C . VAL A 1 194 ? 30.568 -11.056 -25.354 1.00 12.44 219 VAL A C 1
ATOM 1493 O O . VAL A 1 194 ? 30.860 -12.249 -25.389 1.00 14.66 219 VAL A O 1
ATOM 1497 N N . ALA A 1 195 ? 31.318 -10.118 -25.921 1.00 11.31 220 ALA A N 1
ATOM 1498 C CA . ALA A 1 195 ? 32.595 -10.440 -26.545 1.00 14.53 220 ALA A CA 1
ATOM 1499 C C . ALA A 1 195 ? 33.701 -10.537 -25.489 1.00 13.18 220 ALA A C 1
ATOM 1500 O O . ALA A 1 195 ? 34.394 -11.554 -25.388 1.00 15.32 220 ALA A O 1
ATOM 1502 N N . PHE A 1 196 ? 33.881 -9.463 -24.728 1.00 10.91 221 PHE A N 1
ATOM 1503 C CA . PHE A 1 196 ? 34.841 -9.439 -23.631 1.00 15.92 221 PHE A CA 1
ATOM 1504 C C . PHE A 1 196 ? 34.608 -8.227 -22.730 1.00 14.95 221 PHE A C 1
ATOM 1505 O O . PHE A 1 196 ? 33.919 -7.274 -23.108 1.00 14.55 221 PHE A O 1
ATOM 1513 N N . ASP A 1 197 ? 35.158 -8.302 -21.522 1.00 11.66 222 ASP A N 1
ATOM 1514 C CA . ASP A 1 197 ? 35.104 -7.211 -20.564 1.00 12.68 222 ASP A CA 1
ATOM 1515 C C . ASP A 1 197 ? 36.164 -6.186 -20.928 1.00 16.51 222 ASP A C 1
ATOM 1516 O O . ASP A 1 197 ? 37.342 -6.523 -21.036 1.00 17.46 222 ASP A O 1
ATOM 1521 N N . PHE A 1 198 ? 35.745 -4.940 -21.118 1.00 12.41 223 PHE A N 1
ATOM 1522 C CA . PHE A 1 198 ? 36.633 -3.885 -21.601 1.00 14.45 223 PHE A CA 1
ATOM 1523 C C . PHE A 1 198 ? 36.866 -2.861 -20.495 1.00 18.60 223 PHE A C 1
ATOM 1524 O O . PHE A 1 198 ? 36.069 -1.942 -20.307 1.00 20.82 223 PHE A O 1
ATOM 1532 N N . GLY A 1 199 ? 37.957 -3.044 -19.757 1.00 17.46 224 GLY A N 1
ATOM 1533 C CA . GLY A 1 199 ? 38.281 -2.201 -18.623 1.00 22.60 224 GLY A CA 1
ATOM 1534 C C . GLY A 1 199 ? 37.869 -2.806 -17.293 1.00 23.46 224 GLY A C 1
ATOM 1535 O O . GLY A 1 199 ? 37.167 -3.818 -17.231 1.00 22.03 224 GLY A O 1
ATOM 1536 N N . GLU A 1 200 ? 38.314 -2.175 -16.213 1.00 19.44 225 GLU A N 1
ATOM 1537 C CA . GLU A 1 200 ? 38.009 -2.649 -14.877 1.00 21.06 225 GLU A CA 1
ATOM 1538 C C . GLU A 1 200 ? 36.594 -2.249 -14.486 1.00 17.98 225 GLU A C 1
ATOM 1539 O O . GLU A 1 200 ? 36.032 -1.305 -15.041 1.00 17.19 225 GLU A O 1
ATOM 1545 N N . ALA A 1 201 ? 36.020 -2.982 -13.542 1.00 15.83 226 ALA A N 1
ATOM 1546 C CA . ALA A 1 201 ? 34.713 -2.631 -13.007 1.00 14.05 226 ALA A CA 1
ATOM 1547 C C . ALA A 1 201 ? 34.759 -1.236 -12.408 1.00 23.90 226 ALA A C 1
ATOM 1548 O O . ALA A 1 201 ? 35.776 -0.813 -11.851 1.00 17.24 226 ALA A O 1
ATOM 1550 N N . ARG A 1 202 ? 33.654 -0.517 -12.528 1.00 16.47 227 ARG A N 1
ATOM 1551 C CA . ARG A 1 202 ? 33.576 0.824 -11.970 1.00 19.16 227 ARG A CA 1
ATOM 1552 C C . ARG A 1 202 ? 32.228 1.059 -11.325 1.00 13.32 227 ARG A C 1
ATOM 1553 O O . ARG A 1 202 ? 31.240 0.382 -11.640 1.00 14.64 227 ARG A O 1
ATOM 1561 N N . GLY A 1 203 ? 32.210 2.035 -10.423 1.00 13.04 228 GLY A N 1
ATOM 1562 C CA . GLY A 1 203 ? 31.043 2.325 -9.616 1.00 11.52 228 GLY A CA 1
ATOM 1563 C C . GLY A 1 203 ? 30.171 3.409 -10.213 1.00 12.15 228 GLY A C 1
ATOM 1564 O O . GLY A 1 203 ? 30.671 4.447 -10.662 1.00 13.39 228 GLY A O 1
ATOM 1565 N N . LEU A 1 204 ? 28.864 3.160 -10.217 1.00 11.95 229 LEU A N 1
ATOM 1566 C CA . LEU A 1 204 ? 27.889 4.152 -10.657 1.00 9.89 229 LEU A CA 1
ATOM 1567 C C . LEU A 1 204 ? 27.582 5.063 -9.486 1.00 8.16 229 LEU A C 1
ATOM 1568 O O . LEU A 1 204 ? 27.620 4.633 -8.339 1.00 11.26 229 LEU A O 1
ATOM 1573 N N . ALA A 1 205 ? 27.293 6.322 -9.776 1.00 10.57 230 ALA A N 1
ATOM 1574 C CA . ALA A 1 205 ? 27.087 7.315 -8.731 1.00 11.53 230 ALA A CA 1
ATOM 1575 C C . ALA A 1 205 ? 26.059 8.354 -9.171 1.00 11.18 230 ALA A C 1
ATOM 1576 O O . ALA A 1 205 ? 25.929 8.636 -10.358 1.00 11.68 230 ALA A O 1
ATOM 1578 N N . TRP A 1 206 ? 25.333 8.924 -8.211 1.00 11.53 231 TRP A N 1
ATOM 1579 C CA . TRP A 1 206 ? 24.454 10.046 -8.496 1.00 10.99 231 TRP A CA 1
ATOM 1580 C C . TRP A 1 206 ? 25.293 11.300 -8.682 1.00 13.88 231 TRP A C 1
ATOM 1581 O O . TRP A 1 206 ? 26.374 11.418 -8.105 1.00 12.66 231 TRP A O 1
ATOM 1592 N N . ALA A 1 207 ? 24.797 12.217 -9.505 1.00 10.71 232 ALA A N 1
ATOM 1593 C CA . ALA A 1 207 ? 25.496 13.457 -9.814 1.00 10.37 232 ALA A CA 1
ATOM 1594 C C . ALA A 1 207 ? 24.743 14.651 -9.250 1.00 13.28 232 ALA A C 1
ATOM 1595 O O . ALA A 1 207 ? 23.509 14.735 -9.352 1.00 9.67 232 ALA A O 1
ATOM 1597 N N . LEU A 1 208 ? 25.493 15.563 -8.637 1.00 14.06 233 LEU A N 1
ATOM 1598 C CA . LEU A 1 208 ? 24.929 16.796 -8.095 1.00 13.75 233 LEU A CA 1
ATOM 1599 C C . LEU A 1 208 ? 25.586 17.997 -8.766 1.00 13.54 233 LEU A C 1
ATOM 1600 O O . LEU A 1 208 ? 26.630 17.859 -9.403 1.00 15.26 233 LEU A O 1
ATOM 1605 N N . PRO A 1 209 ? 24.970 19.180 -8.634 1.00 11.50 234 PRO A N 1
ATOM 1606 C CA . PRO A 1 209 ? 25.555 20.385 -9.231 1.00 13.37 234 PRO A CA 1
ATOM 1607 C C . PRO A 1 209 ? 26.917 20.705 -8.633 1.00 14.69 234 PRO A C 1
ATOM 1608 O O . PRO A 1 209 ? 27.255 20.223 -7.549 1.00 15.72 234 PRO A O 1
ATOM 1612 N N . GLY A 1 210 ? 27.686 21.517 -9.345 1.00 16.88 235 GLY A N 1
ATOM 1613 C CA . GLY A 1 210 ? 29.009 21.896 -8.896 1.00 21.46 235 GLY A CA 1
ATOM 1614 C C . GLY A 1 210 ? 28.927 22.882 -7.752 1.00 22.68 235 GLY A C 1
ATOM 1615 O O . GLY A 1 210 ? 27.858 23.414 -7.461 1.00 19.41 235 GLY A O 1
ATOM 1616 N N . GLY A 1 211 ? 30.057 23.119 -7.094 1.00 23.92 236 GLY A N 1
ATOM 1617 C CA . GLY A 1 211 ? 30.113 24.086 -6.012 1.00 25.42 236 GLY A CA 1
ATOM 1618 C C . GLY A 1 211 ? 30.490 23.442 -4.697 1.00 21.53 236 GLY A C 1
ATOM 1619 O O . GLY A 1 211 ? 30.896 22.282 -4.661 1.00 29.23 236 GLY A O 1
ATOM 1620 N N . ASP A 1 212 ? 30.314 24.192 -3.613 1.00 29.15 237 ASP A N 1
ATOM 1621 C CA A ASP A 1 212 ? 30.812 23.808 -2.298 0.49 29.83 237 ASP A CA 1
ATOM 1622 C CA B ASP A 1 212 ? 30.810 23.760 -2.312 0.51 29.82 237 ASP A CA 1
ATOM 1623 C C . ASP A 1 212 ? 29.694 23.485 -1.307 1.00 31.12 237 ASP A C 1
ATOM 1624 O O . ASP A 1 212 ? 29.947 23.313 -0.116 1.00 25.83 237 ASP A O 1
ATOM 1633 N N . ASP A 1 213 ? 28.459 23.406 -1.795 1.00 26.01 238 ASP A N 1
ATOM 1634 C CA . ASP A 1 213 ? 27.324 23.082 -0.934 1.00 23.88 238 ASP A CA 1
ATOM 1635 C C . ASP A 1 213 ? 27.196 21.565 -0.776 1.00 25.84 238 ASP A C 1
ATOM 1636 O O . ASP A 1 213 ? 26.835 20.873 -1.729 1.00 26.45 238 ASP A O 1
ATOM 1641 N N . ASP A 1 214 ? 27.484 21.053 0.423 1.00 19.27 239 ASP A N 1
ATOM 1642 C CA . ASP A 1 214 ? 27.447 19.611 0.676 1.00 22.28 239 ASP A CA 1
ATOM 1643 C C . ASP A 1 214 ? 26.207 19.162 1.450 1.00 21.76 239 ASP A C 1
ATOM 1644 O O . ASP A 1 214 ? 26.132 18.015 1.889 1.00 24.86 239 ASP A O 1
ATOM 1649 N N . SER A 1 215 ? 25.232 20.054 1.608 1.00 21.52 240 SER A N 1
ATOM 1650 C CA . SER A 1 215 ? 24.080 19.762 2.455 1.00 25.15 240 SER A CA 1
ATOM 1651 C C . SER A 1 215 ? 23.268 18.589 1.906 1.00 23.59 240 SER A C 1
ATOM 1652 O O . SER A 1 215 ? 22.883 17.690 2.650 1.00 22.72 240 SER A O 1
ATOM 1655 N N . LEU A 1 216 ? 23.031 18.576 0.602 1.00 21.40 241 LEU A N 1
ATOM 1656 C CA . LEU A 1 216 ? 22.275 17.478 0.017 1.00 15.19 241 LEU A CA 1
ATOM 1657 C C . LEU A 1 216 ? 23.175 16.265 -0.212 1.00 17.17 241 LEU A C 1
ATOM 1658 O O . LEU A 1 216 ? 22.755 15.128 0.019 1.00 18.96 241 LEU A O 1
ATOM 1663 N N . MET A 1 217 ? 24.409 16.514 -0.653 1.00 17.43 242 MET A N 1
ATOM 1664 C CA . MET A 1 217 ? 25.373 15.438 -0.922 1.00 16.94 242 MET A CA 1
ATOM 1665 C C . MET A 1 217 ? 25.559 14.521 0.284 1.00 17.00 242 MET A C 1
ATOM 1666 O O . MET A 1 217 ? 25.568 13.301 0.148 1.00 17.00 242 MET A O 1
ATOM 1671 N N . ASN A 1 218 ? 25.711 15.101 1.470 1.00 18.53 243 ASN A N 1
ATOM 1672 C CA . ASN A 1 218 ? 25.952 14.288 2.650 1.00 20.26 243 ASN A CA 1
ATOM 1673 C C . ASN A 1 218 ? 24.738 13.434 2.984 1.00 18.83 243 ASN A C 1
ATOM 1674 O O . ASN A 1 218 ? 24.883 12.312 3.462 1.00 19.98 243 ASN A O 1
ATOM 1679 N N . GLU A 1 219 ? 23.542 13.949 2.708 1.00 21.49 244 GLU A N 1
ATOM 1680 C CA . GLU A 1 219 ? 22.326 13.169 2.921 1.00 24.28 244 GLU A CA 1
ATOM 1681 C C . GLU A 1 219 ? 22.213 12.046 1.893 1.00 16.65 244 GLU A C 1
ATOM 1682 O O . GLU A 1 219 ? 21.777 10.944 2.219 1.00 18.61 244 GLU A O 1
ATOM 1688 N N . VAL A 1 220 ? 22.599 12.336 0.654 1.00 18.64 245 VAL A N 1
ATOM 1689 C CA . VAL A 1 220 ? 22.641 11.316 -0.390 1.00 14.78 245 VAL A CA 1
ATOM 1690 C C . VAL A 1 220 ? 23.529 10.162 0.045 1.00 14.90 245 VAL A C 1
ATOM 1691 O O . VAL A 1 220 ? 23.117 9.005 0.008 1.00 14.08 245 VAL A O 1
ATOM 1695 N N . ASN A 1 221 ? 24.742 10.478 0.491 1.00 16.41 246 ASN A N 1
ATOM 1696 C CA . ASN A 1 221 ? 25.704 9.446 0.840 1.00 19.73 246 ASN A CA 1
ATOM 1697 C C . ASN A 1 221 ? 25.286 8.664 2.076 1.00 13.51 246 ASN A C 1
ATOM 1698 O O . ASN A 1 221 ? 25.512 7.455 2.154 1.00 19.49 246 ASN A O 1
ATOM 1703 N N . ALA A 1 222 ? 24.658 9.345 3.033 1.00 18.60 247 ALA A N 1
ATOM 1704 C CA . ALA A 1 222 ? 24.122 8.666 4.206 1.00 19.54 247 ALA A CA 1
ATOM 1705 C C . ALA A 1 222 ? 23.014 7.706 3.785 1.00 18.18 247 ALA A C 1
ATOM 1706 O O . ALA A 1 222 ? 22.945 6.571 4.254 1.00 18.06 247 ALA A O 1
ATOM 1708 N N . PHE A 1 223 ? 22.156 8.165 2.881 1.00 17.88 248 PHE A N 1
ATOM 1709 C CA . PHE A 1 223 ? 21.077 7.327 2.370 1.00 18.57 248 PHE A CA 1
ATOM 1710 C C . PHE A 1 223 ? 21.593 6.086 1.646 1.00 17.16 248 PHE A C 1
ATOM 1711 O O . PHE A 1 223 ? 21.099 4.977 1.866 1.00 16.07 248 PHE A O 1
ATOM 1719 N N . LEU A 1 224 ? 22.571 6.274 0.765 1.00 18.23 249 LEU A N 1
ATOM 1720 C CA . LEU A 1 224 ? 23.101 5.157 -0.005 1.00 17.25 249 LEU A CA 1
ATOM 1721 C C . LEU A 1 224 ? 23.723 4.115 0.916 1.00 18.86 249 LEU A C 1
ATOM 1722 O O . LEU A 1 224 ? 23.568 2.918 0.694 1.00 19.32 249 LEU A O 1
ATOM 1727 N N . ASP A 1 225 ? 24.416 4.558 1.961 1.00 21.02 250 ASP A N 1
ATOM 1728 C CA . ASP A 1 225 ? 24.997 3.615 2.908 1.00 26.41 250 ASP A CA 1
ATOM 1729 C C . ASP A 1 225 ? 23.889 2.822 3.601 1.00 19.20 250 ASP A C 1
ATOM 1730 O O . ASP A 1 225 ? 24.008 1.609 3.806 1.00 23.20 250 ASP A O 1
ATOM 1735 N N . GLN A 1 226 ? 22.809 3.511 3.951 1.00 20.82 251 GLN A N 1
ATOM 1736 C CA . GLN A 1 226 ? 21.662 2.875 4.589 1.00 25.41 251 GLN A CA 1
ATOM 1737 C C . GLN A 1 226 ? 20.950 1.919 3.635 1.00 21.68 251 GLN A C 1
ATOM 1738 O O . GLN A 1 226 ? 20.510 0.845 4.039 1.00 21.38 251 GLN A O 1
ATOM 1744 N N . ALA A 1 227 ? 20.821 2.319 2.374 1.00 17.27 252 ALA A N 1
ATOM 1745 C CA . ALA A 1 227 ? 20.195 1.468 1.365 1.00 20.58 252 ALA A CA 1
ATOM 1746 C C . ALA A 1 227 ? 20.966 0.163 1.217 1.00 17.23 252 ALA A C 1
ATOM 1747 O O . ALA A 1 227 ? 20.382 -0.904 1.040 1.00 19.72 252 ALA A O 1
ATOM 1749 N N . LYS A 1 228 ? 22.287 0.262 1.281 1.00 16.68 253 LYS A N 1
ATOM 1750 C CA . LYS A 1 228 ? 23.146 -0.907 1.159 1.00 18.35 253 LYS A CA 1
ATOM 1751 C C . LYS A 1 228 ? 22.908 -1.828 2.352 1.00 16.62 253 LYS A C 1
ATOM 1752 O O . LYS A 1 228 ? 22.651 -3.020 2.194 1.00 17.23 253 LYS A O 1
ATOM 1758 N N . LYS A 1 229 ? 22.956 -1.251 3.546 1.00 21.64 254 LYS A N 1
ATOM 1759 C CA . LYS A 1 229 ? 22.821 -2.018 4.781 1.00 22.60 254 LYS A CA 1
ATOM 1760 C C . LYS A 1 229 ? 21.480 -2.744 4.876 1.00 23.15 254 LYS A C 1
ATOM 1761 O O . LYS A 1 229 ? 21.417 -3.878 5.346 1.00 28.40 254 LYS A O 1
ATOM 1767 N N . GLU A 1 230 ? 20.418 -2.086 4.424 1.00 22.20 255 GLU A N 1
ATOM 1768 C CA . GLU A 1 230 ? 19.064 -2.632 4.489 1.00 25.19 255 GLU A CA 1
ATOM 1769 C C . GLU A 1 230 ? 18.808 -3.682 3.407 1.00 23.94 255 GLU A C 1
ATOM 1770 O O . GLU A 1 230 ? 17.794 -4.383 3.444 1.00 24.46 255 GLU A O 1
ATOM 1776 N N . GLY A 1 231 ? 19.711 -3.769 2.436 1.00 17.91 256 GLY A N 1
ATOM 1777 C CA . GLY A 1 231 ? 19.562 -4.705 1.339 1.00 18.13 256 GLY A CA 1
ATOM 1778 C C . GLY A 1 231 ? 18.727 -4.156 0.192 1.00 20.08 256 GLY A C 1
ATOM 1779 O O . GLY A 1 231 ? 18.355 -4.899 -0.713 1.00 16.10 256 GLY A O 1
ATOM 1780 N N . LEU A 1 232 ? 18.416 -2.862 0.235 1.00 18.49 257 LEU A N 1
ATOM 1781 C CA . LEU A 1 232 ? 17.619 -2.242 -0.824 1.00 16.81 257 LEU A CA 1
ATOM 1782 C C . LEU A 1 232 ? 18.363 -2.250 -2.160 1.00 16.77 257 LEU A C 1
ATOM 1783 O O . LEU A 1 232 ? 17.777 -2.557 -3.196 1.00 13.01 257 LEU A O 1
ATOM 1788 N N . LEU A 1 233 ? 19.646 -1.906 -2.143 1.00 12.83 258 LEU A N 1
ATOM 1789 C CA . LEU A 1 233 ? 20.431 -1.908 -3.371 1.00 10.78 258 LEU A CA 1
ATOM 1790 C C . LEU A 1 233 ? 20.436 -3.295 -3.996 1.00 13.95 258 LEU A C 1
ATOM 1791 O O . LEU A 1 233 ? 20.263 -3.428 -5.205 1.00 12.41 258 LEU A O 1
ATOM 1796 N N . GLN A 1 234 ? 20.613 -4.330 -3.176 1.00 13.46 259 GLN A N 1
ATOM 1797 C CA . GLN A 1 234 ? 20.631 -5.700 -3.688 1.00 12.92 259 GLN A CA 1
ATOM 1798 C C . GLN A 1 234 ? 19.277 -6.100 -4.294 1.00 11.29 259 GLN A C 1
ATOM 1799 O O . GLN A 1 234 ? 19.214 -6.699 -5.371 1.00 10.82 259 GLN A O 1
ATOM 1805 N N . ARG A 1 235 ? 18.187 -5.765 -3.614 1.00 11.47 260 ARG A N 1
ATOM 1806 C CA . ARG A 1 235 ? 16.867 -6.132 -4.107 1.00 12.02 260 ARG A CA 1
ATOM 1807 C C . ARG A 1 235 ? 16.567 -5.438 -5.442 1.00 12.57 260 ARG A C 1
ATOM 1808 O O . ARG A 1 235 ? 16.071 -6.066 -6.379 1.00 12.54 260 ARG A O 1
ATOM 1816 N N . LEU A 1 236 ? 16.878 -4.151 -5.535 1.00 13.69 261 LEU A N 1
ATOM 1817 C CA . LEU A 1 236 ? 16.661 -3.425 -6.782 1.00 10.08 261 LEU A CA 1
ATOM 1818 C C . LEU A 1 236 ? 17.566 -3.972 -7.874 1.00 7.70 261 LEU A C 1
ATOM 1819 O O . LEU A 1 236 ? 17.145 -4.152 -9.017 1.00 10.60 261 LEU A O 1
ATOM 1824 N N . LYS A 1 237 ? 18.814 -4.246 -7.521 1.00 10.94 262 LYS A N 1
ATOM 1825 C CA . LYS A 1 237 ? 19.759 -4.789 -8.486 1.00 9.73 262 LYS A CA 1
ATOM 1826 C C . LYS A 1 237 ? 19.232 -6.096 -9.071 1.00 13.50 262 LYS A C 1
ATOM 1827 O O . LYS A 1 237 ? 19.271 -6.316 -10.283 1.00 10.78 262 LYS A O 1
ATOM 1833 N N . ASP A 1 238 ? 18.731 -6.966 -8.202 1.00 11.68 263 ASP A N 1
ATOM 1834 C CA . ASP A 1 238 ? 18.220 -8.254 -8.643 1.00 12.85 263 ASP A CA 1
ATOM 1835 C C . ASP A 1 238 ? 16.971 -8.111 -9.517 1.00 7.39 263 ASP A C 1
ATOM 1836 O O . ASP A 1 238 ? 16.795 -8.850 -10.488 1.00 8.49 263 ASP A O 1
ATOM 1841 N N . ARG A 1 239 ? 16.095 -7.168 -9.184 1.00 9.94 264 ARG A N 1
ATOM 1842 C CA . ARG A 1 239 ? 14.863 -7.010 -9.956 1.00 9.92 264 ARG A CA 1
ATOM 1843 C C . ARG A 1 239 ? 15.171 -6.556 -11.377 1.00 10.12 264 ARG A C 1
ATOM 1844 O O . ARG A 1 239 ? 14.656 -7.119 -12.332 1.00 10.40 264 ARG A O 1
ATOM 1852 N N . TYR A 1 240 ? 16.012 -5.536 -11.509 1.00 10.05 265 TYR A N 1
ATOM 1853 C CA . TYR A 1 240 ? 16.213 -4.900 -12.811 1.00 10.17 265 TYR A CA 1
ATOM 1854 C C . TYR A 1 240 ? 17.371 -5.500 -13.593 1.00 8.18 265 TYR A C 1
ATOM 1855 O O . TYR A 1 240 ? 17.313 -5.606 -14.824 1.00 11.26 265 TYR A O 1
ATOM 1864 N N . TYR A 1 241 ? 18.411 -5.905 -12.871 1.00 10.23 266 TYR A N 1
ATOM 1865 C CA . TYR A 1 241 ? 19.669 -6.306 -13.482 1.00 10.27 266 TYR A CA 1
ATOM 1866 C C . TYR A 1 241 ? 20.020 -7.764 -13.198 1.00 10.15 266 TYR A C 1
ATOM 1867 O O . TYR A 1 241 ? 21.123 -8.206 -13.499 1.00 11.32 266 TYR A O 1
ATOM 1876 N N . GLY A 1 242 ? 19.081 -8.502 -12.617 1.00 8.54 267 GLY A N 1
ATOM 1877 C CA . GLY A 1 242 ? 19.332 -9.882 -12.233 1.00 8.76 267 GLY A CA 1
ATOM 1878 C C . GLY A 1 242 ? 18.888 -10.972 -13.194 1.00 9.92 267 GLY A C 1
ATOM 1879 O O . GLY A 1 242 ? 18.939 -12.148 -12.835 1.00 10.75 267 GLY A O 1
ATOM 1880 N N . HIS A 1 243 ? 18.456 -10.624 -14.413 1.00 10.46 268 HIS A N 1
ATOM 1881 C CA . HIS A 1 243 ? 17.871 -11.636 -15.305 1.00 12.15 268 HIS A CA 1
ATOM 1882 C C . HIS A 1 243 ? 18.830 -12.788 -15.599 1.00 10.41 268 HIS A C 1
ATOM 1883 O O . HIS A 1 243 ? 18.423 -13.942 -15.602 1.00 10.61 268 HIS A O 1
ATOM 1890 N N . VAL A 1 244 ? 20.093 -12.476 -15.875 1.00 8.06 269 VAL A N 1
ATOM 1891 C CA . VAL A 1 244 ? 21.054 -13.526 -16.205 1.00 7.72 269 VAL A CA 1
ATOM 1892 C C . VAL A 1 244 ? 21.440 -14.283 -14.933 1.00 11.66 269 VAL A C 1
ATOM 1893 O O . VAL A 1 244 ? 21.572 -15.510 -14.957 1.00 12.89 269 VAL A O 1
ATOM 1897 N N . ASP A 1 245 ? 21.587 -13.574 -13.815 1.00 9.83 270 ASP A N 1
ATOM 1898 C CA . ASP A 1 245 ? 21.878 -14.243 -12.545 1.00 11.12 270 ASP A CA 1
ATOM 1899 C C . ASP A 1 245 ? 20.846 -15.310 -12.203 1.00 12.40 270 ASP A C 1
ATOM 1900 O O . ASP A 1 245 ? 21.202 -16.378 -11.695 1.00 15.01 270 ASP A O 1
ATOM 1905 N N . VAL A 1 246 ? 19.575 -15.016 -12.458 1.00 11.24 271 VAL A N 1
ATOM 1906 C CA . VAL A 1 246 ? 18.480 -15.894 -12.033 1.00 10.65 271 VAL A CA 1
ATOM 1907 C C . VAL A 1 246 ? 18.070 -16.895 -13.113 1.00 13.49 271 VAL A C 1
ATOM 1908 O O . VAL A 1 246 ? 17.894 -18.080 -12.825 1.00 13.91 271 VAL A O 1
ATOM 1912 N N . LEU A 1 247 ? 17.902 -16.426 -14.347 1.00 9.48 272 LEU A N 1
ATOM 1913 C CA . LEU A 1 247 ? 17.448 -17.282 -15.440 1.00 10.85 272 LEU A CA 1
ATOM 1914 C C . LEU A 1 247 ? 18.597 -18.075 -16.059 1.00 15.39 272 LEU A C 1
ATOM 1915 O O . LEU A 1 247 ? 18.381 -19.088 -16.737 1.00 14.33 272 LEU A O 1
ATOM 1920 N N . GLY A 1 248 ? 19.819 -17.609 -15.824 1.00 12.79 273 GLY A N 1
ATOM 1921 C CA . GLY A 1 248 ? 20.979 -18.156 -16.490 1.00 13.99 273 GLY A CA 1
ATOM 1922 C C . GLY A 1 248 ? 21.182 -17.437 -17.805 1.00 17.06 273 GLY A C 1
ATOM 1923 O O . GLY A 1 248 ? 20.244 -16.852 -18.355 1.00 15.09 273 GLY A O 1
ATOM 1924 N N . TYR A 1 249 ? 22.400 -17.472 -18.325 1.00 15.58 274 TYR A N 1
ATOM 1925 C CA . TYR A 1 249 ? 22.681 -16.767 -19.561 1.00 13.69 274 TYR A CA 1
ATOM 1926 C C . TYR A 1 249 ? 21.969 -17.400 -20.759 1.00 14.22 274 TYR A C 1
ATOM 1927 O O . TYR A 1 249 ? 21.332 -16.701 -21.547 1.00 14.21 274 TYR A O 1
ATOM 1936 N N . VAL A 1 250 ? 22.065 -18.721 -20.888 1.00 13.35 275 VAL A N 1
ATOM 1937 C CA . VAL A 1 250 ? 21.343 -19.438 -21.934 1.00 11.48 275 VAL A CA 1
ATOM 1938 C C . VAL A 1 250 ? 19.835 -19.224 -21.783 1.00 13.90 275 VAL A C 1
ATOM 1939 O O . VAL A 1 250 ? 19.134 -19.019 -22.769 1.00 15.93 275 VAL A O 1
ATOM 1943 N N . GLY A 1 251 ? 19.343 -19.256 -20.545 1.00 12.52 276 GLY A N 1
ATOM 1944 C CA . GLY A 1 251 ? 17.930 -19.045 -20.282 1.00 14.31 276 GLY A CA 1
ATOM 1945 C C . GLY A 1 251 ? 17.492 -17.684 -20.780 1.00 9.10 276 GLY A C 1
ATOM 1946 O O . GLY A 1 251 ? 16.404 -17.526 -21.337 1.00 12.06 276 GLY A O 1
ATOM 1947 N N . ALA A 1 252 ? 18.360 -16.695 -20.596 1.00 10.73 277 ALA A N 1
ATOM 1948 C CA . ALA A 1 252 ? 18.043 -15.333 -20.993 1.00 8.98 277 ALA A CA 1
ATOM 1949 C C . ALA A 1 252 ? 17.940 -15.208 -22.508 1.00 10.78 277 ALA A C 1
ATOM 1950 O O . ALA A 1 252 ? 16.936 -14.718 -22.999 1.00 10.36 277 ALA A O 1
ATOM 1952 N N . TYR A 1 253 ? 18.947 -15.647 -23.264 1.00 12.09 278 TYR A N 1
ATOM 1953 C CA . TYR A 1 253 ? 18.860 -15.436 -24.713 1.00 10.85 278 TYR A CA 1
ATOM 1954 C C . TYR A 1 253 ? 17.886 -16.429 -25.344 1.00 12.02 278 TYR A C 1
ATOM 1955 O O . TYR A 1 253 ? 17.396 -16.201 -26.446 1.00 11.59 278 TYR A O 1
ATOM 1964 N N . THR A 1 254 ? 17.572 -17.505 -24.630 1.00 10.33 279 THR A N 1
ATOM 1965 C CA . THR A 1 254 ? 16.553 -18.444 -25.104 1.00 11.13 279 THR A CA 1
ATOM 1966 C C . THR A 1 254 ? 15.156 -17.841 -24.939 1.00 12.31 279 THR A C 1
ATOM 1967 O O . THR A 1 254 ? 14.291 -17.990 -25.818 1.00 10.49 279 THR A O 1
ATOM 1971 N N . PHE A 1 255 ? 14.934 -17.140 -23.833 1.00 10.48 280 PHE A N 1
ATOM 1972 C CA . PHE A 1 255 ? 13.695 -16.384 -23.680 1.00 9.96 280 PHE A CA 1
ATOM 1973 C C . PHE A 1 255 ? 13.553 -15.404 -24.841 1.00 10.12 280 PHE A C 1
ATOM 1974 O O . PHE A 1 255 ? 12.475 -15.254 -25.412 1.00 9.62 280 PHE A O 1
ATOM 1982 N N . ALA A 1 256 ? 14.651 -14.745 -25.194 1.00 10.43 281 ALA A N 1
ATOM 1983 C CA . ALA A 1 256 ? 14.637 -13.780 -26.291 1.00 10.10 281 ALA A CA 1
ATOM 1984 C C . ALA A 1 256 ? 14.164 -14.422 -27.594 1.00 10.71 281 ALA A C 1
ATOM 1985 O O . ALA A 1 256 ? 13.360 -13.841 -28.318 1.00 11.28 281 ALA A O 1
ATOM 1987 N N . GLN A 1 257 ? 14.649 -15.625 -27.882 1.00 12.78 282 GLN A N 1
ATOM 1988 C CA A GLN A 1 257 ? 14.224 -16.328 -29.089 0.48 12.32 282 GLN A CA 1
ATOM 1989 C CA B GLN A 1 257 ? 14.235 -16.379 -29.059 0.52 12.28 282 GLN A CA 1
ATOM 1990 C C . GLN A 1 257 ? 12.734 -16.664 -29.028 1.00 9.60 282 GLN A C 1
ATOM 1991 O O . GLN A 1 257 ? 12.012 -16.470 -30.014 1.00 11.98 282 GLN A O 1
ATOM 2002 N N . HIS A 1 258 ? 12.269 -17.142 -27.882 1.00 8.30 283 HIS A N 1
ATOM 2003 C CA . HIS A 1 258 ? 10.855 -17.481 -27.732 1.00 12.03 283 HIS A CA 1
ATOM 2004 C C . HIS A 1 258 ? 9.966 -16.244 -27.816 1.00 12.75 283 HIS A C 1
ATOM 2005 O O . HIS A 1 258 ? 8.860 -16.302 -28.350 1.00 11.79 283 HIS A O 1
ATOM 2012 N N . LEU A 1 259 ? 10.459 -15.122 -27.302 1.00 10.24 284 LEU A N 1
ATOM 2013 C CA . LEU A 1 259 ? 9.739 -13.865 -27.360 1.00 8.65 284 LEU A CA 1
ATOM 2014 C C . LEU A 1 259 ? 9.527 -13.455 -28.813 1.00 10.82 284 LEU A C 1
ATOM 2015 O O . LEU A 1 259 ? 8.462 -12.986 -29.197 1.00 11.35 284 LEU A O 1
ATOM 2020 N N . GLN A 1 260 ? 10.561 -13.659 -29.613 1.00 11.40 285 GLN A N 1
ATOM 2021 C CA . GLN A 1 260 ? 10.536 -13.304 -31.015 1.00 12.31 285 GLN A CA 1
ATOM 2022 C C . GLN A 1 260 ? 9.743 -14.301 -31.864 1.00 12.90 285 GLN A C 1
ATOM 2023 O O . GLN A 1 260 ? 9.020 -13.893 -32.777 1.00 13.53 285 GLN A O 1
ATOM 2029 N N . GLN A 1 261 ? 9.864 -15.592 -31.558 1.00 11.89 286 GLN A N 1
ATOM 2030 C CA . GLN A 1 261 ? 9.323 -16.643 -32.431 1.00 14.26 286 GLN A CA 1
ATOM 2031 C C . GLN A 1 261 ? 8.007 -17.257 -31.968 1.00 20.36 286 GLN A C 1
ATOM 2032 O O . GLN A 1 261 ? 7.184 -17.639 -32.802 1.00 17.15 286 GLN A O 1
ATOM 2038 N N . ARG A 1 262 ? 7.811 -17.379 -30.657 1.00 13.06 287 ARG A N 1
ATOM 2039 C CA . ARG A 1 262 ? 6.637 -18.078 -30.139 1.00 14.37 287 ARG A CA 1
ATOM 2040 C C . ARG A 1 262 ? 5.511 -17.138 -29.720 1.00 13.24 287 ARG A C 1
ATOM 2041 O O . ARG A 1 262 ? 4.366 -17.362 -30.090 1.00 11.20 287 ARG A O 1
ATOM 2049 N N . LEU A 1 263 ? 5.819 -16.090 -28.959 1.00 12.11 288 LEU A N 1
ATOM 2050 C CA . LEU A 1 263 ? 4.759 -15.258 -28.396 1.00 11.93 288 LEU A CA 1
ATOM 2051 C C . LEU A 1 263 ? 3.845 -14.637 -29.470 1.00 11.58 288 LEU A C 1
ATOM 2052 O O . LEU A 1 263 ? 2.637 -14.523 -29.259 1.00 11.55 288 LEU A O 1
ATOM 2057 N N . PRO A 1 264 ? 4.406 -14.241 -30.628 1.00 12.62 289 PRO A N 1
ATOM 2058 C CA . PRO A 1 264 ? 3.508 -13.651 -31.625 1.00 12.80 289 PRO A CA 1
ATOM 2059 C C . PRO A 1 264 ? 2.384 -14.595 -32.056 1.00 16.91 289 PRO A C 1
ATOM 2060 O O . PRO A 1 264 ? 1.352 -14.116 -32.511 1.00 14.82 289 PRO A O 1
ATOM 2064 N N . ARG A 1 265 ? 2.576 -15.903 -31.901 1.00 11.52 290 ARG A N 1
ATOM 2065 C CA . ARG A 1 265 ? 1.523 -16.871 -32.232 1.00 12.50 290 ARG A CA 1
ATOM 2066 C C . ARG A 1 265 ? 0.341 -16.817 -31.260 1.00 14.57 290 ARG A C 1
ATOM 2067 O O . ARG A 1 265 ? -0.773 -17.206 -31.619 1.00 15.42 290 ARG A O 1
ATOM 2075 N N . TYR A 1 266 ? 0.581 -16.340 -30.036 1.00 13.48 291 TYR A N 1
ATOM 2076 C CA . TYR A 1 266 ? -0.400 -16.436 -28.947 1.00 12.98 291 TYR A CA 1
ATOM 2077 C C . TYR A 1 266 ? -0.768 -15.098 -28.312 1.00 13.72 291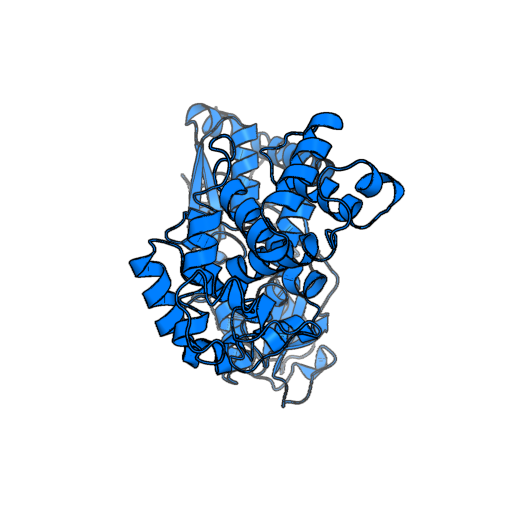 TYR A C 1
ATOM 2078 O O . TYR A 1 266 ? -1.694 -15.028 -27.494 1.00 11.70 291 TYR A O 1
ATOM 2087 N N . GLU A 1 267 ? -0.043 -14.040 -28.667 1.00 11.43 292 GLU A N 1
ATOM 2088 C CA . GLU A 1 267 ? -0.253 -12.741 -28.043 1.00 10.53 292 GLU A CA 1
ATOM 2089 C C . GLU A 1 267 ? -1.714 -12.286 -28.127 1.00 13.30 292 GLU A C 1
ATOM 2090 O O . GLU A 1 267 ? -2.261 -11.772 -27.153 1.00 13.21 292 GLU A O 1
ATOM 2096 N N . SER A 1 268 ? -2.344 -12.488 -29.280 1.00 13.85 293 SER A N 1
ATOM 2097 C CA . SER A 1 268 ? -3.721 -12.057 -29.465 1.00 12.72 293 SER A CA 1
ATOM 2098 C C . SER A 1 268 ? -4.660 -12.774 -28.485 1.00 10.12 293 SER A C 1
ATOM 2099 O O . SER A 1 268 ? -5.580 -12.155 -27.935 1.00 14.27 293 SER A O 1
ATOM 2102 N N . HIS A 1 269 ? -4.432 -14.068 -28.265 1.00 12.63 294 HIS A N 1
ATOM 2103 C CA . HIS A 1 269 ? -5.220 -14.824 -27.282 1.00 14.26 294 HIS A CA 1
ATOM 2104 C C . HIS A 1 269 ? -5.031 -14.240 -25.879 1.00 14.16 294 HIS A C 1
ATOM 2105 O O . HIS A 1 269 ? -5.998 -14.031 -25.145 1.00 11.00 294 HIS A O 1
ATOM 2112 N N . PHE A 1 270 ? -3.783 -14.003 -25.486 1.00 12.08 295 PHE A N 1
ATOM 2113 C CA . PHE A 1 270 ? -3.523 -13.449 -24.156 1.00 9.83 295 PHE A CA 1
ATOM 2114 C C . PHE A 1 270 ? -4.219 -12.103 -24.004 1.00 11.85 295 PHE A C 1
ATOM 2115 O O . PHE A 1 270 ? -4.805 -11.813 -22.972 1.00 12.55 295 PHE A O 1
ATOM 2123 N N . LYS A 1 271 ? -4.157 -11.281 -25.047 1.00 12.28 296 LYS A N 1
ATOM 2124 C CA . LYS A 1 271 ? -4.742 -9.951 -24.976 1.00 11.29 296 LYS A CA 1
ATO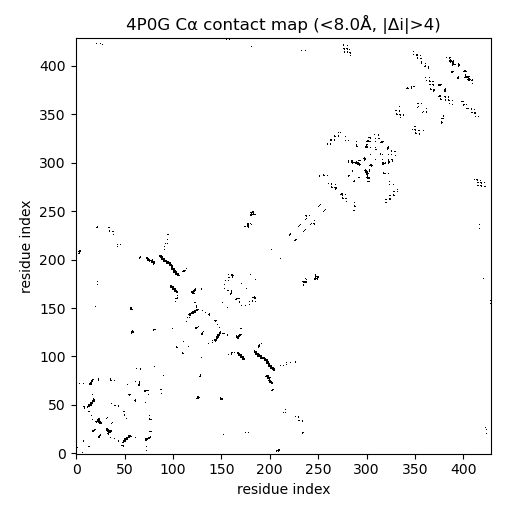M 2125 C C . LYS A 1 271 ? -6.260 -10.034 -24.902 1.00 13.05 296 LYS A C 1
ATOM 2126 O O . LYS A 1 271 ? -6.900 -9.282 -24.161 1.00 15.61 296 LYS A O 1
ATOM 2132 N N . GLN A 1 272 ? -6.826 -10.960 -25.668 1.00 15.17 297 GLN A N 1
ATOM 2133 C CA . GLN A 1 272 ? -8.263 -11.169 -25.680 1.00 14.47 297 GLN A CA 1
ATOM 2134 C C . GLN A 1 272 ? -8.736 -11.584 -24.295 1.00 14.78 297 GLN A C 1
ATOM 2135 O O . GLN A 1 272 ? -9.683 -11.010 -23.764 1.00 13.95 297 GLN A O 1
ATOM 2141 N N . SER A 1 273 ? -8.054 -12.558 -23.698 1.00 12.55 298 SER A N 1
ATOM 2142 C CA . SER A 1 273 ? -8.409 -13.034 -22.370 1.00 15.10 298 SER A CA 1
ATOM 2143 C C . SER A 1 273 ? -8.219 -11.943 -21.326 1.00 12.67 298 SER A C 1
ATOM 2144 O O . SER A 1 273 ? -9.071 -11.749 -20.465 1.00 13.97 298 SER A O 1
ATOM 2147 N N . GLY A 1 274 ? -7.103 -11.223 -21.401 1.00 13.68 299 GLY A N 1
ATOM 2148 C CA . GLY A 1 274 ? -6.844 -10.148 -20.457 1.00 10.48 299 GLY A CA 1
ATOM 2149 C C . GLY A 1 274 ? -7.918 -9.077 -20.504 1.00 15.64 299 GLY A C 1
ATOM 2150 O O . GLY A 1 274 ? -8.364 -8.577 -19.465 1.00 16.75 299 GLY A O 1
ATOM 2151 N N . LYS A 1 275 ? -8.352 -8.730 -21.710 1.00 14.51 300 LYS A N 1
ATOM 2152 C CA . LYS A 1 275 ? -9.366 -7.697 -21.862 1.00 16.33 300 LYS A CA 1
ATOM 2153 C C . LYS A 1 275 ? -10.708 -8.149 -21.291 1.00 16.09 300 LYS A C 1
ATOM 2154 O O . LYS A 1 275 ? -11.343 -7.403 -20.543 1.00 20.14 300 LYS A O 1
ATOM 2160 N N . GLN A 1 276 ? -11.134 -9.369 -21.609 1.00 16.08 301 GLN A N 1
ATOM 2161 C CA . GLN A 1 276 ? -12.434 -9.832 -21.130 1.00 19.57 301 GLN A CA 1
ATOM 2162 C C . GLN A 1 276 ? -12.410 -10.115 -19.626 1.00 21.94 301 GLN A C 1
ATOM 2163 O O . GLN A 1 276 ? -13.445 -10.015 -18.973 1.00 17.94 301 GLN A O 1
ATOM 2169 N N . LEU A 1 277 ? -11.236 -10.418 -19.072 1.00 15.25 302 LEU A N 1
ATOM 2170 C CA . LEU A 1 277 ? -11.110 -10.685 -17.637 1.00 14.72 302 LEU A CA 1
ATOM 2171 C C . LEU A 1 277 ? -10.600 -9.476 -16.841 1.00 16.68 302 LEU A C 1
ATOM 2172 O O . LEU A 1 277 ? -10.417 -9.564 -15.627 1.00 19.76 302 LEU A O 1
ATOM 2177 N N . ASP A 1 278 ? -10.381 -8.355 -17.530 1.00 17.48 303 ASP A N 1
ATOM 2178 C CA . ASP A 1 278 ? -9.869 -7.127 -16.921 1.00 17.52 303 ASP A CA 1
ATOM 2179 C C . ASP A 1 278 ? -8.591 -7.374 -16.116 1.00 19.70 303 ASP A C 1
ATOM 2180 O O . ASP A 1 278 ? -8.465 -6.960 -14.959 1.00 23.22 303 ASP A O 1
ATOM 2185 N N . THR A 1 279 ? -7.641 -8.048 -16.755 1.00 15.26 304 THR A N 1
ATOM 2186 C CA A THR A 1 279 ? -6.357 -8.301 -16.123 0.62 18.10 304 THR A CA 1
ATOM 2187 C CA B THR A 1 279 ? -6.356 -8.391 -16.160 0.38 18.13 304 THR A CA 1
ATOM 2188 C C . THR A 1 279 ? -5.234 -8.154 -17.146 1.00 15.53 304 THR A C 1
ATOM 2189 O O . THR A 1 279 ? -5.431 -8.336 -18.346 1.00 15.99 304 THR A O 1
ATOM 2196 N N . ASP A 1 280 ? -4.065 -7.774 -16.642 1.00 15.95 305 ASP A N 1
ATOM 2197 C CA . ASP A 1 280 ? -2.905 -7.503 -17.478 1.00 11.71 305 ASP A CA 1
ATOM 2198 C C . ASP A 1 280 ? -2.519 -8.744 -18.274 1.00 12.96 305 ASP A C 1
ATOM 2199 O O . ASP A 1 280 ? -2.164 -9.771 -17.693 1.00 13.48 305 ASP A O 1
ATOM 2204 N N . TRP A 1 281 ? -2.561 -8.638 -19.601 1.00 12.71 306 TRP A N 1
ATOM 2205 C CA . TRP A 1 281 ? -2.287 -9.776 -20.468 1.00 13.49 306 TRP A CA 1
ATOM 2206 C C . TRP A 1 281 ? -0.855 -10.276 -20.306 1.00 12.19 306 TRP A C 1
ATOM 2207 O O . TRP A 1 281 ? -0.576 -11.451 -20.526 1.00 10.85 306 TRP A O 1
ATOM 2218 N N . ARG A 1 282 ? 0.046 -9.395 -19.891 1.00 10.50 307 ARG A N 1
ATOM 2219 C CA . ARG A 1 282 ? 1.455 -9.751 -19.801 1.00 7.81 307 ARG A CA 1
ATOM 2220 C C . ARG A 1 282 ? 1.726 -10.664 -18.607 1.00 8.66 307 ARG A C 1
ATOM 2221 O O . ARG A 1 282 ? 2.635 -11.488 -18.642 1.00 10.52 307 ARG A O 1
ATOM 2229 N N . LEU A 1 283 ? 0.905 -10.555 -17.572 1.00 10.21 308 LEU A N 1
ATOM 2230 C CA . LEU A 1 283 ? 1.014 -11.480 -16.453 1.00 9.30 308 LEU A CA 1
ATOM 2231 C C . LEU A 1 283 ? 0.514 -12.866 -16.873 1.00 10.46 308 LEU A C 1
ATOM 2232 O O . LEU A 1 283 ? 1.096 -13.892 -16.518 1.00 10.56 308 LEU A O 1
ATOM 2237 N N . LEU A 1 284 ? -0.567 -12.889 -17.643 1.00 9.29 309 LEU A N 1
ATOM 2238 C CA . LEU A 1 284 ? -1.078 -14.134 -18.203 1.00 9.75 309 LEU A CA 1
ATOM 2239 C C . LEU A 1 284 ? -0.013 -14.790 -19.076 1.00 8.48 309 LEU A C 1
ATOM 2240 O O . LEU A 1 284 ? 0.226 -15.989 -18.983 1.00 8.27 309 LEU A O 1
ATOM 2245 N N . ALA A 1 285 ? 0.635 -13.988 -19.916 1.00 7.71 310 ALA A N 1
ATOM 2246 C CA . ALA A 1 285 ? 1.669 -14.490 -20.803 1.00 8.14 310 ALA A CA 1
ATOM 2247 C C . ALA A 1 285 ? 2.873 -15.011 -20.020 1.00 9.13 310 ALA A C 1
ATOM 2248 O O . ALA A 1 285 ? 3.505 -15.983 -20.417 1.00 10.43 310 ALA A O 1
ATOM 2250 N N . ALA A 1 286 ? 3.162 -14.368 -18.892 1.00 7.37 311 ALA A N 1
ATOM 2251 C CA . ALA A 1 286 ? 4.269 -14.770 -18.043 1.00 9.88 311 ALA A CA 1
ATOM 2252 C C . ALA A 1 286 ? 3.993 -16.125 -17.412 1.00 7.93 311 ALA A C 1
ATOM 2253 O O . ALA A 1 286 ? 4.901 -16.949 -17.277 1.00 9.93 311 ALA A O 1
ATOM 2255 N N . ILE A 1 287 ? 2.740 -16.354 -17.025 1.00 10.18 312 ILE A N 1
ATOM 2256 C CA . ILE A 1 287 ? 2.334 -17.662 -16.522 1.00 9.69 312 ILE A CA 1
ATOM 2257 C C . ILE A 1 287 ? 2.563 -18.711 -17.600 1.00 8.40 312 ILE A C 1
ATOM 2258 O O . ILE A 1 287 ? 3.129 -19.773 -17.343 1.00 10.68 312 ILE A O 1
ATOM 2263 N N . GLY A 1 288 ? 2.115 -18.407 -18.813 1.00 12.20 313 GLY A N 1
ATOM 2264 C CA . GLY A 1 288 ? 2.267 -19.317 -19.927 1.00 8.71 313 GLY A CA 1
ATOM 2265 C C . GLY A 1 288 ? 3.713 -19.650 -20.230 1.00 11.47 313 GLY A C 1
ATOM 2266 O O . GLY A 1 288 ? 4.021 -20.781 -20.606 1.00 13.10 313 GLY A O 1
ATOM 2267 N N . TYR A 1 289 ? 4.614 -18.681 -20.078 1.00 9.42 314 TYR A N 1
ATOM 2268 C CA . TYR A 1 289 ? 6.017 -18.967 -20.330 1.00 11.91 314 TYR A CA 1
ATOM 2269 C C . TYR A 1 289 ? 6.589 -19.908 -19.266 1.00 11.94 314 TYR A C 1
ATOM 2270 O O . TYR A 1 289 ? 7.261 -20.886 -19.596 1.00 10.97 314 TYR A O 1
ATOM 2279 N N . GLN A 1 290 ? 6.327 -19.622 -17.997 1.00 9.45 315 GLN A N 1
ATOM 2280 C CA . GLN A 1 290 ? 6.827 -20.472 -16.928 1.00 11.70 315 GLN A CA 1
ATOM 2281 C C . GLN A 1 290 ? 6.237 -21.883 -17.033 1.00 13.10 315 GLN A C 1
ATOM 2282 O O . GLN A 1 290 ? 6.915 -22.861 -16.743 1.00 12.13 315 GLN A O 1
ATOM 2288 N N . GLU A 1 291 ? 4.990 -21.997 -17.473 1.00 11.95 316 GLU A N 1
ATOM 2289 C CA . GLU A 1 291 ? 4.355 -23.312 -17.544 1.00 13.36 316 GLU A CA 1
ATOM 2290 C C . GLU A 1 291 ? 4.827 -24.167 -18.743 1.00 11.75 316 GLU A C 1
ATOM 2291 O O . GLU A 1 291 ? 5.048 -25.370 -18.597 1.00 13.89 316 GLU A O 1
ATOM 2297 N N . SER A 1 292 ? 4.991 -23.561 -19.916 1.00 13.36 317 SER A N 1
ATOM 2298 C CA . SER A 1 292 ? 5.203 -24.338 -21.134 1.00 10.32 317 SER A CA 1
ATOM 2299 C C . SER A 1 292 ? 6.216 -23.746 -22.111 1.00 11.33 317 SER A C 1
ATOM 2300 O O . SER A 1 292 ? 6.432 -24.306 -23.186 1.00 11.13 317 SER A O 1
ATOM 2303 N N . LEU A 1 293 ? 6.827 -22.628 -21.742 1.00 10.13 318 LEU A N 1
ATOM 2304 C CA . LEU A 1 293 ? 7.673 -21.867 -22.655 1.00 10.06 318 LEU A CA 1
ATOM 2305 C C . LEU A 1 293 ? 6.886 -21.504 -23.922 1.00 11.27 318 LEU A C 1
ATOM 2306 O O . LEU A 1 293 ? 7.439 -21.468 -25.027 1.00 11.75 318 LEU A O 1
ATOM 2311 N N . TRP A 1 294 ? 5.597 -21.225 -23.739 1.00 11.49 319 TRP A N 1
ATOM 2312 C CA . TRP A 1 294 ? 4.660 -20.933 -24.839 1.00 11.04 319 TRP A CA 1
ATOM 2313 C C . TRP A 1 294 ? 4.637 -22.047 -25.883 1.00 10.94 319 TRP A C 1
ATOM 2314 O O . TRP A 1 294 ? 4.908 -21.825 -27.071 1.00 13.04 319 TRP A O 1
ATOM 2325 N N . GLN A 1 295 ? 4.298 -23.243 -25.414 1.00 11.81 320 GLN A N 1
ATOM 2326 C CA . GLN A 1 295 ? 4.195 -24.436 -26.252 1.00 14.11 320 GLN A CA 1
ATOM 2327 C C . GLN A 1 295 ? 2.867 -25.136 -25.948 1.00 15.60 320 GLN A C 1
ATOM 2328 O O . GLN A 1 295 ? 2.693 -25.706 -24.874 1.00 14.32 320 GLN A O 1
ATOM 2334 N N . PRO A 1 296 ? 1.920 -25.091 -26.889 1.00 14.51 321 PRO A N 1
ATOM 2335 C CA . PRO A 1 296 ? 0.577 -25.586 -26.557 1.00 15.43 321 PRO A CA 1
ATOM 2336 C C . PRO A 1 296 ? 0.478 -27.098 -26.431 1.00 17.92 321 PRO A C 1
ATOM 2337 O O . PRO A 1 296 ? -0.515 -27.572 -25.897 1.00 14.80 321 PRO A O 1
ATOM 2341 N N . GLY A 1 297 ? 1.480 -27.837 -26.901 1.00 16.54 322 GLY A N 1
ATOM 2342 C CA . GLY A 1 297 ? 1.461 -29.288 -26.802 1.00 18.63 322 GLY A CA 1
ATOM 2343 C C . GLY A 1 297 ? 2.304 -29.816 -25.657 1.00 23.77 322 GLY A C 1
ATOM 2344 O O . GLY A 1 297 ? 2.553 -31.018 -25.565 1.00 30.96 322 GLY A O 1
ATOM 2345 N N . ALA A 1 298 ? 2.742 -28.918 -24.781 1.00 23.46 323 ALA A N 1
ATOM 2346 C CA . ALA A 1 298 ? 3.610 -29.288 -23.663 1.00 29.77 323 ALA A CA 1
ATOM 2347 C C . ALA A 1 298 ? 2.953 -30.285 -22.714 1.00 29.14 323 ALA A C 1
ATOM 2348 O O . ALA A 1 298 ? 1.725 -30.366 -22.625 1.00 23.95 323 ALA A O 1
ATOM 2350 N N . THR A 1 299 ? 3.796 -31.023 -21.996 1.00 35.24 324 THR A N 1
ATOM 2351 C CA . THR A 1 299 ? 3.352 -32.052 -21.065 1.00 32.98 324 THR A CA 1
ATOM 2352 C C . THR A 1 299 ? 4.305 -32.126 -19.872 1.00 40.18 324 THR A C 1
ATOM 2353 O O . THR A 1 299 ? 5.523 -32.176 -20.048 1.00 37.50 324 THR A O 1
ATOM 2357 N N . SER A 1 300 ? 3.749 -32.116 -18.662 1.00 43.34 325 SER A N 1
ATOM 2358 C CA . SER A 1 300 ? 4.543 -32.303 -17.449 1.00 48.34 325 SER A CA 1
ATOM 2359 C C . SER A 1 300 ? 4.688 -33.788 -17.158 1.00 42.63 325 SER A C 1
ATOM 2360 O O . SER A 1 300 ? 4.119 -34.626 -17.854 1.00 46.84 325 SER A O 1
ATOM 2363 N N . LYS A 1 301 ? 5.436 -34.115 -16.114 1.00 57.71 326 LYS A N 1
ATOM 2364 C CA . LYS A 1 301 ? 5.634 -35.507 -15.748 1.00 59.99 326 LYS A CA 1
ATOM 2365 C C . LYS A 1 301 ? 4.338 -36.133 -15.228 1.00 65.25 326 LYS A C 1
ATOM 2366 O O . LYS A 1 301 ? 4.156 -37.349 -15.296 1.00 71.20 326 LYS A O 1
ATOM 2372 N N . THR A 1 302 ? 3.431 -35.286 -14.744 1.00 60.72 327 THR A N 1
ATOM 2373 C CA . THR A 1 302 ? 2.314 -35.731 -13.916 1.00 54.99 327 THR A CA 1
ATOM 2374 C C . THR A 1 302 ? 0.938 -35.681 -14.594 1.00 57.83 327 THR A C 1
ATOM 2375 O O . THR A 1 302 ? -0.088 -35.794 -13.920 1.00 53.05 327 THR A O 1
ATOM 2379 N N . GLY A 1 303 ? 0.912 -35.516 -15.914 1.00 62.83 328 GLY A N 1
ATOM 2380 C CA . GLY A 1 303 ? -0.337 -35.564 -16.661 1.00 51.65 328 GLY A CA 1
ATOM 2381 C C . GLY A 1 303 ? -0.937 -34.202 -16.968 1.00 49.45 328 GLY A C 1
ATOM 2382 O O . GLY A 1 303 ? -1.963 -34.105 -17.646 1.00 46.50 328 GLY A O 1
ATOM 2383 N N . VAL A 1 304 ? -0.300 -33.149 -16.467 1.00 33.42 329 VAL A N 1
ATOM 2384 C CA . VAL A 1 304 ? -0.744 -31.787 -16.730 1.00 23.46 329 VAL A CA 1
ATOM 2385 C C . VAL A 1 304 ? -0.300 -31.427 -18.143 1.00 16.53 329 VAL A C 1
ATOM 2386 O O . VAL A 1 304 ? 0.805 -31.781 -18.550 1.00 23.56 329 VAL A O 1
ATOM 2390 N N . ARG A 1 305 ? -1.160 -30.746 -18.897 1.00 15.34 330 ARG A N 1
ATOM 2391 C CA . ARG A 1 305 ? -0.892 -30.496 -20.311 1.00 12.59 330 ARG A CA 1
ATOM 2392 C C . ARG A 1 305 ? -1.260 -29.093 -20.770 1.00 15.37 330 ARG A C 1
ATOM 2393 O O . ARG A 1 305 ? -2.110 -28.424 -20.183 1.00 16.18 330 ARG A O 1
ATOM 2401 N N . GLY A 1 306 ? -0.594 -28.666 -21.836 1.00 13.89 331 GLY A N 1
ATOM 2402 C CA . GLY A 1 306 ? -0.993 -27.483 -22.567 1.00 16.92 331 GLY A CA 1
ATOM 2403 C C . GLY A 1 306 ? -0.216 -26.230 -22.218 1.00 14.33 331 GLY A C 1
ATOM 2404 O O . GLY A 1 306 ? 0.644 -26.229 -21.338 1.00 12.48 331 GLY A O 1
ATOM 2405 N N . LEU A 1 307 ? -0.543 -25.151 -22.915 1.00 12.07 332 LEU A N 1
ATOM 2406 C CA . LEU A 1 307 ? 0.200 -23.912 -22.792 1.00 12.08 332 LEU A CA 1
ATOM 2407 C C . LEU A 1 307 ? 0.204 -23.380 -21.355 1.00 13.82 332 LEU A C 1
ATOM 2408 O O . LEU A 1 307 ? 1.230 -22.908 -20.873 1.00 14.49 332 LEU A O 1
ATOM 2413 N N . MET A 1 308 ? -0.933 -23.489 -20.668 1.00 9.72 333 MET A N 1
ATOM 2414 C CA . MET A 1 308 ? -1.063 -22.978 -19.307 1.00 11.27 333 MET A CA 1
ATOM 2415 C C . MET A 1 308 ? -1.027 -24.104 -18.261 1.00 16.68 333 MET A C 1
ATOM 2416 O O . MET A 1 308 ? -1.256 -23.863 -17.081 1.00 14.05 333 MET A O 1
ATOM 2421 N N . MET A 1 309 ? -0.761 -25.327 -18.705 1.00 11.29 334 MET A N 1
ATOM 2422 C CA . MET A 1 309 ? -0.579 -26.467 -17.801 1.00 18.56 334 MET A CA 1
ATOM 2423 C C . MET A 1 309 ? -1.755 -26.648 -16.856 1.00 21.54 334 MET A C 1
ATOM 2424 O O . MET A 1 309 ? -1.620 -26.565 -15.630 1.00 17.33 334 MET A O 1
ATOM 2429 N N . LEU A 1 310 ? -2.918 -26.893 -17.443 1.00 15.60 335 LEU A N 1
ATOM 2430 C CA . LEU A 1 310 ? -4.124 -27.159 -16.677 1.00 13.56 335 LEU A CA 1
ATOM 2431 C C . LEU A 1 310 ? -4.202 -28.646 -16.363 1.00 12.69 335 LEU A C 1
ATOM 2432 O O . LEU A 1 310 ? -3.929 -29.484 -17.220 1.00 14.74 335 LEU A O 1
ATOM 2437 N N . THR A 1 311 ? -4.552 -28.965 -15.127 1.00 14.00 336 THR A N 1
ATOM 2438 C CA . THR A 1 311 ? -4.936 -30.324 -14.789 1.00 15.97 336 THR A CA 1
ATOM 2439 C C . THR A 1 311 ? -6.252 -30.612 -15.482 1.00 19.47 336 THR A C 1
ATOM 2440 O O . THR A 1 311 ? -6.947 -29.689 -15.911 1.00 15.28 336 THR A O 1
ATOM 2444 N N . ASN A 1 312 ? -6.606 -31.885 -15.597 1.00 16.08 337 ASN A N 1
ATOM 2445 C CA . ASN A 1 312 ? -7.889 -32.231 -16.196 1.00 16.58 337 ASN A CA 1
ATOM 2446 C C . ASN A 1 312 ? -9.035 -31.674 -15.357 1.00 11.13 337 ASN A C 1
ATOM 2447 O O . ASN A 1 312 ? -10.046 -31.228 -15.895 1.00 15.14 337 ASN A O 1
ATOM 2452 N N . ARG A 1 313 ? -8.865 -31.686 -14.038 1.00 16.97 338 ARG A N 1
ATOM 2453 C CA . ARG A 1 313 ? -9.882 -31.164 -13.129 1.00 18.76 338 ARG A CA 1
ATOM 2454 C C . ARG A 1 313 ? -10.111 -29.674 -13.358 1.00 13.33 338 ARG A C 1
ATOM 2455 O O . ARG A 1 313 ? -11.251 -29.205 -13.399 1.00 12.40 338 ARG A O 1
ATOM 2463 N N . THR A 1 314 ? -9.023 -28.926 -13.499 1.00 14.37 339 THR A N 1
ATOM 2464 C CA . THR A 1 314 ? -9.132 -27.491 -13.709 1.00 12.92 339 THR A CA 1
ATOM 2465 C C . THR A 1 314 ? -9.720 -27.197 -15.077 1.00 10.84 339 THR A C 1
ATOM 2466 O O . THR A 1 314 ? -10.573 -26.330 -15.198 1.00 11.21 339 THR A O 1
ATOM 2470 N N . ALA A 1 315 ? -9.274 -27.928 -16.096 1.00 13.57 340 ALA A N 1
ATOM 2471 C CA . ALA A 1 315 ? -9.811 -27.771 -17.446 1.00 15.50 340 ALA A CA 1
ATOM 2472 C C . ALA A 1 315 ? -11.330 -27.952 -17.458 1.00 13.64 340 ALA A C 1
ATOM 2473 O O . ALA A 1 315 ? -12.070 -27.116 -17.974 1.00 14.03 340 ALA A O 1
ATOM 2475 N N . GLN A 1 316 ? -11.793 -29.052 -16.884 1.00 16.66 341 GLN A N 1
ATOM 2476 C CA A GLN A 1 316 ? -13.223 -29.345 -16.802 0.52 14.61 341 GLN A CA 1
ATOM 2477 C CA B GLN A 1 316 ? -13.219 -29.316 -16.869 0.48 14.66 341 GLN A CA 1
ATOM 2478 C C . GLN A 1 316 ? -13.968 -28.232 -16.082 1.00 12.88 341 GLN A C 1
ATOM 2479 O 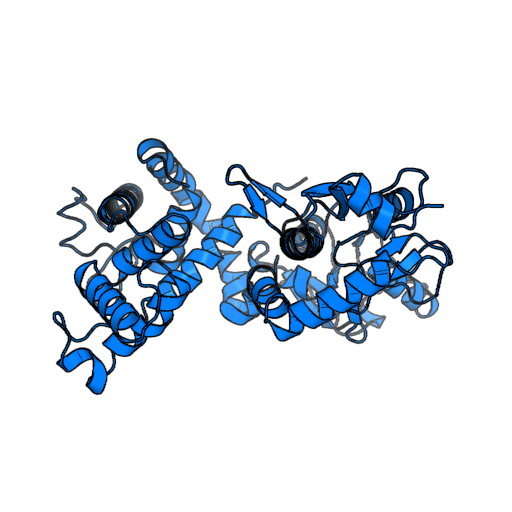O . GLN A 1 316 ? -15.005 -27.758 -16.537 1.00 13.24 341 GLN A O 1
ATOM 2490 N N . ALA A 1 317 ? -13.429 -27.824 -14.939 1.00 16.68 342 ALA A N 1
ATOM 2491 C CA . ALA A 1 317 ? -14.045 -26.780 -14.125 1.00 16.29 342 ALA A CA 1
ATOM 2492 C C . ALA A 1 317 ? -14.164 -25.455 -14.885 1.00 14.84 342 ALA A C 1
ATOM 2493 O O . ALA A 1 317 ? -15.095 -24.685 -14.666 1.00 14.68 342 ALA A O 1
ATOM 2495 N N . MET A 1 318 ? -13.205 -25.193 -15.771 1.00 12.08 343 MET A N 1
ATOM 2496 C CA . MET A 1 318 ? -13.161 -23.937 -16.521 1.00 12.11 343 MET A CA 1
ATOM 2497 C C . MET A 1 318 ? -13.856 -24.043 -17.879 1.00 12.66 343 MET A C 1
ATOM 2498 O O . MET A 1 318 ? -13.935 -23.065 -18.621 1.00 13.88 343 MET A O 1
ATOM 2503 N N . GLY A 1 319 ? -14.372 -25.224 -18.203 1.00 12.35 344 GLY A N 1
ATOM 2504 C CA . GLY A 1 319 ? -15.064 -25.415 -19.462 1.00 12.63 344 GLY A CA 1
ATOM 2505 C C . GLY A 1 319 ? -14.121 -25.558 -20.644 1.00 11.66 344 GLY A C 1
ATOM 2506 O O . GLY A 1 319 ? -14.502 -25.302 -21.791 1.00 12.97 344 GLY A O 1
ATOM 2507 N N . VAL A 1 320 ? -12.891 -25.968 -20.364 1.00 12.38 345 VAL A N 1
ATOM 2508 C CA . VAL A 1 320 ? -11.914 -26.267 -21.408 1.00 10.14 345 VAL A CA 1
ATOM 2509 C C . VAL A 1 320 ? -12.139 -27.687 -21.924 1.00 10.64 345 VAL A C 1
ATOM 2510 O O . VAL A 1 320 ? -12.041 -28.650 -21.165 1.00 13.15 345 VAL A O 1
ATOM 2514 N N . SER A 1 321 ? -12.441 -27.807 -23.215 1.00 12.70 346 SER A N 1
ATOM 2515 C CA . SER A 1 321 ? -12.690 -29.110 -23.831 1.00 11.95 346 SER A CA 1
ATOM 2516 C C . SER A 1 321 ? -11.482 -29.639 -24.606 1.00 12.44 346 SER A C 1
ATOM 2517 O O . SER A 1 321 ? -11.428 -30.824 -24.948 1.00 15.16 346 SER A O 1
ATOM 2520 N N . ASN A 1 322 ? -10.515 -28.769 -24.886 1.00 11.75 347 ASN A N 1
ATOM 2521 C CA . ASN A 1 322 ? -9.250 -29.205 -25.475 1.00 12.67 347 ASN A CA 1
ATOM 2522 C C . ASN A 1 322 ? -8.066 -28.481 -24.849 1.00 11.54 347 ASN A C 1
ATOM 2523 O O . ASN A 1 322 ? -7.746 -27.363 -25.235 1.00 12.96 347 ASN A O 1
ATOM 2528 N N . ARG A 1 323 ? -7.421 -29.144 -23.892 1.00 12.33 348 ARG A N 1
ATOM 2529 C CA . ARG A 1 323 ? -6.248 -28.589 -23.215 1.00 16.92 348 ARG A CA 1
ATOM 2530 C C . ARG A 1 323 ? -5.095 -28.282 -24.165 1.00 14.68 348 ARG A C 1
ATOM 2531 O O . ARG A 1 323 ? -4.255 -27.437 -23.861 1.00 13.95 348 ARG A O 1
ATOM 2539 N N . LEU A 1 324 ? -5.057 -28.944 -25.318 1.00 13.10 349 LEU A N 1
ATOM 2540 C CA . LEU A 1 324 ? -3.965 -28.755 -26.262 1.00 14.70 349 LEU A CA 1
ATOM 2541 C C . LEU A 1 324 ? -4.236 -27.619 -27.237 1.00 13.51 349 LEU A C 1
ATOM 2542 O O . LEU A 1 324 ? -3.393 -27.316 -28.082 1.00 16.19 349 LEU A O 1
ATOM 2547 N N . ASP A 1 325 ? -5.405 -26.988 -27.125 1.00 12.13 350 ASP A N 1
ATOM 2548 C CA . ASP A 1 325 ? -5.718 -25.844 -27.966 1.00 11.03 350 ASP A CA 1
ATOM 2549 C C . ASP A 1 325 ? -5.218 -24.581 -27.278 1.00 10.67 350 ASP A C 1
ATOM 2550 O O . ASP A 1 325 ? -5.622 -24.297 -26.145 1.00 14.51 350 ASP A O 1
ATOM 2555 N N . PRO A 1 326 ? -4.335 -23.821 -27.948 1.00 13.09 351 PRO A N 1
ATOM 2556 C CA . PRO A 1 326 ? -3.721 -22.679 -27.256 1.00 15.12 351 PRO A CA 1
ATOM 2557 C C . PRO A 1 326 ? -4.733 -21.641 -26.769 1.00 12.23 351 PRO A C 1
ATOM 2558 O O . PRO A 1 326 ? -4.606 -21.159 -25.645 1.00 11.87 351 PRO A O 1
ATOM 2562 N N . LYS A 1 327 ? -5.722 -21.308 -27.591 1.00 10.08 352 LYS A N 1
ATOM 2563 C CA . LYS A 1 327 ? -6.731 -20.331 -27.194 1.00 12.94 352 LYS A CA 1
ATOM 2564 C C . LYS A 1 327 ? -7.477 -20.817 -25.957 1.00 10.29 352 LYS A C 1
ATOM 2565 O O . LYS A 1 327 ? -7.641 -20.080 -24.988 1.00 11.45 352 LYS A O 1
ATOM 2571 N N . GLN A 1 328 ? -7.931 -22.065 -25.982 1.00 11.61 353 GLN A N 1
ATOM 2572 C CA . GLN A 1 328 ? -8.658 -22.607 -24.835 1.00 12.68 353 GLN A CA 1
ATOM 2573 C C . GLN A 1 328 ? -7.804 -22.673 -23.572 1.00 11.08 353 GLN A C 1
ATOM 2574 O O . GLN A 1 328 ? -8.278 -22.351 -22.477 1.00 10.09 353 GLN A O 1
ATOM 2580 N N . SER A 1 329 ? -6.560 -23.118 -23.712 1.00 9.47 354 SER A N 1
ATOM 2581 C CA . SER A 1 329 ? -5.673 -23.233 -22.565 1.00 9.61 354 SER A CA 1
ATOM 2582 C C . SER A 1 329 ? -5.458 -21.863 -21.931 1.00 9.66 354 SER A C 1
ATOM 2583 O O . SER A 1 329 ? -5.537 -21.702 -20.708 1.00 11.19 354 SER A O 1
ATOM 2586 N N . ILE A 1 330 ? -5.188 -20.876 -22.775 1.00 12.06 355 ILE A N 1
ATOM 2587 C CA . ILE A 1 330 ? -4.977 -19.512 -22.316 1.00 11.30 355 ILE A CA 1
ATOM 2588 C C . ILE A 1 330 ? -6.233 -18.983 -21.625 1.00 13.61 355 ILE A C 1
ATOM 2589 O O . ILE A 1 330 ? -6.151 -18.455 -20.509 1.00 13.04 355 ILE A O 1
ATOM 2594 N N . GLN A 1 331 ? -7.390 -19.146 -22.263 1.00 10.37 356 GLN A N 1
ATOM 2595 C CA A GLN A 1 331 ? -8.614 -18.646 -21.665 0.57 12.88 356 GLN A CA 1
ATOM 2596 C CA B GLN A 1 331 ? -8.686 -18.745 -21.711 0.43 12.89 356 GLN A CA 1
ATOM 2597 C C . GLN A 1 331 ? -8.892 -19.362 -20.341 1.00 12.18 356 GLN A C 1
ATOM 2598 O O . GLN A 1 331 ? -9.203 -18.697 -19.353 1.00 13.12 356 GLN A O 1
ATOM 2609 N N . GLY A 1 332 ? -8.738 -20.681 -20.311 1.00 14.07 357 GLY A N 1
ATOM 2610 C CA . GLY A 1 332 ? -9.012 -21.459 -19.115 1.00 11.61 357 GLY A CA 1
ATOM 2611 C C . GLY A 1 332 ? -8.080 -21.131 -17.971 1.00 12.30 357 GLY A C 1
ATOM 2612 O O . GLY A 1 332 ? -8.514 -20.942 -16.831 1.00 11.88 357 GLY A O 1
ATOM 2613 N N . GLY A 1 333 ? -6.790 -21.064 -18.275 1.00 11.59 358 GLY A N 1
ATOM 2614 C CA . GLY A 1 333 ? -5.799 -20.730 -17.272 1.00 12.17 358 GLY A CA 1
ATOM 2615 C C . GLY A 1 333 ? -5.982 -19.329 -16.736 1.00 13.40 358 GLY A C 1
ATOM 2616 O O . GLY A 1 333 ? -5.817 -19.096 -15.535 1.00 12.14 358 GLY A O 1
ATOM 2617 N N . SER A 1 334 ? -6.308 -18.393 -17.619 1.00 12.13 359 SER A N 1
ATOM 2618 C CA . SER A 1 334 ? -6.491 -16.999 -17.221 1.00 10.39 359 SER A CA 1
ATOM 2619 C C . SER A 1 334 ? -7.714 -16.863 -16.324 1.00 13.83 359 SER A C 1
ATOM 2620 O O . SER A 1 334 ? -7.663 -16.209 -15.277 1.00 12.55 359 SER A O 1
ATOM 2623 N N . LYS A 1 335 ? -8.813 -17.495 -16.736 1.00 11.77 360 LYS A N 1
ATOM 2624 C CA . LYS A 1 335 ? -10.040 -17.493 -15.950 1.00 13.96 360 LYS A CA 1
ATOM 2625 C C . LYS A 1 335 ? -9.783 -18.076 -14.562 1.00 14.05 360 LYS A C 1
ATOM 2626 O O . LYS A 1 335 ? -10.242 -17.528 -13.552 1.00 15.24 360 LYS A O 1
ATOM 2632 N N . TYR A 1 336 ? -9.024 -19.169 -14.515 1.00 14.63 361 TYR A N 1
ATOM 2633 C CA . TYR A 1 336 ? -8.724 -19.835 -13.256 1.00 13.19 361 TYR A CA 1
ATOM 2634 C C . TYR A 1 336 ? -7.896 -18.940 -12.338 1.00 15.14 361 TYR A C 1
ATOM 2635 O O . TYR A 1 336 ? -8.213 -18.786 -11.153 1.00 13.22 361 TYR A O 1
ATOM 2644 N N . PHE A 1 337 ? -6.841 -18.347 -12.887 1.00 12.14 362 PHE A N 1
ATOM 2645 C CA . PHE A 1 337 ? -6.023 -17.392 -12.141 1.00 11.19 362 PHE A CA 1
ATOM 2646 C C . PHE A 1 337 ? -6.873 -16.256 -11.564 1.00 14.25 362 PHE A C 1
ATOM 2647 O O . PHE A 1 337 ? -6.743 -15.899 -10.400 1.00 12.36 362 PHE A O 1
ATOM 2655 N N . VAL A 1 338 ? -7.741 -15.679 -12.383 1.00 11.45 363 VAL A N 1
ATOM 2656 C CA . VAL A 1 338 ? -8.597 -14.590 -11.932 1.00 10.93 363 VAL A CA 1
ATOM 2657 C C . VAL A 1 338 ? -9.571 -15.034 -10.859 1.00 13.70 363 VAL A C 1
ATOM 2658 O O . VAL A 1 338 ? -9.808 -14.311 -9.893 1.00 15.09 363 VAL A O 1
ATOM 2662 N N . GLN A 1 339 ? -10.131 -16.223 -11.032 1.00 12.70 364 GLN A N 1
ATOM 2663 C CA . GLN A 1 339 ? -11.082 -16.754 -10.068 1.00 16.78 364 GLN A CA 1
ATOM 2664 C C . GLN A 1 339 ? -10.400 -16.970 -8.719 1.00 15.14 364 GLN A C 1
ATOM 2665 O O . GLN A 1 339 ? -10.904 -16.531 -7.679 1.00 15.24 364 GLN A O 1
ATOM 2671 N N . ILE A 1 340 ? -9.241 -17.618 -8.720 1.00 13.84 365 ILE A N 1
ATOM 2672 C CA . ILE A 1 340 ? -8.596 -17.917 -7.451 1.00 14.15 365 ILE A CA 1
ATOM 2673 C C . ILE A 1 340 ? -8.084 -16.622 -6.817 1.00 18.45 365 ILE A C 1
ATOM 2674 O O . ILE A 1 340 ? -8.100 -16.492 -5.595 1.00 15.93 365 ILE A O 1
ATOM 2679 N N . ARG A 1 341 ? -7.693 -15.639 -7.623 1.00 13.24 366 ARG A N 1
ATOM 2680 C CA . ARG A 1 341 ? -7.305 -14.353 -7.043 1.00 14.93 366 ARG A CA 1
ATOM 2681 C C . ARG A 1 341 ? -8.502 -13.701 -6.349 1.00 19.85 366 ARG A C 1
ATOM 2682 O O . ARG A 1 341 ? -8.365 -13.152 -5.258 1.00 18.54 366 ARG A O 1
ATOM 2690 N N . SER A 1 342 ? -9.674 -13.781 -6.972 1.00 14.52 367 SER A N 1
ATOM 2691 C CA A SER A 1 342 ? -10.889 -13.204 -6.407 0.43 19.37 367 SER A CA 1
ATOM 2692 C CA B SER A 1 342 ? -10.886 -13.199 -6.404 0.57 19.36 367 SER A CA 1
ATOM 2693 C C . SER A 1 342 ? -11.298 -13.912 -5.116 1.00 21.35 367 SER A C 1
ATOM 2694 O O . SER A 1 342 ? -11.917 -13.312 -4.239 1.00 22.79 367 SER A O 1
ATOM 2699 N N . GLU A 1 343 ? -10.946 -15.187 -5.003 1.00 20.68 368 GLU A N 1
ATOM 2700 C CA . GLU A 1 343 ? -11.347 -15.999 -3.854 1.00 24.30 368 GLU A CA 1
ATOM 2701 C C . GLU A 1 343 ? -10.413 -15.888 -2.651 1.00 22.95 368 GLU A C 1
ATOM 2702 O O . GLU A 1 343 ? -10.715 -16.421 -1.577 1.00 21.78 368 GLU A O 1
ATOM 2708 N N . LEU A 1 344 ? -9.280 -15.213 -2.823 1.00 16.48 369 LEU A N 1
ATOM 2709 C CA . LEU A 1 344 ? -8.348 -15.017 -1.719 1.00 18.05 369 LEU A CA 1
ATOM 2710 C C . LEU A 1 344 ? -8.998 -14.188 -0.613 1.00 16.12 369 LEU A C 1
ATOM 2711 O O . LEU A 1 344 ? -9.859 -13.355 -0.897 1.00 16.09 369 LEU A O 1
ATOM 2716 N N . PRO A 1 345 ? -8.586 -14.411 0.653 1.00 17.41 370 PRO A N 1
ATOM 2717 C CA . PRO A 1 345 ? -9.117 -13.598 1.754 1.00 22.31 370 PRO A CA 1
ATOM 2718 C C . PRO A 1 345 ? -8.997 -12.105 1.489 1.00 20.10 370 PRO A C 1
ATOM 2719 O O . PRO A 1 345 ? -7.991 -11.651 0.939 1.00 19.39 370 PRO A O 1
ATOM 2723 N N . GLU A 1 346 ? -10.009 -11.350 1.894 1.00 19.68 371 GLU A N 1
ATOM 2724 C CA . GLU A 1 346 ? -10.049 -9.921 1.602 1.00 21.21 371 GLU A CA 1
ATOM 2725 C C . GLU A 1 346 ? -8.870 -9.171 2.223 1.00 19.84 371 GLU A C 1
ATOM 2726 O O . GLU A 1 346 ? -8.503 -8.089 1.761 1.00 23.99 371 GLU A O 1
ATOM 2732 N N . SER A 1 347 ? -8.276 -9.746 3.264 1.00 17.14 372 SER A N 1
ATOM 2733 C CA . SER A 1 347 ? -7.179 -9.097 3.977 1.00 19.64 372 SER A CA 1
ATOM 2734 C C . SER A 1 347 ? -5.894 -9.022 3.147 1.00 19.99 372 SER A C 1
ATOM 2735 O O . SER A 1 347 ? -4.993 -8.244 3.455 1.00 20.19 372 SER A O 1
ATOM 2738 N N . ILE A 1 348 ? -5.802 -9.831 2.102 1.00 17.45 373 ILE A N 1
ATOM 2739 C CA . ILE A 1 348 ? -4.638 -9.787 1.230 1.00 15.25 373 ILE A CA 1
ATOM 2740 C C . ILE A 1 348 ? -4.875 -8.717 0.166 1.00 17.55 373 ILE A C 1
ATOM 2741 O O . ILE A 1 348 ? -5.818 -8.809 -0.616 1.00 21.07 373 ILE A O 1
ATOM 2746 N N . LYS A 1 349 ? -4.016 -7.702 0.152 1.00 20.07 374 LYS A N 1
ATOM 2747 C CA . LYS A 1 349 ? -4.163 -6.570 -0.757 1.00 15.80 374 LYS A CA 1
ATOM 2748 C C . LYS A 1 349 ? -3.162 -6.628 -1.909 1.00 18.19 374 LYS A C 1
ATOM 2749 O O . LYS A 1 349 ? -2.102 -7.243 -1.796 1.00 19.44 374 LYS A O 1
ATOM 2755 N N . GLU A 1 350 ? -3.499 -5.980 -3.020 1.00 19.56 375 GLU A N 1
ATOM 2756 C CA . GLU A 1 350 ? -2.560 -5.861 -4.124 1.00 23.58 375 GLU A CA 1
ATOM 2757 C C . GLU A 1 350 ? -1.423 -4.950 -3.681 1.00 25.39 375 GLU A C 1
ATOM 2758 O O . GLU A 1 350 ? -1.633 -4.058 -2.859 1.00 24.16 375 GLU A O 1
ATOM 2764 N N . PRO A 1 351 ? -0.219 -5.159 -4.229 1.00 25.60 376 PRO A N 1
ATOM 2765 C CA . PRO A 1 351 ? 0.108 -6.129 -5.279 1.00 21.21 376 PRO A CA 1
ATOM 2766 C C . PRO A 1 351 ? 0.324 -7.551 -4.766 1.00 21.53 376 PRO A C 1
ATOM 2767 O O . PRO A 1 351 ? 0.453 -8.476 -5.572 1.00 21.26 376 PRO A O 1
ATOM 2771 N N . ASP A 1 352 ? 0.377 -7.726 -3.449 1.00 16.70 377 ASP A N 1
ATOM 2772 C CA . ASP A 1 352 ? 0.669 -9.040 -2.880 1.00 13.89 377 ASP A CA 1
ATOM 2773 C C . ASP A 1 352 ? -0.373 -10.050 -3.328 1.00 14.79 377 ASP A C 1
ATOM 2774 O O . ASP A 1 352 ? -0.065 -11.220 -3.572 1.00 16.89 377 ASP A O 1
ATOM 2779 N N . ARG A 1 353 ? -1.608 -9.578 -3.436 1.00 14.30 378 ARG A N 1
ATOM 2780 C CA . ARG A 1 353 ? -2.740 -10.420 -3.798 1.00 15.94 378 ARG A CA 1
ATOM 2781 C C . ARG A 1 353 ? -2.473 -11.193 -5.087 1.00 19.87 378 ARG A C 1
ATOM 2782 O O . ARG A 1 353 ? -2.749 -12.387 -5.163 1.00 14.45 378 ARG A O 1
ATOM 2790 N N . SER A 1 354 ? -1.911 -10.529 -6.092 1.00 16.29 379 SER A N 1
ATOM 2791 C CA . SER A 1 354 ? -1.593 -11.213 -7.340 1.00 15.49 379 SER A CA 1
ATOM 2792 C C . SER A 1 354 ? -0.530 -12.287 -7.148 1.00 16.29 379 SER A C 1
ATOM 2793 O O . SER A 1 354 ? -0.578 -13.326 -7.800 1.00 13.22 379 SER A O 1
ATOM 2796 N N . TRP A 1 355 ? 0.426 -12.054 -6.254 1.00 13.27 380 TRP A N 1
ATOM 2797 C CA . TRP A 1 355 ? 1.489 -13.029 -6.051 1.00 14.99 380 TRP A CA 1
ATOM 2798 C C . TRP A 1 355 ? 0.952 -14.265 -5.308 1.00 11.75 380 TRP A C 1
ATOM 2799 O O . TRP A 1 355 ? 1.334 -15.398 -5.622 1.00 11.48 380 TRP A O 1
ATOM 2810 N N . PHE A 1 356 ? 0.088 -14.037 -4.318 1.00 12.56 381 PHE A N 1
ATOM 2811 C CA . PHE A 1 356 ? -0.604 -15.126 -3.631 1.00 15.89 381 PHE A CA 1
ATOM 2812 C C . PHE A 1 356 ? -1.429 -15.933 -4.633 1.00 10.19 381 PHE A C 1
ATOM 2813 O O . PHE A 1 356 ? -1.513 -17.154 -4.541 1.00 12.18 381 PHE A O 1
ATOM 2821 N N . ALA A 1 357 ? -2.037 -15.251 -5.598 1.00 11.24 382 ALA A N 1
ATOM 2822 C CA . ALA A 1 357 ? -2.837 -15.948 -6.601 1.00 10.60 382 ALA A CA 1
ATOM 2823 C C . ALA A 1 357 ? -1.962 -16.824 -7.499 1.00 11.97 382 ALA A C 1
ATOM 2824 O O . ALA A 1 357 ? -2.363 -17.923 -7.899 1.00 10.77 382 ALA A O 1
ATOM 2826 N N . LEU A 1 358 ? -0.776 -16.336 -7.843 1.00 11.08 383 LEU A N 1
ATOM 2827 C CA . LEU A 1 358 ? 0.184 -17.167 -8.564 1.00 9.75 383 LEU A CA 1
ATOM 2828 C C . LEU A 1 358 ? 0.549 -18.417 -7.760 1.00 10.25 383 LEU A C 1
ATOM 2829 O O . LEU A 1 358 ? 0.634 -19.518 -8.312 1.00 10.65 383 LEU A O 1
ATOM 2834 N N . ALA A 1 359 ? 0.769 -18.240 -6.458 1.00 12.47 384 ALA A N 1
ATOM 2835 C CA . ALA A 1 359 ? 1.081 -19.353 -5.576 1.00 13.52 384 ALA A CA 1
ATOM 2836 C C . ALA A 1 359 ? -0.039 -20.382 -5.637 1.00 9.37 384 ALA A C 1
ATOM 2837 O O . ALA A 1 359 ? 0.214 -21.573 -5.840 1.00 11.44 384 ALA A O 1
ATOM 2839 N N . ALA A 1 360 ? -1.271 -19.912 -5.502 1.00 12.64 385 ALA A N 1
ATOM 2840 C CA . ALA A 1 360 ? -2.440 -20.788 -5.515 1.00 11.88 385 ALA A CA 1
ATOM 2841 C C . ALA A 1 360 ? -2.621 -21.473 -6.867 1.00 14.45 385 ALA A C 1
ATOM 2842 O O . ALA A 1 360 ? -3.067 -22.621 -6.931 1.00 11.96 385 ALA A O 1
ATOM 2844 N N . TYR A 1 361 ? -2.276 -20.775 -7.945 1.00 13.09 386 TYR A N 1
ATOM 2845 C CA . TYR A 1 361 ? -2.351 -21.357 -9.282 1.00 14.26 386 TYR A CA 1
ATOM 2846 C C . TYR A 1 361 ? -1.546 -22.648 -9.314 1.00 12.29 386 TYR A C 1
ATOM 2847 O O . TYR A 1 361 ? -1.952 -23.648 -9.914 1.00 13.64 386 TYR A O 1
ATOM 2856 N N . ASN A 1 362 ? -0.403 -22.618 -8.646 1.00 11.61 387 ASN A N 1
ATOM 2857 C CA . ASN A 1 362 ? 0.544 -23.715 -8.676 1.00 11.64 387 ASN A CA 1
ATOM 2858 C C . ASN A 1 362 ? 0.318 -24.770 -7.590 1.00 14.14 387 ASN A C 1
ATOM 2859 O O . ASN A 1 362 ? 0.478 -25.959 -7.849 1.00 14.64 387 ASN A O 1
ATOM 2864 N N . ILE A 1 363 ? -0.050 -24.338 -6.384 1.00 14.54 388 ILE A N 1
ATOM 2865 C CA . ILE A 1 363 ? -0.087 -25.245 -5.235 1.00 11.90 388 ILE A CA 1
ATOM 2866 C C . ILE A 1 363 ? -1.494 -25.463 -4.668 1.00 15.81 388 ILE A C 1
ATOM 2867 O O . ILE A 1 363 ? -1.698 -26.353 -3.835 1.00 16.20 388 ILE A O 1
ATOM 2872 N N . GLY A 1 364 ? -2.455 -24.662 -5.119 1.00 14.79 389 GLY A N 1
ATOM 2873 C CA . GLY A 1 364 ? -3.821 -24.731 -4.623 1.00 16.68 389 GLY A CA 1
ATOM 2874 C C . GLY A 1 364 ? -4.048 -23.890 -3.379 1.00 11.99 389 GLY A C 1
ATOM 2875 O O . GLY A 1 364 ? -3.128 -23.643 -2.601 1.00 14.08 389 GLY A O 1
ATOM 2876 N N . GLY A 1 365 ? -5.289 -23.451 -3.190 1.00 14.41 390 GLY A N 1
ATOM 2877 C CA . GLY A 1 365 ? -5.631 -22.587 -2.077 1.00 14.30 390 GLY A CA 1
ATOM 2878 C C . GLY A 1 365 ? -5.471 -23.237 -0.712 1.00 19.67 390 GLY A C 1
ATOM 2879 O O . GLY A 1 365 ? -5.174 -22.558 0.267 1.00 13.57 390 GLY A O 1
ATOM 2880 N N . ALA A 1 366 ? -5.670 -24.549 -0.643 1.00 12.86 391 ALA A N 1
ATOM 2881 C CA . ALA A 1 366 ? -5.598 -25.268 0.631 1.00 13.14 391 ALA A CA 1
ATOM 2882 C C . ALA A 1 366 ? -4.175 -25.270 1.193 1.00 15.91 391 ALA A C 1
ATOM 2883 O O . ALA A 1 366 ? -3.947 -24.883 2.340 1.00 12.09 391 ALA A O 1
ATOM 2885 N N . HIS A 1 367 ? -3.214 -25.716 0.395 1.00 12.85 392 HIS A N 1
ATOM 2886 C CA . HIS A 1 367 ? -1.825 -25.721 0.833 1.00 12.93 392 HIS A CA 1
ATOM 2887 C C . HIS A 1 367 ? -1.362 -24.285 1.101 1.00 9.67 392 HIS A C 1
ATOM 2888 O O . HIS A 1 367 ? -0.591 -24.036 2.020 1.00 11.73 392 HIS A O 1
ATOM 2895 N N . LEU A 1 368 ? -1.825 -23.336 0.293 1.00 11.64 393 LEU A N 1
ATOM 2896 C CA . LEU A 1 368 ? -1.455 -21.940 0.516 1.00 11.71 393 LEU A CA 1
ATOM 2897 C C . LEU A 1 368 ? -1.938 -21.439 1.883 1.00 10.84 393 LEU A C 1
ATOM 2898 O O . LEU A 1 368 ? -1.210 -20.739 2.589 1.00 11.70 393 LEU A O 1
ATOM 2903 N N . GLU A 1 369 ? -3.163 -21.795 2.250 1.00 12.32 394 GLU A N 1
ATOM 2904 C CA . GLU A 1 369 ? -3.696 -21.446 3.567 1.00 10.22 394 GLU A CA 1
ATOM 2905 C C . GLU A 1 369 ? -2.836 -22.032 4.679 1.00 10.83 394 GLU A C 1
ATOM 2906 O O . GLU A 1 369 ? -2.606 -21.377 5.695 1.00 12.36 394 GLU A O 1
ATOM 2912 N N . ASP A 1 370 ? -2.344 -23.254 4.494 1.00 11.65 395 ASP A N 1
ATOM 2913 C CA . ASP A 1 370 ? -1.441 -23.835 5.487 1.00 10.68 395 ASP A CA 1
ATOM 2914 C C . ASP A 1 370 ? -0.186 -22.967 5.664 1.00 13.26 395 ASP A C 1
ATOM 2915 O O . ASP A 1 370 ? 0.265 -22.733 6.783 1.00 11.69 395 ASP A O 1
ATOM 2920 N N . ALA A 1 371 ? 0.370 -22.479 4.562 1.00 9.48 396 ALA A N 1
ATOM 2921 C CA . ALA A 1 371 ? 1.551 -21.621 4.630 1.00 9.39 396 ALA A CA 1
ATOM 2922 C C . ALA A 1 371 ? 1.238 -20.301 5.333 1.00 9.23 396 ALA A C 1
ATOM 2923 O O . ALA A 1 371 ? 2.076 -19.779 6.060 1.00 13.92 396 ALA A O 1
ATOM 2925 N N . ARG A 1 372 ? 0.039 -19.766 5.110 1.00 10.42 397 ARG A N 1
ATOM 2926 C CA . ARG A 1 372 ? -0.362 -18.514 5.750 1.00 11.03 397 ARG A CA 1
ATOM 2927 C C . ARG A 1 372 ? -0.540 -18.749 7.243 1.00 13.56 397 ARG A C 1
ATOM 2928 O O . ARG A 1 372 ? -0.144 -17.917 8.058 1.00 13.07 397 ARG A O 1
ATOM 2936 N N . LYS A 1 373 ? -1.124 -19.884 7.609 1.00 13.28 398 LYS A N 1
ATOM 2937 C CA . LYS A 1 373 ? -1.270 -20.217 9.026 1.00 13.05 398 LYS A CA 1
ATOM 2938 C C . LYS A 1 373 ? 0.103 -20.338 9.682 1.00 14.65 398 LYS A C 1
ATOM 2939 O O . LYS A 1 373 ? 0.304 -19.892 10.811 1.00 15.15 398 LYS A O 1
ATOM 2945 N N . MET A 1 374 ? 1.042 -20.955 8.969 1.00 13.17 399 MET A N 1
ATOM 2946 C CA . MET A 1 374 ? 2.407 -21.114 9.460 1.00 14.60 399 MET A CA 1
ATOM 2947 C C . MET A 1 374 ? 3.046 -19.758 9.691 1.00 16.28 399 MET A C 1
ATOM 2948 O O . MET A 1 374 ? 3.697 -19.522 10.707 1.00 18.04 399 MET A O 1
ATOM 2953 N N . ALA A 1 375 ? 2.867 -18.871 8.721 1.00 14.69 400 ALA A N 1
ATOM 2954 C CA . ALA A 1 375 ? 3.401 -17.520 8.814 1.00 15.28 400 ALA A CA 1
ATOM 2955 C C . ALA A 1 375 ? 2.911 -16.842 10.091 1.00 18.06 400 ALA A C 1
ATOM 2956 O O . ALA A 1 375 ? 3.705 -16.294 10.861 1.00 19.24 400 ALA A O 1
ATOM 2958 N N . GLU A 1 376 ? 1.600 -16.886 10.310 1.00 17.96 401 GLU A N 1
ATOM 2959 C CA . GLU A 1 376 ? 0.994 -16.261 11.484 1.00 16.64 401 GLU A CA 1
ATOM 2960 C C . GLU A 1 376 ? 1.578 -16.847 12.766 1.00 20.47 401 GLU A C 1
ATOM 2961 O O . GLU A 1 376 ? 1.911 -16.114 13.696 1.00 15.76 401 GLU A O 1
ATOM 2967 N N . LYS A 1 377 ? 1.711 -18.167 12.803 1.00 16.04 402 LYS A N 1
ATOM 2968 C CA . LYS A 1 377 ? 2.251 -18.858 13.969 1.00 18.07 402 LYS A CA 1
ATOM 2969 C C . LYS A 1 377 ? 3.682 -18.408 14.260 1.00 22.76 402 LYS A C 1
ATOM 2970 O O . LYS A 1 377 ? 4.084 -18.280 15.418 1.00 21.09 402 LYS A O 1
ATOM 2976 N N . GLU A 1 378 ? 4.442 -18.156 13.201 1.00 17.87 403 GLU A N 1
ATOM 2977 C CA . GLU A 1 378 ? 5.825 -17.703 13.327 1.00 24.40 403 GLU A CA 1
ATOM 2978 C C . GLU A 1 378 ? 5.933 -16.197 13.588 1.00 23.41 403 GLU A C 1
ATOM 2979 O O . GLU A 1 378 ? 7.034 -15.657 13.687 1.00 23.46 403 GLU A O 1
ATOM 2985 N N . GLY A 1 379 ? 4.793 -15.519 13.692 1.00 15.94 404 GLY A N 1
ATOM 2986 C CA . GLY A 1 379 ? 4.780 -14.093 13.977 1.00 19.44 404 GLY A CA 1
ATOM 2987 C C . GLY A 1 379 ? 5.050 -13.237 12.752 1.00 26.56 404 GLY A C 1
ATOM 2988 O O . GLY A 1 379 ? 5.367 -12.051 12.868 1.00 24.59 404 GLY A O 1
ATOM 2989 N N . LEU A 1 380 ? 4.928 -13.848 11.576 1.00 18.70 405 LEU A N 1
ATOM 2990 C CA . LEU A 1 380 ? 5.031 -13.133 10.317 1.00 18.48 405 LEU A CA 1
ATOM 2991 C C . LEU A 1 380 ? 3.654 -12.630 9.892 1.00 21.48 405 LEU A C 1
ATOM 2992 O O . LEU A 1 380 ? 2.642 -12.950 10.521 1.00 19.55 405 LEU A O 1
ATOM 2997 N N . ASN A 1 381 ? 3.622 -11.838 8.828 1.00 22.35 406 ASN A N 1
ATOM 2998 C CA . ASN A 1 381 ? 2.377 -11.285 8.325 1.00 20.01 406 ASN A CA 1
ATOM 2999 C C . ASN A 1 381 ? 1.814 -12.192 7.228 1.00 17.71 406 ASN A C 1
ATOM 3000 O O . ASN A 1 381 ? 2.405 -12.289 6.152 1.00 19.09 406 ASN A O 1
ATOM 3005 N N . PRO A 1 382 ? 0.679 -12.864 7.499 1.00 20.54 407 PRO A N 1
ATOM 3006 C CA . PRO A 1 382 ? 0.104 -13.793 6.514 1.00 19.30 407 PRO A CA 1
ATOM 3007 C C . PRO A 1 382 ? -0.472 -13.099 5.279 1.00 16.85 407 PRO A C 1
ATOM 3008 O O . PRO A 1 382 ? -0.864 -13.773 4.314 1.00 16.47 407 PRO A O 1
ATOM 3012 N N . ASN A 1 383 ? -0.540 -11.772 5.319 1.00 13.89 408 ASN A N 1
ATOM 3013 C CA . ASN A 1 383 ? -1.028 -10.993 4.189 1.00 14.99 408 ASN A CA 1
ATOM 3014 C C . ASN A 1 383 ? 0.088 -10.410 3.341 1.00 15.07 408 ASN A C 1
ATOM 3015 O O . ASN A 1 383 ? -0.175 -9.736 2.345 1.00 16.51 408 ASN A O 1
ATOM 3020 N N . LYS A 1 384 ? 1.328 -10.679 3.729 1.00 19.14 409 LYS A N 1
ATOM 3021 C CA . LYS A 1 384 ? 2.483 -10.215 2.965 1.00 18.67 409 LYS A CA 1
ATOM 3022 C C . LYS A 1 384 ? 3.157 -11.385 2.280 1.00 18.57 409 LYS A C 1
ATOM 3023 O O . LYS A 1 384 ? 3.581 -12.348 2.923 1.00 15.59 409 LYS A O 1
ATOM 3029 N N . TRP A 1 385 ? 3.245 -11.281 0.961 1.00 18.88 410 TRP A N 1
ATOM 3030 C CA . TRP A 1 385 ? 3.788 -12.352 0.147 1.00 15.36 410 TRP A CA 1
ATOM 3031 C C . TRP A 1 385 ? 5.217 -12.701 0.542 1.00 17.29 410 TRP A C 1
ATOM 3032 O O . TRP A 1 385 ? 5.579 -13.882 0.580 1.00 18.63 410 TRP A O 1
ATOM 3043 N N . LEU A 1 386 ? 6.038 -11.695 0.845 1.00 15.74 411 LEU A N 1
ATOM 3044 C CA . LEU A 1 386 ? 7.437 -11.973 1.145 1.00 18.67 411 LEU A CA 1
ATOM 3045 C C . LEU A 1 386 ? 7.571 -12.795 2.427 1.00 18.89 411 LEU A C 1
ATOM 3046 O O . LEU A 1 386 ? 8.517 -13.560 2.567 1.00 23.27 411 LEU A O 1
ATOM 3051 N N . ASP A 1 387 ? 6.607 -12.672 3.337 1.00 18.29 412 ASP A N 1
ATOM 3052 C CA . ASP A 1 387 ? 6.610 -13.491 4.550 1.00 18.46 412 ASP A CA 1
ATOM 3053 C C . ASP A 1 387 ? 6.134 -14.921 4.287 1.00 16.89 412 ASP A C 1
ATOM 3054 O O . ASP A 1 387 ? 6.756 -15.888 4.735 1.00 18.37 412 ASP A O 1
ATOM 3059 N N . VAL A 1 388 ? 5.026 -15.061 3.568 1.00 13.16 413 VAL A N 1
ATOM 3060 C CA . VAL A 1 388 ? 4.450 -16.387 3.338 1.00 15.04 413 VAL A CA 1
ATOM 3061 C C . VAL A 1 388 ? 5.372 -17.206 2.435 1.00 18.44 413 VAL A C 1
ATOM 3062 O O . VAL A 1 388 ? 5.515 -18.418 2.590 1.00 18.41 413 VAL A O 1
ATOM 3066 N N . LYS A 1 389 ? 6.011 -16.522 1.498 1.00 16.30 414 LYS A N 1
ATOM 3067 C CA . LYS A 1 389 ? 7.004 -17.133 0.633 1.00 15.54 414 LYS A CA 1
ATOM 3068 C C . LYS A 1 389 ? 8.097 -17.860 1.428 1.00 16.37 414 LYS A C 1
ATOM 3069 O O . LYS A 1 389 ? 8.617 -18.881 0.978 1.00 16.50 414 LYS A O 1
ATOM 3075 N N . LYS A 1 390 ? 8.436 -17.339 2.607 1.00 17.59 415 LYS A N 1
ATOM 3076 C CA . LYS A 1 390 ? 9.403 -17.994 3.494 1.00 17.01 415 LYS A CA 1
ATOM 3077 C C . LYS A 1 390 ? 8.898 -19.338 4.013 1.00 21.36 415 LYS A C 1
ATOM 3078 O O . LYS A 1 390 ? 9.683 -20.259 4.266 1.00 14.34 415 LYS A O 1
ATOM 3084 N N . MET A 1 391 ? 7.586 -19.437 4.195 1.00 14.17 416 MET A N 1
ATOM 3085 C CA . MET A 1 391 ? 6.985 -20.621 4.797 1.00 15.21 416 MET A CA 1
ATOM 3086 C 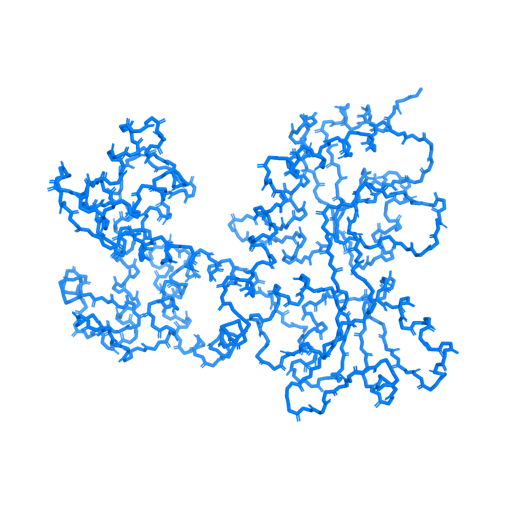C . MET A 1 391 ? 6.752 -21.741 3.789 1.00 15.34 416 MET A C 1
ATOM 3087 O O . MET A 1 391 ? 6.808 -22.914 4.150 1.00 17.92 416 MET A O 1
ATOM 3092 N N . LEU A 1 392 ? 6.495 -21.389 2.530 1.00 15.36 417 LEU A N 1
ATOM 3093 C CA . LEU A 1 392 ? 6.078 -22.382 1.543 1.00 11.55 417 LEU A CA 1
ATOM 3094 C C . LEU A 1 392 ? 7.012 -23.594 1.438 1.00 13.33 417 LEU A C 1
ATOM 3095 O O . LEU A 1 392 ? 6.530 -24.723 1.394 1.00 15.46 417 LEU A O 1
ATOM 3100 N N . PRO A 1 393 ? 8.344 -23.383 1.439 1.00 14.30 418 PRO A N 1
ATOM 3101 C CA . PRO A 1 393 ? 9.226 -24.551 1.306 1.00 16.44 418 PRO A CA 1
ATOM 3102 C C . PRO A 1 393 ? 9.094 -25.544 2.463 1.00 16.09 418 PRO A C 1
ATOM 3103 O O . PRO A 1 393 ? 9.417 -26.719 2.293 1.00 17.21 418 PRO A O 1
ATOM 3107 N N . ARG A 1 394 ? 8.599 -25.084 3.606 1.00 15.74 419 ARG A N 1
ATOM 3108 C CA . ARG A 1 394 ? 8.414 -25.972 4.755 1.00 21.16 419 ARG A CA 1
ATOM 3109 C C . ARG A 1 394 ? 7.373 -27.063 4.493 1.00 21.04 419 ARG A C 1
ATOM 3110 O O . ARG A 1 394 ? 7.417 -28.124 5.119 1.00 19.24 419 ARG A O 1
ATOM 3118 N N . LEU A 1 395 ? 6.454 -26.827 3.557 1.00 13.28 420 LEU A N 1
ATOM 3119 C CA . LEU A 1 395 ? 5.435 -27.822 3.246 1.00 18.42 420 LEU A CA 1
ATOM 3120 C C . LEU A 1 395 ? 6.022 -29.074 2.585 1.00 16.77 420 LEU A C 1
ATOM 3121 O O . LEU A 1 395 ? 5.352 -30.099 2.499 1.00 16.58 420 LEU A O 1
ATOM 3126 N N . ALA A 1 396 ? 7.272 -28.998 2.141 1.00 18.91 421 ALA A N 1
ATOM 3127 C CA . ALA A 1 396 ? 7.934 -30.149 1.531 1.00 17.21 421 ALA A CA 1
ATOM 3128 C C . ALA A 1 396 ? 8.741 -30.944 2.557 1.00 18.67 421 ALA A C 1
ATOM 3129 O O . ALA A 1 396 ? 9.314 -31.977 2.228 1.00 22.23 421 ALA A O 1
ATOM 3131 N N . GLN A 1 397 ? 8.773 -30.453 3.793 1.00 20.14 422 GLN A N 1
ATOM 3132 C CA . GLN A 1 397 ? 9.561 -31.055 4.867 1.00 22.05 422 GLN A CA 1
ATOM 3133 C C . GLN A 1 397 ? 8.652 -31.664 5.931 1.00 20.51 422 GLN A C 1
ATOM 3134 O O . GLN A 1 397 ? 7.838 -30.960 6.524 1.00 19.54 422 GLN A O 1
ATOM 3140 N N . LYS A 1 398 ? 8.817 -32.963 6.175 1.00 21.76 423 LYS A N 1
ATOM 3141 C CA . LYS A 1 398 ? 7.925 -33.717 7.061 1.00 19.62 423 LYS A CA 1
ATOM 3142 C C . LYS A 1 398 ? 7.839 -33.130 8.464 1.00 15.91 423 LYS A C 1
ATOM 3143 O O . LYS A 1 398 ? 6.773 -33.164 9.088 1.00 21.24 423 LYS A O 1
ATOM 3149 N N . GLN A 1 399 ? 8.944 -32.583 8.953 1.00 21.07 424 GLN A N 1
ATOM 3150 C CA . GLN A 1 399 ? 8.971 -32.041 10.308 1.00 22.12 424 GLN A CA 1
ATOM 3151 C C . GLN A 1 399 ? 7.975 -30.893 10.443 1.00 23.43 424 GLN A C 1
ATOM 3152 O O . GLN A 1 399 ? 7.516 -30.587 11.546 1.00 22.72 424 GLN A O 1
ATOM 3158 N N . TRP A 1 400 ? 7.654 -30.253 9.320 1.00 17.93 425 TRP A N 1
ATOM 3159 C CA . TRP A 1 400 ? 6.671 -29.176 9.308 1.00 18.17 425 TRP A CA 1
ATOM 3160 C C . TRP A 1 400 ? 5.315 -29.631 8.771 1.00 18.02 425 TRP A C 1
ATOM 3161 O O . TRP A 1 400 ? 4.280 -29.262 9.322 1.00 17.32 425 TRP A O 1
ATOM 3172 N N . TYR A 1 401 ? 5.293 -30.425 7.700 1.00 18.94 426 TYR A N 1
ATOM 3173 C CA . TYR A 1 401 ? 4.017 -30.661 7.019 1.00 15.06 426 TYR A CA 1
ATOM 3174 C C . TYR A 1 401 ? 3.135 -31.678 7.748 1.00 18.16 426 TYR A C 1
ATOM 3175 O O . TYR A 1 401 ? 1.920 -31.663 7.587 1.00 16.79 426 TYR A O 1
ATOM 3184 N N . ALA A 1 402 ? 3.731 -32.534 8.571 1.00 15.35 427 ALA A N 1
ATOM 3185 C CA . ALA A 1 402 ? 2.973 -33.615 9.204 1.00 14.32 427 ALA A CA 1
ATOM 3186 C C . ALA A 1 402 ? 1.845 -33.100 10.095 1.00 17.37 427 ALA A C 1
ATOM 3187 O O . ALA A 1 402 ? 0.797 -33.738 10.217 1.00 21.54 427 ALA A O 1
ATOM 3189 N N . LYS A 1 403 ? 2.056 -31.944 10.711 1.00 20.06 428 LYS A N 1
ATOM 3190 C CA . LYS A 1 403 ? 1.067 -31.402 11.635 1.00 18.95 428 LYS A CA 1
ATOM 3191 C C . LYS A 1 403 ? 0.178 -30.331 10.997 1.00 24.49 428 LYS A C 1
ATOM 3192 O O . LYS A 1 403 ? -0.701 -29.781 11.662 1.00 23.00 428 LYS A O 1
ATOM 3198 N N . THR A 1 404 ? 0.390 -30.053 9.712 1.00 15.56 429 THR A N 1
ATOM 3199 C CA . THR A 1 404 ? -0.491 -29.145 8.979 1.00 16.23 429 THR A CA 1
ATOM 3200 C C . THR A 1 404 ? -1.792 -29.830 8.587 1.00 14.70 429 THR A C 1
ATOM 3201 O O . THR A 1 404 ? -1.900 -31.056 8.600 1.00 17.09 429 THR A O 1
ATOM 3205 N N . ARG A 1 405 ? -2.776 -29.028 8.211 1.00 14.68 430 ARG A N 1
ATOM 3206 C CA . ARG A 1 405 ? -4.068 -29.557 7.833 1.00 12.42 430 ARG A CA 1
ATOM 3207 C C . ARG A 1 405 ? -3.977 -30.389 6.564 1.00 13.55 430 ARG A C 1
ATOM 3208 O O . ARG A 1 405 ? -4.486 -31.504 6.522 1.00 12.88 430 ARG A O 1
ATOM 3216 N N . TYR A 1 406 ? -3.316 -29.863 5.536 1.00 11.52 431 TYR A N 1
ATOM 3217 C CA . TYR A 1 406 ? -3.343 -30.510 4.228 1.00 12.53 431 TYR A CA 1
ATOM 3218 C C . TYR A 1 406 ? -2.053 -31.255 3.886 1.00 12.04 431 TYR A C 1
ATOM 3219 O O . TYR A 1 406 ? -1.987 -31.934 2.877 1.00 14.95 431 TYR A O 1
ATOM 3228 N N . GLY A 1 407 ? -1.037 -31.145 4.732 1.00 12.80 432 GLY A N 1
ATOM 3229 C CA . GLY A 1 407 ? 0.128 -32.003 4.624 1.00 15.47 432 GLY A CA 1
ATOM 3230 C C . GLY A 1 407 ? 1.114 -31.593 3.550 1.00 18.32 432 GLY A C 1
ATOM 3231 O O . GLY A 1 407 ? 1.249 -30.411 3.225 1.00 14.06 432 GLY A O 1
ATOM 3232 N N . TYR A 1 408 ? 1.805 -32.590 3.008 1.00 15.93 433 TYR A N 1
ATOM 3233 C CA . TYR A 1 408 ? 2.908 -32.373 2.077 1.00 14.34 433 TYR A CA 1
ATOM 3234 C C . TYR A 1 408 ? 2.497 -31.620 0.818 1.00 12.72 433 TYR A C 1
ATOM 3235 O O . TYR A 1 408 ? 1.437 -31.876 0.239 1.00 15.28 433 TYR A O 1
ATOM 3244 N N . ALA A 1 409 ? 3.361 -30.705 0.395 1.00 14.60 434 ALA A N 1
ATOM 3245 C CA . ALA A 1 409 ? 3.201 -30.030 -0.887 1.00 15.77 434 ALA A CA 1
ATOM 3246 C C . ALA A 1 409 ? 4.550 -29.506 -1.360 1.00 15.47 434 ALA A C 1
ATOM 3247 O O . ALA A 1 409 ? 5.429 -29.213 -0.551 1.00 15.07 434 ALA A O 1
ATOM 3249 N N . ARG A 1 410 ? 4.714 -29.397 -2.675 1.00 15.64 435 ARG A N 1
ATOM 3250 C CA . ARG A 1 410 ? 5.994 -28.999 -3.245 1.00 19.80 435 ARG A CA 1
ATOM 3251 C C . ARG A 1 410 ? 6.146 -27.480 -3.194 1.00 20.50 435 ARG A C 1
ATOM 3252 O O . ARG A 1 410 ? 6.161 -26.800 -4.221 1.00 19.45 435 ARG A O 1
ATOM 3260 N N . GLY A 1 411 ? 6.261 -26.955 -1.980 1.00 15.68 436 GLY A N 1
ATOM 3261 C CA . GLY A 1 411 ? 6.296 -25.522 -1.768 1.00 15.31 436 GLY A CA 1
ATOM 3262 C C . GLY A 1 411 ? 7.527 -24.831 -2.323 1.00 16.67 436 GLY A C 1
ATOM 3263 O O . GLY A 1 411 ? 7.476 -23.644 -2.640 1.00 14.77 436 GLY A O 1
ATOM 3264 N N . GLY A 1 412 ? 8.632 -25.565 -2.430 1.00 20.06 437 GLY A N 1
ATOM 3265 C CA . GLY A 1 412 ? 9.846 -25.026 -3.018 1.00 20.36 437 GLY A CA 1
ATOM 3266 C C . GLY A 1 412 ? 9.622 -24.689 -4.479 1.00 13.08 437 GLY A C 1
ATOM 3267 O O . GLY A 1 412 ? 10.052 -23.630 -4.960 1.00 15.91 437 GLY A O 1
ATOM 3268 N N . GLU A 1 413 ? 8.943 -25.587 -5.187 1.00 16.57 438 GLU A N 1
ATOM 3269 C CA A GLU A 1 413 ? 8.571 -25.405 -6.599 0.57 17.81 438 GLU A CA 1
ATOM 3270 C CA B GLU A 1 413 ? 8.679 -25.344 -6.586 0.43 17.91 438 GLU A CA 1
ATOM 3271 C C . GLU A 1 413 ? 7.733 -24.155 -6.755 1.00 16.32 438 GLU A C 1
ATOM 3272 O O . GLU A 1 413 ? 7.893 -23.387 -7.701 1.00 14.86 438 GLU A O 1
ATOM 3283 N N . THR A 1 414 ? 6.799 -23.979 -5.824 1.00 12.77 439 THR A N 1
ATOM 3284 C CA . THR A 1 414 ? 5.885 -22.848 -5.877 1.00 10.67 439 THR A CA 1
ATOM 3285 C C . THR A 1 414 ? 6.634 -21.530 -5.758 1.00 12.65 439 THR A C 1
ATOM 3286 O O . THR A 1 414 ? 6.341 -20.580 -6.473 1.00 13.07 439 THR A O 1
ATOM 3290 N N . VAL A 1 415 ? 7.596 -21.465 -4.848 1.00 14.56 440 VAL A N 1
ATOM 3291 C CA . VAL A 1 415 ? 8.420 -20.267 -4.713 1.00 15.65 440 VAL A CA 1
ATOM 3292 C C . VAL A 1 415 ? 9.112 -19.934 -6.040 1.00 14.26 440 VAL A C 1
ATOM 3293 O O . VAL A 1 415 ? 9.100 -18.781 -6.494 1.00 14.49 440 VAL A O 1
ATOM 3297 N N . HIS A 1 416 ? 9.715 -20.949 -6.649 1.00 13.97 441 HIS A N 1
ATOM 3298 C CA . HIS A 1 416 ? 10.402 -20.793 -7.931 1.00 14.74 441 HIS A CA 1
ATOM 3299 C C . HIS A 1 416 ? 9.411 -20.331 -8.997 1.00 13.41 441 HIS A C 1
ATOM 3300 O O . HIS A 1 416 ? 9.698 -19.410 -9.771 1.00 13.11 441 HIS A O 1
ATOM 3307 N N . PHE A 1 417 ? 8.239 -20.966 -9.030 1.00 13.85 442 PHE A N 1
ATOM 3308 C CA . PHE A 1 417 ? 7.190 -20.595 -9.971 1.00 11.17 442 PHE A CA 1
ATOM 3309 C C . PHE A 1 417 ? 6.825 -19.111 -9.873 1.00 11.24 442 PHE A C 1
ATOM 3310 O O . PHE A 1 417 ? 6.811 -18.398 -10.873 1.00 12.63 442 PHE A O 1
ATOM 3318 N N . VAL A 1 418 ? 6.524 -18.640 -8.666 1.00 10.02 443 VAL A N 1
ATOM 3319 C CA . VAL A 1 418 ? 6.103 -17.255 -8.496 1.00 9.61 443 VAL A CA 1
ATOM 3320 C C . VAL A 1 418 ? 7.227 -16.276 -8.828 1.00 10.18 443 VAL A C 1
ATOM 3321 O O . VAL A 1 418 ? 6.991 -15.243 -9.461 1.00 12.33 443 VAL A O 1
ATOM 3325 N N . GLN A 1 419 ? 8.443 -16.597 -8.393 1.00 11.31 444 GLN A N 1
ATOM 3326 C CA . GLN A 1 419 ? 9.593 -15.736 -8.659 1.00 12.31 444 GLN A CA 1
ATOM 3327 C C . GLN A 1 419 ? 9.795 -15.568 -10.161 1.00 10.73 444 GLN A C 1
ATOM 3328 O O . GLN A 1 419 ? 9.988 -14.452 -10.655 1.00 11.61 444 GLN A O 1
ATOM 3334 N N . ASN A 1 420 ? 9.767 -16.685 -10.873 1.00 10.87 445 ASN A N 1
ATOM 3335 C CA . ASN A 1 420 ? 9.998 -16.668 -12.305 1.00 8.62 445 ASN A CA 1
ATOM 3336 C C . ASN A 1 420 ? 8.891 -15.919 -13.028 1.00 12.88 445 ASN A C 1
ATOM 3337 O O . ASN A 1 420 ? 9.167 -15.080 -13.884 1.00 9.73 445 ASN A O 1
ATOM 3342 N N . VAL A 1 421 ? 7.636 -16.182 -12.675 1.00 9.87 446 VAL A N 1
ATOM 3343 C CA . VAL A 1 421 ? 6.543 -15.489 -13.352 1.00 9.51 446 VAL A CA 1
ATOM 3344 C C . VAL A 1 421 ? 6.644 -13.981 -13.119 1.00 9.78 446 VAL A C 1
ATOM 3345 O O . VAL A 1 421 ? 6.439 -13.197 -14.043 1.00 10.92 446 VAL A O 1
ATOM 3349 N N . ARG A 1 422 ? 6.982 -13.564 -11.901 1.00 9.88 447 ARG A N 1
ATOM 3350 C CA . ARG A 1 422 ? 7.103 -12.141 -11.617 1.00 8.71 447 ARG A CA 1
ATOM 3351 C C . ARG A 1 422 ? 8.189 -11.508 -12.489 1.00 9.15 447 ARG A C 1
ATOM 3352 O O . ARG A 1 422 ? 8.019 -10.391 -12.973 1.00 10.41 447 ARG A O 1
ATOM 3360 N N . ARG A 1 423 ? 9.288 -12.223 -12.693 1.00 11.00 448 ARG A N 1
ATOM 3361 C CA . ARG A 1 423 ? 10.379 -11.700 -13.503 1.00 10.44 448 ARG A CA 1
ATOM 3362 C C . ARG A 1 423 ? 9.977 -11.639 -14.987 1.00 10.99 448 ARG A C 1
ATOM 3363 O O . ARG A 1 423 ? 10.220 -10.637 -15.647 1.00 9.25 448 ARG A O 1
ATOM 3371 N N . TYR A 1 424 ? 9.352 -12.694 -15.509 1.00 9.24 449 TYR A N 1
ATOM 3372 C CA . TYR A 1 424 ? 8.890 -12.674 -16.897 1.00 9.90 449 TYR A CA 1
ATOM 3373 C C . TYR A 1 424 ? 7.862 -11.565 -17.117 1.00 9.71 449 TYR A C 1
ATOM 3374 O O . TYR A 1 424 ? 7.825 -10.938 -18.173 1.00 9.23 449 TYR A O 1
ATOM 3383 N N . TYR A 1 425 ? 7.028 -11.328 -16.110 1.00 10.03 450 TYR A N 1
ATOM 3384 C CA . TYR A 1 425 ? 6.038 -10.263 -16.152 1.00 8.42 450 TYR A CA 1
ATOM 3385 C C . TYR A 1 425 ? 6.728 -8.909 -16.280 1.00 11.53 450 TYR A C 1
ATOM 3386 O O . TYR A 1 425 ? 6.348 -8.086 -17.116 1.00 9.14 450 TYR A O 1
ATOM 3395 N N . ASP A 1 426 ? 7.744 -8.680 -15.455 1.00 10.08 451 ASP A N 1
ATOM 3396 C CA . ASP A 1 426 ? 8.547 -7.464 -15.580 1.00 8.89 451 ASP A CA 1
ATOM 3397 C C . ASP A 1 426 ? 9.122 -7.357 -16.991 1.00 7.89 451 ASP A C 1
ATOM 3398 O O . ASP A 1 426 ? 9.016 -6.320 -17.628 1.00 9.97 451 ASP A O 1
ATOM 3403 N N . ILE A 1 427 ? 9.742 -8.431 -17.466 1.00 8.78 452 ILE A N 1
ATOM 3404 C CA . ILE A 1 427 ? 10.399 -8.418 -18.767 1.00 8.54 452 ILE A CA 1
ATOM 3405 C C . ILE A 1 427 ? 9.422 -8.006 -19.869 1.00 10.31 452 ILE A C 1
ATOM 3406 O O . ILE A 1 427 ? 9.750 -7.167 -20.716 1.00 8.39 452 ILE A O 1
ATOM 3411 N N . LEU A 1 428 ? 8.221 -8.574 -19.860 1.00 9.50 453 LEU A N 1
ATOM 3412 C CA . LEU A 1 428 ? 7.226 -8.223 -20.874 1.00 10.84 453 LEU A CA 1
ATOM 3413 C C . LEU A 1 428 ? 6.731 -6.777 -20.728 1.00 9.39 453 LEU A C 1
ATOM 3414 O O . LEU A 1 428 ? 6.489 -6.090 -21.730 1.00 11.60 453 LEU A O 1
ATOM 3419 N N . THR A 1 429 ? 6.587 -6.317 -19.489 1.00 9.21 454 THR A N 1
ATOM 3420 C CA . THR A 1 429 ? 6.159 -4.945 -19.219 1.00 9.27 454 THR A CA 1
ATOM 3421 C C . THR A 1 429 ? 7.181 -3.929 -19.735 1.00 10.97 454 THR A C 1
ATOM 3422 O O . THR A 1 429 ? 6.816 -2.839 -20.179 1.00 11.27 454 THR A O 1
ATOM 3426 N N . TRP A 1 430 ? 8.454 -4.312 -19.718 1.00 9.69 455 TRP A N 1
ATOM 3427 C CA . TRP A 1 430 ? 9.545 -3.400 -20.068 1.00 8.43 455 TRP A CA 1
ATOM 3428 C C . TRP A 1 430 ? 9.944 -3.441 -21.553 1.00 9.52 455 TRP A C 1
ATOM 3429 O O . TRP A 1 430 ? 10.898 -2.771 -21.959 1.00 11.04 455 TRP A O 1
ATOM 3440 N N . VAL A 1 431 ? 9.211 -4.208 -22.357 1.00 10.45 456 VAL A N 1
ATOM 3441 C CA . VAL A 1 431 ? 9.402 -4.209 -23.806 1.00 12.26 456 VAL A CA 1
ATOM 3442 C C . VAL A 1 431 ? 9.215 -2.799 -24.359 1.00 13.98 456 VAL A C 1
ATOM 3443 O O . VAL A 1 431 ? 8.256 -2.109 -24.010 1.00 14.20 456 VAL A O 1
ATOM 3447 N N . THR A 1 432 ? 10.144 -2.374 -25.211 1.00 13.66 457 THR A N 1
ATOM 3448 C CA . THR A 1 432 ? 10.046 -1.075 -25.879 1.00 17.15 457 THR A CA 1
ATOM 3449 C C . THR A 1 432 ? 10.030 -1.259 -27.386 1.00 18.03 457 THR A C 1
ATOM 3450 O O . THR A 1 432 ? 10.458 -2.293 -27.897 1.00 18.89 457 THR A O 1
ATOM 3454 N N . GLN A 1 433 ? 9.535 -0.248 -28.090 1.00 26.00 458 GLN A N 1
ATOM 3455 C CA . GLN A 1 433 ? 9.379 -0.329 -29.537 1.00 32.69 458 GLN A CA 1
ATOM 3456 C C . GLN A 1 433 ? 10.643 0.098 -30.281 1.00 28.05 458 GLN A C 1
ATOM 3457 O O . GLN A 1 433 ? 11.324 1.027 -29.859 1.00 25.06 458 GLN A O 1
ATOM 3463 N N . PRO A 1 434 ? 10.955 -0.580 -31.401 1.00 21.56 459 PRO A N 1
ATOM 3464 C CA . PRO A 1 434 ? 12.108 -0.166 -32.209 1.00 24.63 459 PRO A CA 1
ATOM 3465 C C . PRO A 1 434 ? 11.909 1.211 -32.820 1.00 35.53 459 PRO A C 1
ATOM 3466 O O . PRO A 1 434 ? 10.775 1.690 -32.881 1.00 26.46 459 PRO A O 1
ATOM 3470 N N . GLN A 1 435 ? 12.997 1.819 -33.283 1.00 39.97 460 GLN A N 1
ATOM 3471 C CA . GLN A 1 435 ? 12.949 3.113 -33.960 1.00 36.97 460 GLN A CA 1
ATOM 3472 C C . GLN A 1 435 ? 11.986 3.123 -35.146 1.00 53.19 460 GLN A C 1
ATOM 3473 O O . GLN A 1 435 ? 12.148 2.366 -36.105 1.00 43.11 460 GLN A O 1
#

CATH classification: 3.40.190.10 (+1 more: 3.40.190.10)

Organism: Pseudomonas aeruginosa (strain ATCC 15692 / DSM 22644 / CIP 104116 / JCM 14847 / LMG 12228 / 1C / PRS 101 / PAO1) (NCBI:txid208964)

Foldseek 3Di:
DDFLLRVCLVVLEAEEEEADAQQAWHDDPVGIHHLNVVLVCVLSVVSRGHYDYDYDQAVVRRLVQQQDDVHGFWYRYQAFDAPDDDLFKDWADFQDWWFKFKKFFAVDDFDADLVSQQPWEEEEAPPHNQVVLQVVSCVVVVSHDYYHDSGDDVLQRQVCRLVVVTGIYMDILLSCQQNLLQRLTMDTRYTRDDIGGGTMMHGGDDRCPVRVSVRVSSVVCVVVCVSVVSSCQRRVNCVQCNNNSRSVNNVLVVPQCVVCVVLLVVLCVVLVHDSQLLVLLLCLQAVNQQQDDDPPGQGGSNRDHPVQCVVQVNPDSSDHSSVSNSLSVQLSVQLVVPPPLQDPPQSSLLSLLCSPWNPQLLVQLLVVLVVVVHHSNHNVSSLVRQCCLQPCVRQVPTDVGHTNSVVSSVRSVSSSSSSSSVSSDDDHD

Secondary structure (DSSP, 8-state):
---HHHHHHHHTEEEEEEESBTTTBEEETTEEE-HHHHHHHHHHHHHT-EEEEEEESSHHHHHHHHTSTT--SEE-S-PPPPSS-BTTEEE----EEE-EEEEEEBTBPPP-SGGGGTTS-BEEETTSHHHHHHHHHHHH-TT---EEESS--HHHHHHHHHHTSSSBEEEEHHHHHHHTTT-TTEEEEEE-S--EEE--EEESSS--HHHHHHHHHHHHHHHHTHHHHHHHHHH-HHHHH-HHHHHHHHHHHHHTHHHHHHHHHHHHHHHTS-HHHHHHHHH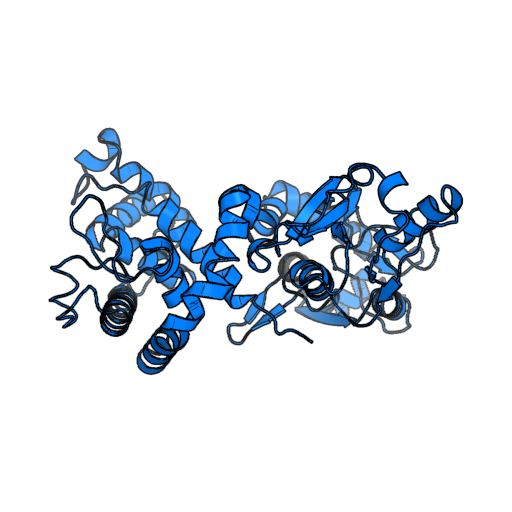HHHSS-TT-B-TTS-BTTTTB-HHHHHHHT-S-TT-HHHHHHHHHHHHHHHHHHS-TT--TTHHHHHHHHHHHH-HHHHHHHHHHHHHTT--TT-HHHHHHHGGGGGSHHHHTTSSS----HHHHHHHHHHHHHHHHHHHT-----

InterPro domains:
  IPR000189 Prokaryotic transglycosylase, active site [PS00922] (312-340)
  IPR001638 Solute-binding protein family 3/N-terminal domain of MltF [PF00497] (45-268)
  IPR001638 Solute-binding protein family 3/N-terminal domain of MltF [SM00062] (44-269)
  IPR008258 Transglycosylase SLT domain 1 [PF01464] (295-402)
  IPR023346 Lysozyme-like domain superfamily [SSF53955] (246-453)
  IPR023703 Membrane-bound lytic murein transglycosylase F [MF_02016] (6-489)
  IPR023703 Membrane-bound lytic murein transglycosylase F [NF008112] (11-473)

B-factor: mean 19.76, std 10.62, range [6.28, 88.45]

Radius of gyration: 24.18 Å; Cα contacts (8 Å, |Δi|>4): 770; chains: 1; bounding box: 62×68×53 Å

Nearest PDB structures (foldseek):
  4p11-assembly1_A  TM=1.001E+00  e=1.873E-79  Pseudomonas aeruginosa PAO1
  4oz9-assembly1_A  TM=9.954E-01  e=8.273E-73  Pseudomonas aeruginosa PAO1
  4oyv-assembly1_A  TM=9.931E-01  e=1.456E-70  Pseudomonas aeruginosa PAO1
  5aa4-assembly4_D  TM=5.636E-01  e=8.662E-65  Pseudomonas aeruginosa BWHPSA013
  5aa2-assembly4_D  TM=5.624E-01  e=2.488E-64  Pseudomonas aeruginosa BWHPSA013

Solvent-accessible surface area: 20316 Å² total; per-residue (Å²): 141,85,47,16,31,84,116,9,93,180,114,30,38,0,57,1,1,1,18,72,10,12,9,8,11,22,109,36,163,94,38,80,28,0,2,3,16,51,0,0,85,91,0,2,106,107,24,65,19,118,31,104,34,33,68,11,88,16,20,81,66,0,52,62,64,4,64,112,173,49,19,4,20,0,0,0,6,24,5,24,41,34,202,151,154,86,97,53,26,52,61,8,117,77,14,17,105,4,31,0,25,0,0,22,74,78,79,81,164,127,5,61,133,47,85,44,0,45,71,64,113,2,29,0,22,92,40,6,21,20,6,90,25,0,43,108,14,80,158,123,63,91,128,0,149,50,102,74,18,72,65,17,27,12,14,11,1,0,41,32,0,7,81,21,92,11,19,4,0,2,2,6,30,15,36,7,13,2,7,0,0,27,7,10,46,0,34,44,12,27,85,23,42,150,62,39,13,2,0,0,0,3,44,32,55,138,47,71,30,3,17,93,52,0,23,44,6,7,92,56,1,147,149,84,21,12,22,95,119,10,60,52,85,0,13,0,0,34,106,76,29,30,67,93,28,0,54,43,0,0,82,18,31,91,80,48,6,86,146,16,53,82,47,0,93,92,3,3,183,108,39,134,16,12,40,22,6,0,0,0,0,0,7,45,38,6,76,1,71,33,55,21,90,41,202,111,42,25,107,0,0,0,24,3,61,106,136,9,2,146,54,20,66,18,105,70,40,84,47,32,107,59,0,0,54,2,0,0,84,34,0,28,69,19,39,82,120,19,61,146,56,1,124,93,85,22,39,10,33,0,0,0,0,4,24,43,19,27,48,40,43,3,72,4,0,33,111,19,0,108,177,82,68,51,59,22,38,106,2,105,29,0,43,119,9,0,47,52,0,44,78,148,140,84,49,64,194,29,169,89,16,112,6,146,0,35,79,0,21,99,5,0,73,12,0,78,30,16,33,20,0,8,21,2,58,39,142,80,178